Protein AF-A0A969FRJ1-F1 (afdb_monomer_lite)

Structure (mmCIF, N/CA/C/O backbone):
data_AF-A0A969FRJ1-F1
#
_entry.id   AF-A0A969FRJ1-F1
#
loop_
_atom_site.group_PDB
_atom_site.id
_atom_site.type_symbol
_atom_site.label_atom_id
_atom_site.label_alt_id
_atom_site.label_comp_id
_atom_site.label_asym_id
_atom_site.label_entity_id
_atom_site.label_seq_id
_atom_site.pdbx_PDB_ins_code
_atom_site.Cartn_x
_atom_site.Cartn_y
_atom_site.Cartn_z
_atom_site.occupancy
_atom_site.B_iso_or_equiv
_atom_site.auth_seq_id
_atom_site.auth_comp_id
_atom_site.auth_asym_id
_atom_site.auth_atom_id
_atom_site.pdbx_PDB_model_num
ATOM 1 N N . MET A 1 1 ? -30.886 -38.125 -20.042 1.00 56.06 1 MET A N 1
ATOM 2 C CA . MET A 1 1 ? -29.677 -37.571 -19.395 1.00 56.06 1 MET A CA 1
ATOM 3 C C . MET A 1 1 ? -29.384 -38.426 -18.180 1.00 56.06 1 MET A C 1
ATOM 5 O O . MET A 1 1 ? -30.320 -38.706 -17.444 1.00 56.06 1 MET A O 1
ATOM 9 N N . SER A 1 2 ? -28.152 -38.913 -18.025 1.00 78.62 2 SER A N 1
ATOM 10 C CA . SER A 1 2 ? -27.792 -39.734 -16.864 1.00 78.62 2 SER A CA 1
ATOM 11 C C . SER A 1 2 ? -27.856 -38.876 -15.596 1.00 78.62 2 SER A C 1
ATOM 13 O O . SER A 1 2 ? -27.342 -37.754 -15.589 1.00 78.62 2 SER A O 1
ATOM 15 N N . GLN A 1 3 ? -28.530 -39.369 -14.559 1.00 87.31 3 GLN A N 1
ATOM 16 C CA . GLN A 1 3 ? -28.592 -38.735 -13.245 1.00 87.31 3 GLN A CA 1
ATOM 17 C C . GLN A 1 3 ? -28.009 -39.687 -12.204 1.00 87.31 3 GLN A C 1
ATOM 19 O O . GLN A 1 3 ? -28.183 -40.903 -12.305 1.00 87.31 3 GLN A O 1
ATOM 24 N N . ARG A 1 4 ? -27.335 -39.133 -11.196 1.00 91.56 4 ARG A N 1
ATOM 25 C CA . ARG A 1 4 ? -26.823 -39.890 -10.055 1.00 91.56 4 ARG A CA 1
ATOM 26 C C . ARG A 1 4 ? -27.673 -39.573 -8.833 1.00 91.56 4 ARG A C 1
ATOM 28 O O . ARG A 1 4 ? -27.754 -38.419 -8.419 1.00 91.56 4 ARG A O 1
ATOM 35 N N . ALA A 1 5 ? -28.297 -40.603 -8.274 1.00 91.25 5 ALA A N 1
ATOM 36 C CA . ALA A 1 5 ? -29.060 -40.493 -7.042 1.00 91.25 5 ALA A CA 1
ATOM 37 C C . ALA A 1 5 ? -28.133 -40.590 -5.824 1.00 91.25 5 ALA A C 1
ATOM 39 O O . ALA A 1 5 ? -27.225 -41.422 -5.787 1.00 91.25 5 ALA A O 1
ATOM 40 N N . PHE A 1 6 ? -28.395 -39.755 -4.829 1.00 92.94 6 PHE A N 1
ATOM 41 C CA . PHE A 1 6 ? -27.710 -39.717 -3.547 1.00 92.94 6 PHE A CA 1
ATOM 42 C C . PHE A 1 6 ? -28.733 -39.886 -2.426 1.00 92.94 6 PHE A C 1
ATOM 44 O O . PHE A 1 6 ? -29.804 -39.267 -2.452 1.00 92.94 6 PHE A O 1
ATOM 51 N N . SER A 1 7 ? -28.387 -40.687 -1.417 1.00 91.25 7 SER A N 1
ATOM 52 C CA . SER A 1 7 ? -29.067 -40.600 -0.125 1.00 91.25 7 SER A CA 1
ATOM 53 C C . SER A 1 7 ? -28.704 -39.280 0.570 1.00 91.25 7 SER A C 1
ATOM 55 O O . SER A 1 7 ? -27.728 -38.621 0.206 1.00 91.25 7 SER A O 1
ATOM 57 N N . GLN A 1 8 ? -29.457 -38.893 1.604 1.00 88.19 8 GLN A N 1
ATOM 58 C CA . GLN A 1 8 ? -29.136 -37.714 2.426 1.00 88.19 8 GLN A CA 1
ATOM 59 C C . GLN A 1 8 ? -27.687 -37.721 2.930 1.00 88.19 8 GLN A C 1
ATOM 61 O O . GLN A 1 8 ? -26.995 -36.707 2.852 1.00 88.19 8 GLN A O 1
ATOM 66 N N . HIS A 1 9 ? -27.236 -38.866 3.449 1.00 88.06 9 HIS A N 1
ATOM 67 C CA . HIS A 1 9 ? -25.896 -39.005 4.008 1.00 88.06 9 HIS A CA 1
ATOM 68 C C . HIS A 1 9 ? -24.819 -38.945 2.921 1.00 88.06 9 HIS A C 1
ATOM 70 O O . HIS A 1 9 ? -23.810 -38.259 3.095 1.00 88.06 9 HIS A O 1
ATOM 76 N N . ASP A 1 10 ? -25.055 -39.607 1.785 1.00 93.19 10 ASP A N 1
ATOM 77 C CA . ASP A 1 10 ? -24.120 -39.590 0.658 1.00 93.19 10 ASP A CA 1
ATOM 78 C C . ASP A 1 10 ? -23.996 -38.186 0.062 1.00 93.19 10 ASP A C 1
ATOM 80 O O . ASP A 1 10 ? -22.905 -37.784 -0.333 1.00 93.19 10 ASP A O 1
ATOM 84 N N . PHE A 1 11 ? -25.092 -37.420 0.017 1.00 93.75 11 PHE A N 1
ATOM 85 C CA . PHE A 1 11 ? -25.074 -36.055 -0.498 1.00 93.75 11 PHE A CA 1
ATOM 86 C C . PHE A 1 11 ? -24.361 -35.078 0.446 1.00 93.75 11 PHE A C 1
ATOM 88 O O . PHE A 1 11 ? -23.527 -34.301 -0.012 1.00 93.75 11 PHE A O 1
ATOM 95 N N . ASP A 1 12 ? -24.612 -35.129 1.760 1.00 91.00 12 ASP A N 1
ATOM 96 C CA . ASP A 1 12 ? -23.872 -34.294 2.727 1.00 91.00 12 ASP A CA 1
ATOM 97 C C . ASP A 1 12 ? -22.369 -34.628 2.727 1.00 91.00 12 ASP A C 1
ATOM 99 O O . ASP A 1 12 ? -21.522 -33.727 2.760 1.00 91.00 12 ASP A O 1
ATOM 103 N N . THR A 1 13 ? -22.031 -35.914 2.586 1.00 93.38 13 THR A N 1
ATOM 104 C CA . THR A 1 13 ? -20.645 -36.377 2.445 1.00 93.38 13 THR A CA 1
ATOM 105 C C . THR A 1 13 ? -20.032 -35.864 1.143 1.00 93.38 13 THR A C 1
ATOM 107 O O . THR A 1 13 ? -18.938 -35.307 1.166 1.00 93.38 13 THR A O 1
ATOM 110 N N . PHE A 1 14 ? -20.755 -35.953 0.023 1.00 95.12 14 PHE A N 1
ATOM 111 C CA . PHE A 1 14 ? -20.334 -35.411 -1.270 1.00 95.12 14 PHE A CA 1
ATOM 112 C C . PHE A 1 14 ? -20.034 -33.905 -1.209 1.00 95.12 14 PHE A C 1
ATOM 114 O O . PHE A 1 14 ? -18.989 -33.469 -1.696 1.00 95.12 14 PHE A O 1
ATOM 121 N N . LEU A 1 15 ? -20.903 -33.103 -0.583 1.00 95.50 15 LEU A N 1
ATOM 122 C CA . LEU A 1 15 ? -20.700 -31.654 -0.438 1.00 95.50 15 LEU A CA 1
ATOM 123 C C . LEU A 1 15 ? -19.512 -31.326 0.472 1.00 95.50 15 LEU A C 1
ATOM 125 O O . LEU A 1 15 ? -18.720 -30.427 0.167 1.00 95.50 15 LEU A O 1
ATOM 129 N N . THR A 1 16 ? -19.367 -32.068 1.571 1.00 94.12 16 THR A N 1
ATOM 130 C CA . THR A 1 16 ? -18.254 -31.907 2.515 1.00 94.12 16 THR A CA 1
ATOM 131 C C . THR A 1 16 ? -16.921 -32.255 1.851 1.00 94.12 16 THR A C 1
ATOM 133 O O . THR A 1 16 ? -15.975 -31.468 1.913 1.00 94.12 16 THR A O 1
ATOM 136 N N . ASP A 1 17 ? -16.854 -33.385 1.144 1.00 95.88 17 ASP A N 1
ATOM 137 C CA . ASP A 1 17 ? -15.663 -33.803 0.404 1.00 95.88 17 ASP A CA 1
ATOM 138 C C . ASP A 1 17 ? -15.314 -32.839 -0.725 1.00 95.88 17 ASP A C 1
ATOM 140 O O . ASP A 1 17 ? -14.145 -32.511 -0.915 1.00 95.88 17 ASP A O 1
ATOM 144 N N . THR A 1 18 ? -16.314 -32.342 -1.450 1.00 95.50 18 THR A N 1
ATOM 145 C CA . THR A 1 18 ? -16.109 -31.351 -2.510 1.00 95.50 18 THR A CA 1
ATOM 146 C C . THR A 1 18 ? -15.524 -30.058 -1.949 1.00 95.50 18 THR A C 1
ATOM 148 O O . THR A 1 18 ? -14.528 -29.559 -2.469 1.00 95.50 18 THR A O 1
ATOM 151 N N . THR A 1 19 ? -16.088 -29.547 -0.852 1.00 96.12 19 THR A N 1
ATOM 152 C CA . THR A 1 19 ? -15.587 -28.338 -0.178 1.00 96.12 19 THR A CA 1
ATOM 153 C C . THR A 1 19 ? -14.137 -28.522 0.272 1.00 96.12 19 THR A C 1
ATOM 155 O O . THR A 1 19 ? -13.302 -27.651 0.038 1.00 96.12 19 THR A O 1
ATOM 158 N N . ARG A 1 20 ? -13.817 -29.688 0.850 1.00 96.88 20 ARG A N 1
ATOM 159 C CA . ARG A 1 20 ? -12.457 -30.049 1.269 1.00 96.88 20 ARG A CA 1
ATOM 160 C C . ARG A 1 20 ? -11.484 -30.123 0.091 1.00 96.88 20 ARG A C 1
ATOM 162 O O . ARG A 1 20 ? -10.350 -29.678 0.218 1.00 96.88 20 ARG A O 1
ATOM 169 N N . ARG A 1 21 ? -11.894 -30.681 -1.052 1.00 97.25 21 ARG A N 1
ATOM 170 C CA . ARG A 1 21 ? -11.044 -30.766 -2.255 1.00 97.25 21 ARG A CA 1
ATOM 171 C C . ARG A 1 21 ? -10.755 -29.389 -2.854 1.00 97.25 21 ARG A C 1
ATOM 173 O O . ARG A 1 21 ? -9.615 -29.135 -3.224 1.00 97.25 21 ARG A O 1
ATOM 180 N N . ILE A 1 22 ? -11.749 -28.498 -2.897 1.00 97.38 22 ILE A N 1
ATOM 181 C CA . ILE A 1 22 ? -11.559 -27.098 -3.322 1.00 97.38 22 ILE A CA 1
ATOM 182 C C . ILE A 1 22 ? -10.531 -26.409 -2.416 1.00 97.38 22 ILE A C 1
ATOM 184 O O . ILE A 1 22 ? -9.592 -25.788 -2.905 1.00 97.38 22 ILE A O 1
ATOM 188 N N . GLU A 1 23 ? -10.670 -26.577 -1.100 1.00 96.50 23 GLU A N 1
ATOM 189 C CA . GLU A 1 23 ? -9.744 -26.013 -0.113 1.00 96.50 23 GLU A CA 1
ATOM 190 C C . GLU A 1 23 ? -8.315 -26.550 -0.271 1.00 96.50 23 GLU A C 1
ATOM 192 O O . GLU A 1 23 ? -7.358 -25.790 -0.179 1.00 96.50 23 GLU A O 1
ATOM 197 N N . GLN A 1 24 ? -8.155 -27.839 -0.580 1.00 96.88 24 GLN A N 1
ATOM 198 C CA . GLN A 1 24 ? -6.840 -28.418 -0.860 1.00 96.88 24 GLN A CA 1
ATOM 199 C C . GLN A 1 24 ? -6.177 -27.788 -2.086 1.00 96.88 24 GLN A C 1
ATOM 201 O O . GLN A 1 24 ? -5.005 -27.450 -2.008 1.00 96.88 24 GLN A O 1
ATOM 206 N N . VAL A 1 25 ? -6.906 -27.589 -3.190 1.00 97.31 25 VAL A N 1
ATOM 207 C CA . VAL A 1 25 ? -6.362 -26.880 -4.365 1.00 97.31 25 VAL A CA 1
ATOM 208 C C . VAL A 1 25 ? -5.963 -25.455 -3.989 1.00 97.31 25 VAL A C 1
ATOM 210 O O . VAL A 1 25 ? -4.889 -24.994 -4.360 1.00 97.31 25 VAL A O 1
ATOM 213 N N . ARG A 1 26 ? -6.820 -24.762 -3.234 1.00 97.06 26 ARG A N 1
ATOM 214 C CA . ARG A 1 26 ? -6.585 -23.383 -2.805 1.00 97.06 26 ARG A CA 1
ATOM 215 C C . ARG A 1 26 ? -5.321 -23.257 -1.949 1.00 97.06 26 ARG A C 1
ATOM 217 O O . ARG A 1 26 ? -4.552 -22.331 -2.160 1.00 97.06 26 ARG A O 1
ATOM 224 N N . ASN A 1 27 ? -5.066 -24.201 -1.046 1.00 95.94 27 ASN A N 1
ATOM 225 C CA . ASN A 1 27 ? -3.851 -24.195 -0.225 1.00 95.94 27 ASN A CA 1
ATOM 226 C C . ASN A 1 27 ? -2.573 -24.398 -1.054 1.00 95.94 27 ASN A C 1
ATOM 228 O O . ASN A 1 27 ? -1.581 -23.727 -0.806 1.00 95.94 27 ASN A O 1
ATOM 232 N N . GLU A 1 28 ? -2.606 -25.257 -2.072 1.00 96.00 28 GLU A N 1
ATOM 233 C CA . GLU A 1 28 ? -1.446 -25.465 -2.957 1.00 96.00 28 GLU A CA 1
ATOM 234 C C . GLU A 1 28 ? -1.190 -24.205 -3.812 1.00 96.00 28 GLU A C 1
ATOM 236 O O . GLU A 1 28 ? -0.053 -23.846 -4.110 1.00 96.00 28 GLU A O 1
ATOM 241 N N . LEU A 1 29 ? -2.247 -23.469 -4.178 1.00 96.12 29 LEU A N 1
ATOM 242 C CA . LEU A 1 29 ? -2.108 -22.183 -4.869 1.00 96.12 29 LEU A CA 1
ATOM 243 C C . LEU A 1 29 ? -1.555 -21.071 -3.974 1.00 96.12 29 LEU A C 1
ATOM 245 O O . LEU A 1 29 ? -0.836 -20.213 -4.484 1.00 96.12 29 LEU A O 1
ATOM 249 N N . ASP A 1 30 ? -1.852 -21.082 -2.675 1.00 95.69 30 ASP A N 1
ATOM 250 C CA . ASP A 1 30 ? -1.221 -20.173 -1.712 1.00 95.69 30 ASP A CA 1
ATOM 251 C C . ASP A 1 30 ? 0.297 -20.393 -1.670 1.00 95.69 30 ASP A C 1
ATOM 253 O O . ASP A 1 30 ? 1.065 -19.428 -1.680 1.00 95.69 30 ASP A O 1
ATOM 257 N N . GLU A 1 31 ? 0.744 -21.651 -1.687 1.00 95.12 31 GLU A N 1
ATOM 258 C CA . GLU A 1 31 ? 2.169 -21.995 -1.732 1.00 95.12 31 GLU A CA 1
ATOM 259 C C . GLU A 1 31 ? 2.814 -21.526 -3.048 1.00 95.12 31 GLU A C 1
ATOM 261 O O . GLU A 1 31 ? 3.876 -20.893 -3.039 1.00 95.12 31 GLU A O 1
ATOM 266 N N . VAL A 1 32 ? 2.133 -21.717 -4.186 1.00 94.56 32 VAL A N 1
ATOM 267 C CA . VAL A 1 32 ? 2.561 -21.165 -5.484 1.00 94.56 32 VAL A CA 1
ATOM 268 C C . VAL A 1 32 ? 2.637 -19.633 -5.450 1.00 94.56 32 VAL A C 1
ATOM 270 O O . VAL A 1 32 ? 3.615 -19.059 -5.934 1.00 94.56 32 VAL A O 1
ATOM 273 N N . GLN A 1 33 ? 1.645 -18.948 -4.872 1.00 95.00 33 GLN A N 1
ATOM 274 C CA . GLN A 1 33 ? 1.613 -17.485 -4.773 1.00 95.00 33 GLN A CA 1
ATOM 275 C C . GLN A 1 33 ? 2.747 -16.949 -3.890 1.00 95.00 33 GLN A C 1
ATOM 277 O O . GLN A 1 33 ? 3.403 -15.963 -4.250 1.00 95.00 33 GLN A O 1
ATOM 282 N N . ALA A 1 34 ? 3.010 -17.603 -2.758 1.00 94.19 34 ALA A N 1
ATOM 283 C CA . ALA A 1 34 ? 4.140 -17.282 -1.897 1.00 94.19 34 ALA A CA 1
ATOM 284 C C . ALA A 1 34 ? 5.464 -17.464 -2.655 1.00 94.19 34 ALA A C 1
ATOM 286 O O . ALA A 1 34 ? 6.285 -16.544 -2.698 1.00 94.19 34 ALA A O 1
ATOM 287 N N . GLY A 1 35 ? 5.627 -18.596 -3.348 1.00 94.12 35 GLY A N 1
ATOM 288 C CA . GLY A 1 35 ? 6.794 -18.870 -4.182 1.00 94.12 35 GLY A CA 1
ATOM 289 C C . GLY A 1 35 ? 6.998 -17.836 -5.294 1.00 94.12 35 GLY A C 1
ATOM 290 O O . GLY A 1 35 ? 8.131 -17.397 -5.520 1.00 94.12 35 GLY A O 1
ATOM 291 N N . PHE A 1 36 ? 5.926 -17.404 -5.970 1.00 93.88 36 PHE A N 1
ATOM 292 C CA . PHE A 1 36 ? 5.997 -16.330 -6.965 1.00 93.88 36 PHE A CA 1
ATOM 293 C C . PHE A 1 36 ? 6.434 -15.013 -6.350 1.00 93.88 36 PHE A C 1
ATOM 295 O O . PHE A 1 36 ? 7.274 -14.334 -6.927 1.00 93.88 36 PHE A O 1
ATOM 302 N N . THR A 1 37 ? 5.893 -14.655 -5.188 1.00 92.31 37 THR A N 1
ATOM 303 C CA . THR A 1 37 ? 6.225 -13.395 -4.516 1.00 92.31 37 THR A CA 1
ATOM 304 C C . THR A 1 37 ? 7.712 -13.344 -4.166 1.00 92.31 37 THR A C 1
ATOM 306 O O . THR A 1 37 ? 8.382 -12.353 -4.462 1.00 92.31 37 THR A O 1
ATOM 309 N N . THR A 1 38 ? 8.259 -14.431 -3.613 1.00 94.19 38 THR A N 1
ATOM 310 C CA . THR A 1 38 ? 9.695 -14.543 -3.318 1.00 94.19 38 THR A CA 1
ATOM 311 C C . THR A 1 38 ? 10.542 -14.499 -4.591 1.00 94.19 38 THR A C 1
ATOM 313 O O . THR A 1 38 ? 11.467 -13.692 -4.684 1.00 94.19 38 THR A O 1
ATOM 316 N N . SER A 1 39 ? 10.204 -15.312 -5.596 1.00 93.44 39 SER A N 1
ATOM 317 C CA . SER A 1 39 ? 10.968 -15.386 -6.851 1.00 93.44 39 SER A CA 1
ATOM 318 C C . SER A 1 39 ? 10.930 -14.064 -7.623 1.00 93.44 39 SER A C 1
ATOM 320 O O . SER A 1 39 ? 11.946 -13.633 -8.167 1.00 93.44 39 SER A O 1
ATOM 322 N N . TYR A 1 40 ? 9.783 -13.380 -7.619 1.00 94.38 40 TYR A N 1
ATOM 323 C CA . TYR A 1 40 ? 9.613 -12.066 -8.229 1.00 94.38 40 TYR A CA 1
ATOM 324 C C . TYR A 1 40 ? 10.434 -10.996 -7.511 1.00 94.38 40 TYR A C 1
ATOM 326 O O . TYR A 1 40 ? 11.042 -10.173 -8.184 1.00 94.38 40 TYR A O 1
ATOM 334 N N . ALA A 1 41 ? 10.515 -11.010 -6.176 1.00 94.31 41 ALA A N 1
ATOM 335 C CA . ALA A 1 41 ? 11.346 -10.059 -5.436 1.00 94.31 41 ALA A CA 1
ATOM 336 C C . ALA A 1 41 ? 12.840 -10.208 -5.785 1.00 94.31 41 ALA A C 1
ATOM 338 O O . ALA A 1 41 ? 13.514 -9.217 -6.072 1.00 94.31 41 ALA A O 1
ATOM 339 N N . GLU A 1 42 ? 13.349 -11.444 -5.830 1.00 93.75 42 GLU A N 1
ATOM 340 C CA . GLU A 1 42 ? 14.733 -11.723 -6.236 1.00 93.75 42 GLU A CA 1
ATOM 341 C C . GLU A 1 42 ? 15.001 -11.338 -7.696 1.00 93.75 42 GLU A C 1
ATOM 343 O O . GLU A 1 42 ? 16.036 -10.748 -8.018 1.00 93.75 42 GLU A O 1
ATOM 348 N N . PHE A 1 43 ? 14.070 -11.673 -8.591 1.00 95.12 43 PHE A N 1
ATOM 349 C CA . PHE A 1 43 ? 14.131 -11.291 -9.996 1.00 95.12 43 PHE A CA 1
ATOM 350 C C . PHE A 1 43 ? 14.116 -9.766 -10.161 1.00 95.12 43 PHE A C 1
ATOM 352 O O . PHE A 1 43 ? 14.962 -9.227 -10.872 1.00 95.12 43 PHE A O 1
ATOM 359 N N . ARG A 1 44 ? 13.214 -9.062 -9.467 1.00 95.44 44 ARG A N 1
ATOM 360 C CA . ARG A 1 44 ? 13.064 -7.608 -9.561 1.00 95.44 44 ARG A CA 1
ATOM 361 C C . ARG A 1 44 ? 14.320 -6.887 -9.088 1.00 95.44 44 ARG A C 1
ATOM 363 O O . ARG A 1 44 ? 14.752 -5.947 -9.743 1.00 95.44 44 ARG A O 1
ATOM 370 N N . ALA A 1 45 ? 14.973 -7.378 -8.035 1.00 95.94 45 ALA A N 1
ATOM 371 C CA . ALA A 1 45 ? 16.259 -6.839 -7.599 1.00 95.94 45 ALA A CA 1
ATOM 372 C C . ALA A 1 45 ? 17.345 -6.955 -8.688 1.00 95.94 45 ALA A C 1
ATOM 374 O O . ALA A 1 45 ? 18.100 -6.009 -8.910 1.00 95.94 45 ALA A O 1
ATOM 375 N N . LYS A 1 46 ? 17.413 -8.092 -9.399 1.00 95.25 46 LYS A N 1
ATOM 376 C CA . LYS A 1 46 ? 18.348 -8.282 -10.527 1.00 95.25 46 LYS A CA 1
ATOM 377 C C . LYS A 1 46 ? 18.000 -7.377 -11.707 1.00 95.25 46 LYS A C 1
ATOM 379 O O . LYS A 1 46 ? 18.895 -6.774 -12.290 1.00 95.25 46 LYS A O 1
ATOM 384 N N . HIS A 1 47 ? 16.714 -7.284 -12.029 1.00 97.31 47 HIS A N 1
ATOM 385 C CA . HIS A 1 47 ? 16.187 -6.408 -13.066 1.00 97.31 47 HIS A CA 1
ATOM 386 C C . HIS A 1 47 ? 16.560 -4.945 -12.807 1.00 97.31 47 HIS A C 1
ATOM 388 O O . HIS A 1 47 ? 17.163 -4.303 -13.659 1.00 97.31 47 HIS A O 1
ATOM 394 N N . ASP A 1 48 ? 16.260 -4.430 -11.614 1.00 97.50 48 ASP A N 1
ATOM 395 C CA . ASP A 1 48 ? 16.501 -3.029 -11.267 1.00 97.50 48 ASP A CA 1
ATOM 396 C C . ASP A 1 48 ? 18.000 -2.697 -11.223 1.00 97.50 48 ASP A C 1
ATOM 398 O O . ASP A 1 48 ? 18.406 -1.617 -11.655 1.00 97.50 48 ASP A O 1
ATOM 402 N N . ALA A 1 49 ? 18.839 -3.634 -10.766 1.00 97.38 49 ALA A N 1
ATOM 403 C CA . ALA A 1 49 ? 20.291 -3.476 -10.803 1.00 97.38 49 ALA A CA 1
ATOM 404 C C . ALA A 1 49 ? 20.827 -3.384 -12.241 1.00 97.38 49 ALA A C 1
ATOM 406 O O . ALA A 1 49 ? 21.662 -2.525 -12.537 1.00 97.38 49 ALA A O 1
ATOM 407 N N . GLU A 1 50 ? 20.334 -4.240 -13.137 1.00 97.44 50 GLU A N 1
ATOM 408 C CA . GLU A 1 50 ? 20.742 -4.243 -14.541 1.00 97.44 50 GLU A CA 1
ATOM 409 C C . GLU A 1 50 ? 20.254 -2.994 -15.281 1.00 97.44 50 GLU A C 1
ATOM 411 O O . GLU A 1 50 ? 21.036 -2.337 -15.969 1.00 97.44 50 GLU A O 1
ATOM 416 N N . LEU A 1 51 ? 19.000 -2.598 -15.058 1.00 98.12 51 LEU A N 1
ATOM 417 C CA . LEU A 1 51 ? 18.417 -1.384 -15.619 1.00 98.12 51 LEU A CA 1
ATOM 418 C C . LEU A 1 51 ? 19.184 -0.130 -15.179 1.00 98.12 51 LEU A C 1
ATOM 420 O O . LEU A 1 51 ? 19.484 0.737 -16.003 1.00 98.12 51 LEU A O 1
ATOM 424 N N . ALA A 1 52 ? 19.554 -0.035 -13.898 1.00 97.44 52 ALA A N 1
ATOM 425 C CA . ALA A 1 52 ? 20.358 1.073 -13.387 1.00 97.44 52 ALA A CA 1
ATOM 426 C C . ALA A 1 52 ? 21.755 1.111 -14.029 1.00 97.44 52 ALA A C 1
ATOM 428 O O . ALA A 1 52 ? 22.181 2.163 -14.515 1.00 97.44 52 ALA A O 1
ATOM 429 N N . ARG A 1 53 ? 22.443 -0.039 -14.088 1.00 97.75 53 ARG A N 1
ATOM 430 C CA . ARG A 1 53 ? 23.771 -0.164 -14.706 1.00 97.75 53 ARG A CA 1
ATOM 431 C C . ARG A 1 53 ? 23.745 0.237 -16.182 1.00 97.75 53 ARG A C 1
ATOM 433 O O . ARG A 1 53 ? 24.596 1.009 -16.623 1.00 97.75 53 ARG A O 1
ATOM 440 N N . LEU A 1 54 ? 22.777 -0.277 -16.937 1.00 97.06 54 LEU A N 1
ATOM 441 C CA . LEU A 1 54 ? 22.637 -0.004 -18.364 1.00 97.06 54 LEU A CA 1
ATOM 442 C C . LEU A 1 54 ? 22.228 1.450 -18.623 1.00 97.06 54 LEU A C 1
ATOM 444 O O . LEU A 1 54 ? 22.759 2.072 -19.540 1.00 97.06 54 LEU A O 1
ATOM 448 N N . THR A 1 55 ? 21.375 2.032 -17.776 1.00 97.69 55 THR A N 1
ATOM 449 C CA . THR A 1 55 ? 21.049 3.467 -17.830 1.00 97.69 55 THR A CA 1
ATOM 450 C C . THR A 1 55 ? 22.313 4.322 -17.726 1.00 97.69 55 THR A C 1
ATOM 452 O O . THR A 1 55 ? 22.527 5.208 -18.552 1.00 97.69 55 THR A O 1
ATOM 455 N N . ASP A 1 56 ? 23.184 4.041 -16.753 1.00 96.12 56 ASP A N 1
ATOM 456 C CA . ASP A 1 56 ? 24.441 4.779 -16.581 1.00 96.12 56 ASP A CA 1
ATOM 457 C C . ASP A 1 56 ? 25.389 4.600 -17.775 1.00 96.12 56 ASP A C 1
ATOM 459 O O . ASP A 1 56 ? 26.061 5.549 -18.185 1.00 96.12 56 ASP A O 1
ATOM 463 N N . LEU A 1 57 ? 25.447 3.393 -18.345 1.00 94.44 57 LEU A N 1
ATOM 464 C CA . LEU A 1 57 ? 26.255 3.091 -19.526 1.00 94.44 57 LEU A CA 1
ATOM 465 C C . LEU A 1 57 ? 25.783 3.898 -20.744 1.00 94.44 57 LEU A C 1
ATOM 467 O O . LEU A 1 57 ? 26.587 4.556 -21.404 1.00 94.44 57 LEU A O 1
ATOM 471 N N . VAL A 1 58 ? 24.474 3.898 -21.002 1.00 93.94 58 VAL A N 1
ATOM 472 C CA . VAL A 1 58 ? 23.855 4.648 -22.100 1.00 93.94 58 VAL A CA 1
ATOM 473 C C . VAL A 1 58 ? 24.090 6.150 -21.937 1.00 93.94 58 VAL A C 1
ATOM 475 O O . VAL A 1 58 ? 24.485 6.803 -22.902 1.00 93.94 58 VAL A O 1
ATOM 478 N N . LEU A 1 59 ? 23.919 6.699 -20.729 1.00 93.69 59 LEU A N 1
ATOM 479 C CA . LEU A 1 59 ? 24.173 8.120 -20.459 1.00 93.69 59 LEU A CA 1
ATOM 480 C C . LEU A 1 59 ? 25.625 8.512 -20.751 1.00 93.69 59 LEU A C 1
ATOM 482 O O . LEU A 1 59 ? 25.854 9.451 -21.509 1.00 93.69 59 LEU A O 1
ATOM 486 N N . LYS A 1 60 ? 26.603 7.741 -20.252 1.00 91.38 60 LYS A N 1
ATOM 487 C CA . LYS A 1 60 ? 28.032 7.987 -20.527 1.00 91.38 60 LYS A CA 1
ATOM 488 C C . LYS A 1 60 ? 28.329 8.040 -22.024 1.00 91.38 60 LYS A C 1
ATOM 490 O O . LYS A 1 60 ? 29.128 8.863 -22.473 1.00 91.38 60 LYS A O 1
ATOM 495 N N . HIS A 1 61 ? 27.701 7.164 -22.803 1.00 87.38 61 HIS A N 1
ATOM 496 C CA . HIS A 1 61 ? 27.883 7.135 -24.248 1.00 87.38 61 HIS A CA 1
ATOM 497 C C . HIS A 1 61 ? 27.205 8.301 -24.967 1.00 87.38 61 HIS A C 1
ATOM 499 O O . HIS A 1 61 ? 27.797 8.847 -25.898 1.00 87.38 61 HIS A O 1
ATOM 505 N N . LEU A 1 62 ? 26.011 8.713 -24.533 1.00 86.38 62 LEU A N 1
ATOM 506 C CA . LEU A 1 62 ? 25.344 9.897 -25.075 1.00 86.38 62 LEU A CA 1
ATOM 507 C C . LEU A 1 62 ? 26.200 11.152 -24.855 1.00 86.38 62 LEU A C 1
ATOM 509 O O . LEU A 1 62 ? 26.458 11.868 -25.823 1.00 86.38 62 LEU A O 1
ATOM 513 N N . ASP A 1 63 ? 26.733 11.339 -23.646 1.00 82.25 63 ASP A N 1
ATOM 514 C CA . ASP A 1 63 ? 27.571 12.493 -23.291 1.00 82.25 63 ASP A CA 1
ATOM 515 C C . ASP A 1 63 ? 28.906 12.502 -24.067 1.00 82.25 63 ASP A C 1
ATOM 517 O O . ASP A 1 63 ? 29.396 13.548 -24.492 1.00 82.25 63 ASP A O 1
ATOM 521 N N . SER A 1 64 ? 29.483 11.323 -24.330 1.00 72.38 64 SER A N 1
ATOM 522 C CA . SER A 1 64 ? 30.747 11.189 -25.077 1.00 72.38 64 SER A CA 1
ATOM 523 C C . SER A 1 64 ? 30.609 11.515 -26.572 1.00 72.38 64 SER A C 1
ATOM 525 O O . SER A 1 64 ? 31.571 11.953 -27.206 1.00 72.38 64 SER A O 1
ATOM 527 N N . THR A 1 65 ? 29.427 11.303 -27.163 1.00 58.75 65 THR A N 1
ATOM 528 C CA . THR A 1 65 ? 29.200 11.519 -28.606 1.00 58.75 65 THR A CA 1
ATOM 529 C C . THR A 1 65 ? 29.015 12.980 -29.014 1.00 58.75 65 THR A C 1
ATOM 531 O O . THR A 1 65 ? 29.138 13.283 -30.198 1.00 58.75 65 THR A O 1
ATOM 534 N N . GLU A 1 66 ? 28.784 13.897 -28.071 1.00 56.22 66 GLU A N 1
ATOM 535 C CA . GLU A 1 66 ? 28.702 15.340 -28.359 1.00 56.22 66 GLU A CA 1
ATOM 536 C C . GLU A 1 66 ? 30.085 15.979 -28.607 1.00 56.22 66 GLU A C 1
ATOM 538 O O . GLU A 1 66 ? 30.168 17.110 -29.076 1.00 56.22 66 GLU A O 1
ATOM 543 N N . SER A 1 67 ? 31.185 15.256 -28.350 1.00 50.12 67 SER A N 1
ATOM 544 C CA . SER A 1 67 ? 32.540 15.829 -28.347 1.00 50.12 67 SER A CA 1
ATOM 545 C C . SER A 1 67 ? 33.361 15.613 -29.627 1.00 50.12 67 SER A C 1
ATOM 547 O O . SER A 1 67 ? 34.365 16.303 -29.805 1.00 50.12 67 SER A O 1
ATOM 549 N N . HIS A 1 68 ? 32.999 14.689 -30.527 1.00 47.25 68 HIS A N 1
ATOM 550 C CA . HIS A 1 68 ? 33.814 14.355 -31.710 1.00 47.25 68 HIS A CA 1
ATOM 551 C C . HIS A 1 68 ? 32.976 14.307 -32.997 1.00 47.25 68 HIS A C 1
ATOM 553 O O . HIS A 1 68 ? 32.377 13.287 -33.344 1.00 47.25 68 HIS A O 1
ATOM 559 N N . GLU A 1 69 ? 32.972 15.418 -33.737 1.00 45.66 69 GLU A N 1
ATOM 560 C CA . GLU A 1 69 ? 32.510 15.477 -35.124 1.00 45.66 69 GLU A CA 1
ATOM 561 C C . GLU A 1 69 ? 33.312 14.474 -35.976 1.00 45.66 69 GLU A C 1
ATOM 563 O O . GLU A 1 69 ? 34.508 14.650 -36.201 1.00 45.66 69 GLU A O 1
ATOM 568 N N . GLY A 1 70 ? 32.672 13.402 -36.456 1.00 45.59 70 GLY A N 1
ATOM 569 C CA . GLY A 1 70 ? 33.178 12.674 -37.628 1.00 45.59 70 GLY A CA 1
ATOM 570 C C . GLY A 1 70 ? 33.155 11.145 -37.616 1.00 45.59 70 GLY A C 1
ATOM 571 O O . GLY A 1 70 ? 33.413 10.572 -38.668 1.00 45.59 70 GLY A O 1
ATOM 572 N N . HIS A 1 71 ? 32.824 10.454 -36.519 1.00 43.22 71 HIS A N 1
ATOM 573 C CA . HIS A 1 71 ? 32.745 8.980 -36.534 1.00 43.22 71 HIS A CA 1
ATOM 574 C C . HIS A 1 71 ? 31.368 8.477 -36.085 1.00 43.22 71 HIS A C 1
ATOM 576 O O . HIS A 1 71 ? 31.120 8.234 -34.907 1.00 43.22 71 HIS A O 1
ATOM 582 N N . GLN A 1 72 ? 30.472 8.285 -37.059 1.00 48.16 72 GLN A N 1
ATOM 583 C CA . GLN A 1 72 ? 29.153 7.648 -36.920 1.00 48.16 72 GLN A CA 1
ATOM 584 C C . GLN A 1 72 ? 29.243 6.127 -36.663 1.00 48.16 72 GLN A C 1
ATOM 586 O O . GLN A 1 72 ? 28.521 5.347 -37.279 1.00 48.16 72 GLN A O 1
ATOM 591 N N . ASN A 1 73 ? 30.100 5.667 -35.752 1.00 50.31 73 ASN A N 1
ATOM 592 C CA . ASN A 1 73 ? 29.950 4.308 -35.232 1.00 50.31 73 ASN A CA 1
ATOM 593 C C . ASN A 1 73 ? 28.876 4.353 -34.144 1.00 50.31 73 ASN A C 1
ATOM 595 O O . ASN A 1 73 ? 29.151 4.695 -32.995 1.00 50.31 73 ASN A O 1
ATOM 599 N N . GLY A 1 74 ? 27.634 4.086 -34.558 1.00 61.31 74 GLY A N 1
ATOM 600 C CA . GLY A 1 74 ? 26.427 4.153 -33.739 1.00 61.31 74 GLY A CA 1
ATOM 601 C C . GLY A 1 74 ? 26.540 3.304 -32.478 1.00 61.31 74 GLY A C 1
ATOM 602 O O . GLY A 1 74 ? 26.380 2.089 -32.509 1.00 61.31 74 GLY A O 1
ATOM 603 N N . VAL A 1 75 ? 26.820 3.953 -31.347 1.00 74.81 75 VAL A N 1
ATOM 604 C CA . VAL A 1 75 ? 26.829 3.283 -30.041 1.00 74.81 75 VAL A CA 1
ATOM 605 C C . VAL A 1 75 ? 25.434 2.756 -29.709 1.00 74.81 75 VAL A C 1
ATOM 607 O O . VAL A 1 75 ? 25.291 1.654 -29.185 1.00 74.81 75 VAL A O 1
ATOM 610 N N . LEU A 1 76 ? 24.403 3.509 -30.087 1.00 84.56 76 LEU A N 1
ATOM 611 C CA . LEU A 1 76 ? 23.001 3.132 -29.971 1.00 84.56 76 LEU A CA 1
ATOM 612 C C . LEU A 1 76 ? 22.379 3.003 -31.353 1.00 84.56 76 LEU A C 1
ATOM 614 O O . LEU A 1 76 ? 22.692 3.776 -32.262 1.00 84.56 76 LEU A O 1
ATOM 618 N N . ASN A 1 77 ? 21.423 2.087 -31.452 1.00 90.00 77 ASN A N 1
ATOM 619 C CA . ASN A 1 77 ? 20.515 2.015 -32.581 1.00 90.00 77 ASN A CA 1
ATOM 620 C C . ASN A 1 77 ? 19.832 3.391 -32.806 1.00 90.00 77 ASN A C 1
ATOM 622 O O . ASN A 1 77 ? 19.331 3.984 -31.840 1.00 90.00 77 ASN A O 1
ATOM 626 N N . PRO A 1 78 ? 19.772 3.919 -34.045 1.00 89.19 78 PRO A N 1
ATOM 627 C CA . PRO A 1 78 ? 19.181 5.233 -34.316 1.00 89.19 78 PRO A CA 1
ATOM 628 C C . PRO A 1 78 ? 17.705 5.356 -33.917 1.00 89.19 78 PRO A C 1
ATOM 630 O O . PRO A 1 78 ? 17.281 6.421 -33.466 1.00 89.19 78 PRO A O 1
ATOM 633 N N . ALA A 1 79 ? 16.922 4.282 -34.049 1.00 92.19 79 ALA A N 1
ATOM 634 C CA . ALA A 1 79 ? 15.516 4.276 -33.658 1.00 92.19 79 ALA A CA 1
ATOM 635 C C . ALA A 1 79 ? 15.363 4.319 -32.131 1.00 92.19 79 ALA A C 1
ATOM 637 O O . ALA A 1 79 ? 14.528 5.071 -31.624 1.00 92.19 79 ALA A O 1
ATOM 638 N N . LEU A 1 80 ? 16.205 3.585 -31.392 1.00 92.50 80 LEU A N 1
ATOM 639 C CA . LEU A 1 80 ? 16.246 3.665 -29.929 1.00 92.50 80 LEU A CA 1
ATOM 640 C C . LEU A 1 80 ? 16.659 5.068 -29.463 1.00 92.50 80 LEU A C 1
ATOM 642 O O . LEU A 1 80 ? 16.003 5.647 -28.600 1.00 92.50 80 LEU A O 1
ATOM 646 N N . ARG A 1 81 ? 17.685 5.660 -30.087 1.00 92.12 81 ARG A N 1
ATOM 647 C CA . ARG A 1 81 ? 18.100 7.040 -29.796 1.00 92.12 81 ARG A CA 1
ATOM 648 C C . ARG A 1 81 ? 16.963 8.033 -30.033 1.00 92.12 81 ARG A C 1
ATOM 650 O O . ARG A 1 81 ? 16.672 8.839 -29.159 1.00 92.12 81 ARG A O 1
ATOM 657 N N . GLN A 1 82 ? 16.262 7.927 -31.161 1.00 93.31 82 GLN A N 1
ATOM 658 C CA . GLN A 1 82 ? 15.124 8.798 -31.456 1.00 93.31 82 GLN A CA 1
ATOM 659 C C . GLN A 1 82 ? 13.997 8.663 -30.420 1.00 93.31 82 GLN A C 1
ATOM 661 O O . GLN A 1 82 ? 13.356 9.660 -30.077 1.00 93.31 82 GLN A O 1
ATOM 666 N N . LYS A 1 83 ? 13.727 7.448 -29.928 1.00 95.62 83 LYS A N 1
ATOM 667 C CA . LYS A 1 83 ? 12.754 7.231 -28.849 1.00 95.62 83 LYS A CA 1
ATOM 668 C C . LYS A 1 83 ? 13.188 7.920 -27.554 1.00 95.62 83 LYS A C 1
ATOM 670 O O . LYS A 1 83 ? 12.395 8.672 -26.990 1.00 95.62 83 LYS A O 1
ATOM 675 N N . ILE A 1 84 ? 14.450 7.749 -27.157 1.00 95.38 84 ILE A N 1
ATOM 676 C CA . ILE A 1 84 ? 15.037 8.417 -25.986 1.00 95.38 84 ILE A CA 1
ATOM 677 C C . ILE A 1 84 ? 14.935 9.939 -26.121 1.00 95.38 84 ILE A C 1
ATOM 679 O O . ILE A 1 84 ? 14.471 10.589 -25.190 1.00 95.38 84 ILE A O 1
ATOM 683 N N . ASP A 1 85 ? 15.280 10.510 -27.277 1.00 94.69 85 ASP A N 1
ATOM 684 C CA . ASP A 1 85 ? 15.225 11.961 -27.507 1.00 94.69 85 ASP A CA 1
ATOM 685 C C . ASP A 1 85 ? 13.786 12.502 -27.406 1.00 94.69 85 ASP A C 1
ATOM 687 O O . ASP A 1 85 ? 13.530 13.527 -26.771 1.00 94.69 85 ASP A O 1
ATOM 691 N N . ARG A 1 86 ? 12.803 11.784 -27.969 1.00 96.75 86 ARG A N 1
ATOM 692 C CA . ARG A 1 86 ? 11.381 12.147 -27.828 1.00 96.75 86 ARG A CA 1
ATOM 693 C C . ARG A 1 86 ? 10.922 12.072 -26.376 1.00 96.75 86 ARG A C 1
ATOM 695 O O . ARG A 1 86 ? 10.187 12.953 -25.927 1.00 96.75 86 ARG A O 1
ATOM 702 N N . ARG A 1 87 ? 11.332 11.032 -25.645 1.00 97.19 87 ARG A N 1
ATOM 703 C CA . ARG A 1 87 ? 10.975 10.865 -24.235 1.00 97.19 87 ARG A CA 1
ATOM 704 C C . ARG A 1 87 ? 11.650 11.917 -23.364 1.00 97.19 87 ARG A C 1
ATOM 706 O O . ARG A 1 87 ? 11.010 12.449 -22.465 1.00 97.19 87 ARG A O 1
ATOM 713 N N . PHE A 1 88 ? 12.889 12.285 -23.668 1.00 96.94 88 PHE A N 1
ATOM 714 C CA . PHE A 1 88 ? 13.619 13.351 -22.990 1.00 96.94 88 PHE A CA 1
ATOM 715 C C . PHE A 1 88 ? 12.856 14.673 -23.027 1.00 96.94 88 PHE A C 1
ATOM 717 O O . PHE A 1 88 ? 12.669 15.292 -21.983 1.00 96.94 88 PHE A O 1
ATOM 724 N N . GLU A 1 89 ? 12.319 15.061 -24.183 1.00 97.31 89 GLU A N 1
ATOM 725 C CA . GLU A 1 89 ? 11.494 16.269 -24.295 1.00 97.31 89 GLU A CA 1
ATOM 726 C C . GLU A 1 89 ? 10.230 16.217 -23.424 1.00 97.31 89 GLU A C 1
ATOM 728 O O . GLU A 1 89 ? 9.855 17.208 -22.789 1.00 97.31 89 GLU A O 1
ATOM 733 N N . GLN A 1 90 ? 9.592 15.047 -23.337 1.00 97.69 90 GLN A N 1
ATOM 734 C CA . GLN A 1 90 ? 8.429 14.836 -22.472 1.00 97.69 90 GLN A CA 1
ATOM 735 C C . GLN A 1 90 ? 8.801 14.937 -20.987 1.00 97.69 90 GLN A C 1
ATOM 737 O O . GLN A 1 90 ? 8.139 15.659 -20.240 1.00 97.69 90 GLN A O 1
ATOM 742 N N . GLU A 1 91 ? 9.870 14.261 -20.557 1.00 97.69 91 GLU A N 1
ATOM 743 C CA . GLU A 1 91 ? 10.341 14.291 -19.167 1.00 97.69 91 GLU A CA 1
ATOM 744 C C . GLU A 1 91 ? 10.848 15.686 -18.775 1.00 97.69 91 GLU A C 1
ATOM 746 O O . GLU A 1 91 ? 10.599 16.132 -17.656 1.00 97.69 91 GLU A O 1
ATOM 751 N N . ARG A 1 92 ? 11.481 16.419 -19.699 1.00 96.94 92 ARG A N 1
ATOM 752 C CA . ARG A 1 92 ? 11.908 17.808 -19.493 1.00 96.94 92 ARG A CA 1
ATOM 753 C C . ARG A 1 92 ? 10.712 18.724 -19.269 1.00 96.94 92 ARG A C 1
ATOM 755 O O . ARG A 1 92 ? 10.702 19.502 -18.315 1.00 96.94 92 ARG A O 1
ATOM 762 N N . LYS A 1 93 ? 9.678 18.615 -20.111 1.00 97.25 93 LYS A N 1
ATOM 763 C CA . LYS A 1 93 ? 8.432 19.374 -19.934 1.00 97.25 93 LYS A CA 1
ATOM 764 C C . LYS A 1 93 ? 7.764 19.039 -18.598 1.00 97.25 93 LYS A C 1
ATOM 766 O O . LYS A 1 93 ? 7.358 19.953 -17.887 1.00 97.25 93 LYS A O 1
ATOM 771 N N . ALA A 1 94 ? 7.683 17.756 -18.245 1.00 96.56 94 ALA A N 1
ATOM 772 C CA . ALA A 1 94 ? 7.101 17.312 -16.981 1.00 96.56 94 ALA A CA 1
ATOM 773 C C . ALA A 1 94 ? 7.890 17.825 -15.763 1.00 96.56 94 ALA A C 1
ATOM 775 O O . ALA A 1 94 ? 7.289 18.290 -14.800 1.00 96.56 94 ALA A O 1
ATOM 776 N N . ALA A 1 95 ? 9.225 17.802 -15.813 1.00 95.31 95 ALA A N 1
ATOM 777 C CA . ALA A 1 95 ? 10.076 18.312 -14.741 1.00 95.31 95 ALA A CA 1
ATOM 778 C C . ALA A 1 95 ? 9.950 19.834 -14.568 1.00 95.31 95 ALA A C 1
ATOM 780 O O . ALA A 1 95 ? 9.876 20.317 -13.440 1.00 95.31 95 ALA A O 1
ATOM 781 N N . ARG A 1 96 ? 9.859 20.593 -15.671 1.00 97.00 96 ARG A N 1
ATOM 782 C CA . ARG A 1 96 ? 9.606 22.043 -15.622 1.00 97.00 96 ARG A CA 1
ATOM 783 C C . ARG A 1 96 ? 8.235 22.360 -15.034 1.00 97.00 96 ARG A C 1
ATOM 785 O O . ARG A 1 96 ? 8.156 23.193 -14.142 1.00 97.00 96 ARG A O 1
ATOM 792 N N . GLN A 1 97 ? 7.193 21.647 -15.468 1.00 97.31 97 GLN A N 1
ATOM 793 C CA . GLN A 1 97 ? 5.861 21.793 -14.880 1.00 97.31 97 GLN A CA 1
ATOM 794 C C . GLN A 1 97 ? 5.897 21.506 -13.377 1.00 97.31 97 GLN A C 1
ATOM 796 O O . GLN A 1 97 ? 5.407 22.305 -12.592 1.00 97.31 97 GLN A O 1
ATOM 801 N N . ARG A 1 98 ? 6.553 20.414 -12.964 1.00 97.06 98 ARG A N 1
ATOM 802 C CA . ARG A 1 98 ? 6.690 20.059 -11.550 1.00 97.06 98 ARG A CA 1
ATOM 803 C C . ARG A 1 98 ? 7.414 21.140 -10.746 1.00 97.06 98 ARG A C 1
ATOM 805 O O . ARG A 1 98 ? 6.987 21.447 -9.640 1.00 97.06 98 ARG A O 1
ATOM 812 N N . ARG A 1 99 ? 8.482 21.731 -11.287 1.00 97.38 99 ARG A N 1
ATOM 813 C CA . ARG A 1 99 ? 9.180 22.868 -10.667 1.00 97.38 99 ARG A CA 1
ATOM 814 C C . ARG A 1 99 ? 8.240 24.053 -10.452 1.00 97.38 99 ARG A C 1
ATOM 816 O O . ARG A 1 99 ? 8.254 24.652 -9.380 1.00 97.38 99 ARG A O 1
ATOM 823 N N . ASP A 1 100 ? 7.442 24.388 -11.459 1.00 97.44 100 ASP A N 1
ATOM 824 C CA . ASP A 1 100 ? 6.509 25.511 -11.382 1.00 97.44 100 ASP A CA 1
ATOM 825 C C . ASP A 1 100 ? 5.373 25.216 -10.383 1.00 97.44 100 ASP A C 1
ATOM 827 O O . ASP A 1 100 ? 5.073 26.062 -9.543 1.00 97.44 100 ASP A O 1
ATOM 831 N N . ASP A 1 101 ? 4.845 23.988 -10.364 1.00 97.69 101 ASP A N 1
ATOM 832 C CA . ASP A 1 101 ? 3.862 23.538 -9.370 1.00 97.69 101 ASP A CA 1
ATOM 833 C C . ASP A 1 101 ? 4.424 23.621 -7.939 1.00 97.69 101 ASP A C 1
ATOM 835 O O . ASP A 1 101 ? 3.742 24.077 -7.023 1.00 97.69 101 ASP A O 1
ATOM 839 N N . LEU A 1 102 ? 5.682 23.209 -7.729 1.00 97.69 102 LEU A N 1
ATOM 840 C CA . LEU A 1 102 ? 6.352 23.284 -6.425 1.00 97.69 102 LEU A CA 1
ATOM 841 C C . LEU A 1 102 ? 6.509 24.728 -5.938 1.00 97.69 102 LEU A C 1
ATOM 843 O O . LEU A 1 102 ? 6.344 24.983 -4.746 1.00 97.69 102 LEU A O 1
ATOM 847 N N . ARG A 1 103 ? 6.781 25.677 -6.842 1.00 97.75 103 ARG A N 1
ATOM 848 C CA . ARG A 1 103 ? 6.877 27.109 -6.508 1.00 97.75 103 ARG A CA 1
ATOM 849 C C . ARG A 1 103 ? 5.555 27.693 -6.020 1.00 97.75 103 ARG A C 1
ATOM 851 O O . ARG A 1 103 ? 5.578 28.637 -5.237 1.00 97.75 103 ARG A O 1
ATOM 858 N N . THR A 1 104 ? 4.427 27.142 -6.458 1.00 97.50 104 THR A N 1
ATOM 859 C CA . THR A 1 104 ? 3.100 27.518 -5.953 1.00 97.50 104 THR A CA 1
ATOM 860 C C . THR A 1 104 ? 2.748 26.761 -4.672 1.00 97.50 104 THR A C 1
ATOM 862 O O . THR A 1 104 ? 2.292 27.369 -3.710 1.00 97.50 104 THR A O 1
ATOM 865 N N . LEU A 1 105 ? 3.017 25.455 -4.627 1.00 97.38 105 LEU A N 1
ATOM 866 C CA . LEU A 1 105 ? 2.616 24.583 -3.523 1.00 97.38 105 LEU A CA 1
ATOM 867 C C . LEU A 1 105 ? 3.397 24.838 -2.226 1.00 97.38 105 LEU A C 1
ATOM 869 O O . LEU A 1 105 ? 2.828 24.744 -1.143 1.00 97.38 105 LEU A O 1
ATOM 873 N N . ILE A 1 106 ? 4.701 25.116 -2.302 1.00 98.06 106 ILE A N 1
ATOM 874 C CA . ILE A 1 106 ? 5.547 25.301 -1.109 1.00 98.06 106 ILE A CA 1
ATOM 875 C C . ILE A 1 106 ? 5.040 26.458 -0.227 1.00 98.06 106 ILE A C 1
ATOM 877 O O . ILE A 1 106 ? 4.819 26.205 0.957 1.00 98.06 106 ILE A O 1
ATOM 881 N N . PRO A 1 107 ? 4.766 27.667 -0.760 1.00 98.12 107 PRO A N 1
ATOM 882 C CA . PRO A 1 107 ? 4.171 28.751 0.026 1.00 98.12 107 PRO A CA 1
ATOM 883 C C . PRO A 1 107 ? 2.819 28.396 0.661 1.00 98.12 107 PRO A C 1
ATOM 885 O O . PRO A 1 107 ? 2.549 28.777 1.798 1.00 98.12 107 PRO A O 1
ATOM 888 N N . GLU A 1 108 ? 1.966 27.648 -0.045 1.00 96.81 108 GLU A N 1
ATOM 889 C CA . GLU A 1 108 ? 0.678 27.193 0.499 1.00 96.81 108 GLU A CA 1
ATOM 890 C C . GLU A 1 108 ? 0.882 26.259 1.701 1.00 96.81 108 GLU A C 1
ATOM 892 O O . GLU A 1 108 ? 0.246 26.424 2.742 1.00 96.81 108 GLU A O 1
ATOM 897 N N . ARG A 1 109 ? 1.823 25.314 1.594 1.00 96.25 109 ARG A N 1
ATOM 898 C CA . ARG A 1 109 ? 2.170 24.388 2.683 1.00 96.25 109 ARG A CA 1
ATOM 899 C C . ARG A 1 109 ? 2.852 25.074 3.860 1.00 96.25 109 ARG A C 1
ATOM 901 O O . ARG A 1 109 ? 2.634 24.667 4.997 1.00 96.25 109 ARG A O 1
ATOM 908 N N . GLU A 1 110 ? 3.654 26.101 3.605 1.00 96.81 110 GLU A N 1
ATOM 909 C CA . GLU A 1 110 ? 4.229 26.951 4.652 1.00 96.81 110 GLU A CA 1
ATOM 910 C C . GLU A 1 110 ? 3.127 27.641 5.461 1.00 96.81 110 GLU A C 1
ATOM 912 O O . GLU A 1 110 ? 3.133 27.558 6.687 1.00 96.81 110 GLU A O 1
ATOM 917 N N . ALA A 1 111 ? 2.123 28.215 4.791 1.00 97.25 111 ALA A N 1
ATOM 918 C CA . ALA A 1 111 ? 0.990 28.842 5.468 1.00 97.25 111 ALA A CA 1
ATOM 919 C C . ALA A 1 111 ? 0.163 27.841 6.303 1.00 97.25 111 ALA A C 1
ATOM 921 O O . ALA A 1 111 ? -0.261 28.162 7.414 1.00 97.25 111 ALA A O 1
ATOM 922 N N . GLU A 1 112 ? -0.050 26.616 5.808 1.00 95.69 112 GLU A N 1
ATOM 923 C CA . GLU A 1 112 ? -0.713 25.545 6.573 1.00 95.69 112 GLU A CA 1
ATOM 924 C C . GLU A 1 112 ? 0.086 25.130 7.823 1.00 95.69 112 GLU A C 1
ATOM 926 O O . GLU A 1 112 ? -0.489 24.889 8.894 1.00 95.69 112 GLU A O 1
ATOM 931 N N . LEU A 1 113 ? 1.413 25.050 7.694 1.00 96.31 113 LEU A N 1
ATOM 932 C CA . LEU A 1 113 ? 2.315 24.706 8.789 1.00 96.31 113 LEU A CA 1
ATOM 933 C C . LEU A 1 113 ? 2.307 25.795 9.871 1.00 96.31 113 LEU A C 1
ATOM 935 O O . LEU A 1 113 ? 2.183 25.482 11.061 1.00 96.31 113 LEU A O 1
ATOM 939 N N . ASP A 1 114 ? 2.382 27.062 9.459 1.00 97.44 114 ASP A N 1
ATOM 940 C CA . ASP A 1 114 ? 2.296 28.221 10.349 1.00 97.44 114 ASP A CA 1
ATOM 941 C C . ASP A 1 114 ? 0.949 28.252 11.077 1.00 97.44 114 ASP A C 1
ATOM 943 O O . ASP A 1 114 ? 0.904 28.410 12.298 1.00 97.44 114 ASP A O 1
ATOM 947 N N . HIS A 1 115 ? -0.151 27.981 10.370 1.00 96.56 115 HIS A N 1
ATOM 948 C CA . HIS A 1 115 ? -1.474 27.888 10.983 1.00 96.56 115 HIS A CA 1
ATOM 949 C C . HIS A 1 115 ? -1.551 26.787 12.055 1.00 96.56 115 HIS A C 1
ATOM 951 O O . HIS A 1 115 ? -2.089 26.999 13.145 1.00 96.56 115 HIS A O 1
ATOM 957 N N . THR A 1 116 ? -0.971 25.614 11.791 1.00 95.50 116 THR A N 1
ATOM 958 C CA . THR A 1 116 ? -0.925 24.510 12.766 1.00 95.50 116 THR A CA 1
ATOM 959 C C . THR A 1 116 ? -0.126 24.900 14.013 1.00 95.50 116 THR A C 1
ATOM 961 O O . THR A 1 116 ? -0.528 24.587 15.141 1.00 95.50 116 THR A O 1
ATOM 964 N N . LEU A 1 117 ? 0.976 25.633 13.833 1.00 94.75 117 LEU A N 1
ATOM 965 C CA . LEU A 1 117 ? 1.773 26.167 14.934 1.00 94.75 117 LEU A CA 1
ATOM 966 C C . LEU A 1 117 ? 0.988 27.205 15.753 1.00 94.75 117 LEU A C 1
ATOM 968 O O . LEU A 1 117 ? 0.998 27.147 16.985 1.00 94.75 117 LEU A O 1
ATOM 972 N N . GLU A 1 118 ? 0.272 28.118 15.096 1.00 96.62 118 GLU A N 1
ATOM 973 C CA . GLU A 1 118 ? -0.594 29.099 15.759 1.00 96.62 118 GLU A CA 1
ATOM 974 C C . GLU A 1 118 ? -1.678 28.421 16.605 1.00 96.62 118 GLU A C 1
ATOM 976 O O . GLU A 1 118 ? -1.886 28.794 17.764 1.00 96.62 118 GLU A O 1
ATOM 981 N N . MET A 1 119 ? -2.329 27.381 16.071 1.00 95.88 119 MET A N 1
ATOM 982 C CA . MET A 1 119 ? -3.313 26.588 16.812 1.00 95.88 119 MET A CA 1
ATOM 983 C C . MET A 1 119 ? -2.701 25.937 18.057 1.00 95.88 119 MET A C 1
ATOM 985 O O . MET A 1 119 ? -3.310 25.964 19.131 1.00 95.88 119 MET A O 1
ATOM 989 N N . ALA A 1 120 ? -1.494 25.376 17.941 1.00 93.50 120 ALA A N 1
ATOM 990 C CA . ALA A 1 120 ? -0.795 24.769 19.073 1.00 93.50 120 ALA A CA 1
ATOM 991 C C . ALA A 1 120 ? -0.491 25.805 20.169 1.00 93.50 120 ALA A C 1
ATOM 993 O O . ALA A 1 120 ? -0.755 25.562 21.351 1.00 93.50 120 ALA A O 1
ATOM 994 N N . GLN A 1 121 ? -0.015 26.990 19.778 1.00 93.38 121 GLN A N 1
ATOM 995 C CA . GLN A 1 121 ? 0.249 28.094 20.703 1.00 93.38 121 GLN A CA 1
ATOM 996 C C . GLN A 1 121 ? -1.027 28.623 21.369 1.00 93.38 121 GLN A C 1
ATOM 998 O O . GLN A 1 121 ? -0.999 28.989 22.546 1.00 93.38 121 GLN A O 1
ATOM 1003 N N . GLU A 1 122 ? -2.149 28.682 20.650 1.00 94.81 122 GLU A N 1
ATOM 1004 C CA . GLU A 1 122 ? -3.431 29.112 21.218 1.00 94.81 122 GLU A CA 1
ATOM 1005 C C . GLU A 1 122 ? -3.938 28.119 22.271 1.00 94.81 122 GLU A C 1
ATOM 1007 O O . GLU A 1 122 ? -4.393 28.530 23.340 1.00 94.81 122 GLU A O 1
ATOM 1012 N N . LYS A 1 123 ? -3.783 26.810 22.043 1.00 91.75 123 LYS A N 1
ATOM 1013 C CA . LYS A 1 123 ? -4.131 25.790 23.046 1.00 91.75 123 LYS A CA 1
ATOM 1014 C C . LYS A 1 123 ? -3.274 25.889 24.301 1.00 91.75 123 LYS A C 1
ATOM 1016 O O . LYS A 1 123 ? -3.792 25.770 25.415 1.00 91.75 123 LYS A O 1
ATOM 1021 N N . GLU A 1 124 ? -1.985 26.177 24.146 1.00 92.06 124 GLU A N 1
ATOM 1022 C CA . GLU A 1 124 ? -1.112 26.431 25.289 1.00 92.06 124 GLU A CA 1
ATOM 1023 C C . GLU A 1 124 ? -1.541 27.692 26.062 1.00 92.06 124 GLU A C 1
ATOM 1025 O O . GLU A 1 124 ? -1.610 27.681 27.297 1.00 92.06 124 GLU A O 1
ATOM 1030 N N . ARG A 1 125 ? -1.897 28.771 25.353 1.00 94.56 125 ARG A N 1
ATOM 1031 C CA . ARG A 1 125 ? -2.452 29.991 25.960 1.00 94.56 125 ARG A CA 1
ATOM 1032 C C . ARG A 1 125 ? -3.758 29.712 26.703 1.00 94.56 125 ARG A C 1
ATOM 1034 O O . ARG A 1 125 ? -3.930 30.195 27.825 1.00 94.56 125 ARG A O 1
ATOM 1041 N N . GLU A 1 126 ? -4.655 28.907 26.136 1.00 94.06 126 GLU A N 1
ATOM 1042 C CA . GLU A 1 126 ? -5.914 28.523 26.779 1.00 94.06 126 GLU A CA 1
ATOM 1043 C C . GLU A 1 126 ? -5.667 27.757 28.087 1.00 94.06 126 GLU A C 1
ATOM 1045 O O . GLU A 1 126 ? -6.278 28.078 29.114 1.00 94.06 126 GLU A O 1
ATOM 1050 N N . L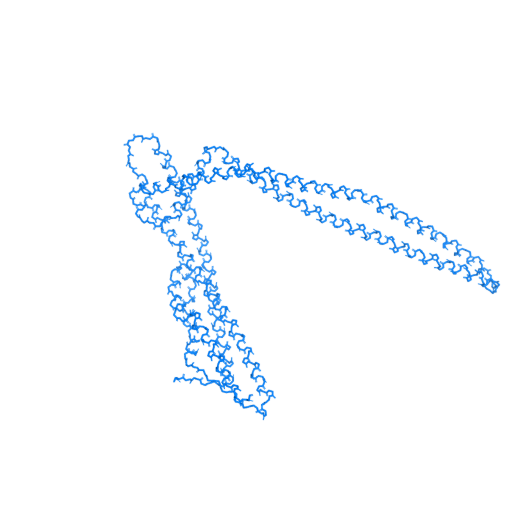EU A 1 127 ? -4.732 26.801 28.078 1.00 93.38 127 LEU A N 1
ATOM 1051 C CA . LEU A 1 127 ? -4.314 26.060 29.270 1.00 93.38 127 LEU A CA 1
ATOM 1052 C C . LEU A 1 127 ? -3.783 26.990 30.362 1.00 93.38 127 LEU A C 1
ATOM 1054 O O . LEU A 1 127 ? -4.240 26.929 31.508 1.00 93.38 127 LEU A O 1
ATOM 1058 N N . ARG A 1 128 ? -2.863 27.891 29.999 1.00 94.06 128 ARG A N 1
ATOM 1059 C CA . ARG A 1 128 ? -2.287 28.879 30.923 1.00 94.06 128 ARG A CA 1
ATOM 1060 C C . ARG A 1 128 ? -3.351 29.821 31.491 1.00 94.06 128 ARG A C 1
ATOM 1062 O O . ARG A 1 128 ? -3.267 30.180 32.661 1.00 94.06 128 ARG A O 1
ATOM 1069 N N . ARG A 1 129 ? -4.371 30.184 30.704 1.00 96.06 129 ARG A N 1
ATOM 1070 C CA . ARG A 1 129 ? -5.475 31.058 31.138 1.00 96.06 129 ARG A CA 1
ATOM 1071 C C . ARG A 1 129 ? -6.460 30.361 32.077 1.00 96.06 129 ARG A C 1
ATOM 1073 O O . ARG A 1 129 ? -6.946 30.996 33.007 1.00 96.06 129 ARG A O 1
ATOM 1080 N N . LYS A 1 130 ? -6.793 29.086 31.844 1.00 94.38 130 LYS A N 1
ATOM 1081 C CA . LYS A 1 130 ? -7.776 28.369 32.679 1.00 94.38 130 LYS A CA 1
ATOM 1082 C C . LYS A 1 130 ? -7.196 27.856 33.993 1.00 94.38 130 LYS A C 1
ATOM 1084 O O . LYS A 1 130 ? -7.942 27.780 34.965 1.00 94.38 130 LYS A O 1
ATOM 1089 N N . ASN A 1 131 ? -5.898 27.548 34.047 1.00 94.94 131 ASN A N 1
ATOM 1090 C CA . ASN A 1 131 ? -5.266 27.001 35.251 1.00 94.94 131 ASN A CA 1
ATOM 1091 C C . ASN A 1 131 ? -5.516 27.858 36.521 1.00 94.94 131 ASN A C 1
ATOM 1093 O O . ASN A 1 131 ? -6.021 27.306 37.497 1.00 94.94 131 ASN A O 1
ATOM 1097 N N . PRO A 1 132 ? -5.315 29.195 36.518 1.00 97.06 132 PRO A N 1
ATOM 1098 C CA . PRO A 1 132 ? -5.606 30.028 37.690 1.00 97.06 132 PRO A CA 1
ATOM 1099 C C . PRO A 1 132 ? -7.085 30.049 38.100 1.00 97.06 132 PRO A C 1
ATOM 1101 O O . PRO A 1 132 ? -7.397 30.205 39.275 1.00 97.06 132 PRO A O 1
ATOM 1104 N N . VAL A 1 133 ? -8.013 29.895 37.148 1.00 96.19 133 VAL A N 1
ATOM 1105 C CA . VAL A 1 133 ? -9.460 29.908 37.428 1.00 96.19 133 VAL A CA 1
ATOM 1106 C C . VAL A 1 133 ? -9.879 28.644 38.178 1.00 96.19 133 VAL A C 1
ATOM 1108 O O . VAL A 1 133 ? -10.650 28.722 39.136 1.00 96.19 133 VAL A O 1
ATOM 1111 N N . PHE A 1 134 ? -9.371 27.481 37.759 1.00 95.81 134 PHE A N 1
ATOM 1112 C CA . PHE A 1 134 ? -9.601 26.221 38.468 1.00 95.81 134 PHE A CA 1
ATOM 1113 C C . PHE A 1 134 ? -8.959 26.236 39.859 1.00 95.81 134 PHE A C 1
ATOM 1115 O O . PHE A 1 134 ? -9.615 25.842 40.821 1.00 95.81 134 PHE A O 1
ATOM 1122 N N . ASP A 1 135 ? -7.738 26.762 39.969 1.00 97.00 135 ASP A N 1
ATOM 1123 C CA . ASP A 1 135 ? -7.024 26.906 41.242 1.00 97.00 135 ASP A CA 1
ATOM 1124 C C . ASP A 1 135 ? -7.795 27.797 42.229 1.00 97.00 135 ASP A C 1
ATOM 1126 O O . ASP A 1 135 ? -8.091 27.390 43.352 1.00 97.00 135 ASP A O 1
ATOM 1130 N N . GLN A 1 136 ? -8.260 28.968 41.779 1.00 97.56 136 GLN A N 1
ATOM 1131 C CA . GLN A 1 136 ? -9.051 29.874 42.612 1.00 97.56 136 GLN A CA 1
ATOM 1132 C C . GLN A 1 136 ? -10.358 29.231 43.107 1.00 97.56 136 GLN A C 1
ATOM 1134 O O . GLN A 1 136 ? -10.730 29.410 44.268 1.00 97.56 136 GLN A O 1
ATOM 1139 N N . ARG A 1 137 ? -11.060 28.479 42.248 1.00 97.12 137 ARG A N 1
ATOM 1140 C CA . ARG A 1 137 ? -12.283 27.749 42.630 1.00 97.12 137 ARG A CA 1
ATOM 1141 C C . ARG A 1 137 ? -11.996 26.657 43.655 1.00 97.12 137 ARG A C 1
ATOM 1143 O O . ARG A 1 137 ? -12.743 26.516 44.621 1.00 97.12 137 ARG A O 1
ATOM 1150 N N . GLU A 1 138 ? -10.926 25.895 43.455 1.00 97.38 138 GLU A N 1
ATOM 1151 C CA . GLU A 1 138 ? -10.503 24.863 44.398 1.00 97.38 138 GLU A CA 1
ATOM 1152 C C . GLU A 1 138 ? -10.170 25.470 45.772 1.00 97.38 138 GLU A C 1
ATOM 1154 O O . GLU A 1 138 ? -10.653 24.970 46.792 1.00 97.38 138 GLU A O 1
ATOM 1159 N N . GLU A 1 139 ? -9.415 26.569 45.814 1.00 97.69 139 GLU A N 1
ATOM 1160 C CA . GLU A 1 139 ? -9.057 27.246 47.066 1.00 97.69 139 GLU A CA 1
ATOM 1161 C C . GLU A 1 139 ? -10.274 27.839 47.794 1.00 97.69 139 GLU A C 1
ATOM 1163 O O . GLU A 1 139 ? -10.376 27.724 49.018 1.00 97.69 139 GLU A O 1
ATOM 1168 N N . GLN A 1 140 ? -11.254 28.387 47.066 1.00 97.62 140 GLN A N 1
ATOM 1169 C CA . GLN A 1 140 ? -12.520 28.844 47.656 1.00 97.62 140 GLN A CA 1
ATOM 1170 C C . GLN A 1 140 ? -13.278 27.700 48.345 1.00 97.62 140 GLN A C 1
ATOM 1172 O O . GLN A 1 140 ? -13.673 27.829 49.506 1.00 97.62 140 GLN A O 1
ATOM 1177 N N . ILE A 1 141 ? -13.425 26.553 47.675 1.00 97.06 141 ILE A N 1
ATOM 1178 C CA . ILE A 1 141 ? -14.128 25.390 48.238 1.00 97.06 141 ILE A CA 1
ATOM 1179 C C . ILE A 1 141 ? -13.370 24.829 49.452 1.00 97.06 141 ILE A C 1
ATOM 1181 O O . ILE A 1 141 ? -13.981 24.491 50.470 1.00 97.06 141 ILE A O 1
ATOM 1185 N N . LYS A 1 142 ? -12.032 24.764 49.399 1.00 97.38 142 LYS A N 1
ATOM 1186 C CA . LYS A 1 142 ? -11.203 24.342 50.544 1.00 97.38 142 LYS A CA 1
ATOM 1187 C C . LYS A 1 142 ? -11.402 25.250 51.755 1.00 97.38 142 LYS A C 1
ATOM 1189 O O . LYS A 1 142 ? -11.548 24.740 52.869 1.00 97.38 142 LYS A O 1
ATOM 1194 N N . ALA A 1 143 ? -11.437 26.566 51.545 1.00 97.81 143 ALA A N 1
ATOM 1195 C CA . ALA A 1 143 ? -11.686 27.532 52.609 1.00 97.81 143 ALA A CA 1
ATOM 1196 C C . ALA A 1 143 ? -13.076 27.334 53.242 1.00 97.81 143 ALA A C 1
ATOM 1198 O O . ALA A 1 143 ? -13.204 27.334 54.469 1.00 97.81 143 ALA A O 1
ATOM 1199 N N . GLU A 1 144 ? -14.110 27.082 52.434 1.00 96.44 144 GLU A N 1
ATOM 1200 C CA . GLU A 1 144 ? -15.459 26.785 52.932 1.00 96.44 144 GLU A CA 1
ATOM 1201 C C . GLU A 1 144 ? -15.524 25.473 53.727 1.00 96.44 144 GLU A C 1
ATOM 1203 O O . GLU A 1 144 ? -16.121 25.435 54.806 1.00 96.44 144 GLU A O 1
ATOM 1208 N N . ILE A 1 145 ? -14.868 24.408 53.253 1.00 96.00 145 ILE A N 1
ATOM 1209 C CA . ILE A 1 145 ? -14.763 23.133 53.983 1.00 96.00 145 ILE A CA 1
ATOM 1210 C C . ILE A 1 145 ? -14.069 23.341 55.335 1.00 96.00 145 ILE A C 1
ATOM 1212 O O . ILE A 1 145 ? -14.535 22.813 56.349 1.00 96.00 145 ILE A O 1
ATOM 1216 N N . ALA A 1 146 ? -12.971 24.106 55.369 1.00 97.06 146 ALA A N 1
ATOM 1217 C CA . ALA A 1 146 ? -12.245 24.406 56.601 1.00 97.06 146 ALA A CA 1
ATOM 1218 C C . ALA A 1 146 ? -13.138 25.144 57.609 1.00 97.06 146 ALA A C 1
ATOM 1220 O O . ALA A 1 146 ? -13.254 24.711 58.758 1.00 97.06 146 ALA A O 1
ATOM 1221 N N . ARG A 1 147 ? -13.861 26.175 57.155 1.00 97.25 147 ARG A N 1
ATOM 1222 C CA . ARG A 1 147 ? -14.823 26.916 57.979 1.00 97.25 147 ARG A CA 1
ATOM 1223 C C . ARG A 1 147 ? -15.938 26.017 58.526 1.00 97.25 147 ARG A C 1
ATOM 1225 O O . ARG A 1 147 ? -16.206 26.034 59.726 1.00 97.25 147 ARG A O 1
ATOM 1232 N N . LEU A 1 148 ? -16.573 25.202 57.679 1.00 96.00 148 LEU A N 1
ATOM 1233 C CA . LEU A 1 148 ? -17.632 24.276 58.109 1.00 96.00 148 LEU A CA 1
ATOM 1234 C C . LEU A 1 148 ? -17.116 23.276 59.152 1.00 96.00 148 LEU A C 1
ATOM 1236 O O . LEU A 1 148 ? -17.816 22.960 60.115 1.00 96.00 148 LEU A O 1
ATOM 1240 N N . ARG A 1 149 ? -15.875 22.802 58.997 1.00 95.56 149 ARG A N 1
ATOM 1241 C CA . ARG A 1 149 ? -15.231 21.893 59.951 1.00 95.56 149 ARG A CA 1
ATOM 1242 C C . ARG A 1 149 ? -15.009 22.553 61.310 1.00 95.56 149 ARG A C 1
ATOM 1244 O O . ARG A 1 149 ? -15.261 21.915 62.332 1.00 95.56 149 ARG A O 1
ATOM 1251 N N . GLU A 1 150 ? -14.569 23.807 61.332 1.00 96.88 150 GLU A N 1
ATOM 1252 C CA . GLU A 1 150 ? -14.433 24.584 62.568 1.00 96.88 150 GLU A CA 1
ATOM 1253 C C . GLU A 1 150 ? -15.787 24.793 63.259 1.00 96.88 150 GLU A C 1
ATOM 1255 O O . GLU A 1 150 ? -15.905 24.559 64.465 1.00 96.88 150 GLU A O 1
ATOM 1260 N N . GLU A 1 151 ? -16.831 25.156 62.508 1.00 95.06 151 GLU A N 1
ATOM 1261 C CA . GLU A 1 151 ? -18.189 25.331 63.040 1.00 95.06 151 GLU A CA 1
ATOM 1262 C C . GLU A 1 151 ? -18.738 24.019 63.641 1.00 95.06 151 GLU A C 1
ATOM 1264 O O . GLU A 1 151 ? -19.254 24.017 64.763 1.00 95.06 151 GLU A O 1
ATOM 1269 N N . ILE A 1 152 ? -18.546 22.877 62.965 1.00 93.56 152 ILE A N 1
ATOM 1270 C CA . ILE A 1 152 ? -18.906 21.546 63.488 1.00 93.56 152 ILE A CA 1
ATOM 1271 C C . ILE A 1 152 ? -18.154 21.245 64.793 1.00 93.56 152 ILE A C 1
ATOM 1273 O O . ILE A 1 152 ? -18.771 20.818 65.770 1.00 93.56 152 ILE A O 1
ATOM 1277 N N . GLN A 1 153 ? -16.845 21.515 64.859 1.00 94.88 153 GLN A N 1
ATOM 1278 C CA . GLN A 1 153 ? -16.056 21.304 66.080 1.00 94.88 153 GLN A CA 1
ATOM 1279 C C . GLN A 1 153 ? -16.540 22.171 67.251 1.00 94.88 153 GLN A C 1
ATOM 1281 O O . GLN A 1 153 ? -16.518 21.731 68.406 1.00 94.88 153 GLN A O 1
ATOM 1286 N N . GLN A 1 154 ? -16.981 23.404 66.988 1.00 94.81 154 GLN A N 1
ATOM 1287 C CA . GLN A 1 154 ? -17.578 24.258 68.015 1.00 94.81 154 GLN A CA 1
ATOM 1288 C C . GLN A 1 154 ? -18.916 23.692 68.514 1.00 94.81 154 GLN A C 1
ATOM 1290 O O . GLN A 1 154 ? -19.155 23.686 69.726 1.00 94.81 154 GLN A O 1
ATOM 1295 N N . LEU A 1 155 ? -19.767 23.174 67.620 1.00 91.44 155 LEU A N 1
ATOM 1296 C CA . LEU A 1 155 ? -21.016 22.503 68.003 1.00 91.44 155 LEU A CA 1
ATOM 1297 C C . LEU A 1 155 ? -20.749 21.226 68.814 1.00 91.44 155 LEU A C 1
ATOM 1299 O O . LEU A 1 155 ? -21.413 21.015 69.828 1.00 91.44 155 LEU A O 1
ATOM 1303 N N . ASP A 1 156 ? -19.728 20.439 68.464 1.00 90.44 156 ASP A N 1
ATOM 1304 C CA . ASP A 1 156 ? -19.307 19.257 69.233 1.00 90.44 156 ASP A CA 1
ATOM 1305 C C . ASP A 1 156 ? -18.869 19.626 70.660 1.00 90.44 156 ASP A C 1
ATOM 1307 O O . ASP A 1 156 ? -19.231 18.952 71.630 1.00 90.44 156 ASP A O 1
ATOM 1311 N N . LYS A 1 157 ? -18.118 20.726 70.822 1.00 92.38 157 LYS A N 1
ATOM 1312 C CA . LYS A 1 157 ? -17.749 21.253 72.149 1.00 92.38 157 LYS A CA 1
ATOM 1313 C C . LYS A 1 157 ? -18.987 21.677 72.948 1.00 92.38 157 LYS A C 1
ATOM 1315 O O . LYS A 1 157 ? -19.063 21.381 74.141 1.00 92.38 157 LYS A O 1
ATOM 1320 N N . ARG A 1 158 ? -19.968 22.327 72.307 1.00 87.81 158 ARG A N 1
ATOM 1321 C CA . ARG A 1 158 ? -21.240 22.731 72.941 1.00 87.81 158 ARG A CA 1
ATOM 1322 C C . ARG A 1 158 ? -22.090 21.527 73.354 1.00 87.81 158 ARG A C 1
ATOM 1324 O O . ARG A 1 158 ? -22.585 21.514 74.477 1.00 87.81 158 ARG A O 1
ATOM 1331 N N . LEU A 1 159 ? -22.205 20.502 72.505 1.00 84.62 159 LEU A N 1
ATOM 1332 C CA . LEU A 1 159 ? -22.883 19.241 72.834 1.00 84.62 159 LEU A CA 1
ATOM 1333 C C . LEU A 1 159 ? -22.243 18.575 74.055 1.00 84.62 159 LEU A C 1
ATOM 1335 O O . LEU A 1 159 ? -22.945 18.240 75.005 1.00 84.62 159 LEU A O 1
ATOM 1339 N N . LYS A 1 160 ? -20.906 18.464 74.085 1.00 85.38 160 LYS A N 1
ATOM 1340 C CA . LYS A 1 160 ? -20.173 17.918 75.242 1.00 85.38 160 LYS A CA 1
ATOM 1341 C C . LYS A 1 160 ? -20.414 18.713 76.529 1.00 85.38 160 LYS A C 1
ATOM 1343 O O . LYS A 1 160 ? -20.492 18.112 77.595 1.00 85.38 160 LYS A O 1
ATOM 1348 N N . ALA A 1 161 ? -20.537 20.039 76.449 1.00 84.44 161 ALA A N 1
ATOM 1349 C CA . ALA A 1 161 ? -20.832 20.884 77.606 1.00 84.44 161 ALA A CA 1
ATOM 1350 C C . ALA A 1 161 ? -22.275 20.711 78.118 1.00 84.44 161 ALA A C 1
ATOM 1352 O O . ALA A 1 161 ? -22.480 20.628 79.325 1.00 84.44 161 ALA A O 1
ATOM 1353 N N . LEU A 1 162 ? -23.257 20.600 77.215 1.00 80.06 162 LEU A N 1
ATOM 1354 C CA . LEU A 1 162 ? -24.671 20.371 77.553 1.00 80.06 162 LEU A CA 1
ATOM 1355 C C . LEU A 1 162 ? -24.933 18.978 78.156 1.00 80.06 162 LEU A C 1
ATOM 1357 O O . LEU A 1 162 ? -25.906 18.809 78.887 1.00 80.06 162 LEU A O 1
ATOM 1361 N N . ASN A 1 163 ? -24.054 18.007 77.881 1.00 69.75 163 ASN A N 1
ATOM 1362 C CA . ASN A 1 163 ? -24.149 16.622 78.353 1.00 69.75 163 ASN A CA 1
ATOM 1363 C C . ASN A 1 163 ? -23.326 16.325 79.629 1.00 69.75 163 ASN A C 1
ATOM 1365 O O . ASN A 1 163 ? -23.170 15.163 80.003 1.00 69.75 163 ASN A O 1
ATOM 1369 N N . ARG A 1 164 ? -22.761 17.339 80.305 1.00 67.62 164 ARG A N 1
ATOM 1370 C CA . ARG A 1 164 ? -22.010 17.139 81.559 1.00 67.62 164 ARG A CA 1
ATOM 1371 C C . ARG A 1 164 ? -22.955 17.009 82.761 1.00 67.62 164 ARG A C 1
ATOM 1373 O O . ARG A 1 164 ? -23.580 17.985 83.164 1.00 67.62 164 ARG A O 1
ATOM 1380 N N . GLY A 1 165 ? -22.985 15.816 83.363 1.00 56.38 165 GLY A N 1
ATOM 1381 C CA . GLY A 1 165 ? -23.669 15.504 84.629 1.00 56.38 165 GLY A CA 1
ATOM 1382 C C . GLY A 1 165 ? -24.828 14.506 84.483 1.00 56.38 165 GLY A C 1
ATOM 1383 O O . GLY A 1 165 ? -25.487 14.461 83.448 1.00 56.38 165 GLY A O 1
ATOM 1384 N N . CYS A 1 166 ? -25.104 13.727 85.537 1.00 54.62 166 CYS A N 1
ATOM 1385 C CA . CYS A 1 166 ? -26.034 12.580 85.541 1.00 54.62 166 CYS A CA 1
ATOM 1386 C C . CYS A 1 166 ? -27.515 12.923 85.242 1.00 54.62 166 CYS A C 1
ATOM 1388 O O . CYS A 1 166 ? -28.320 12.019 85.047 1.00 54.62 166 CYS A O 1
ATOM 1390 N N . LEU A 1 167 ? -27.877 14.212 85.186 1.00 56.31 167 LEU A N 1
ATOM 1391 C CA . LEU A 1 167 ? -29.230 14.722 84.896 1.00 56.31 167 LEU A CA 1
ATOM 1392 C C . LEU A 1 167 ? -29.272 15.716 83.708 1.00 56.31 167 LEU A C 1
ATOM 1394 O O . LEU A 1 167 ? -30.335 16.235 83.370 1.00 56.31 167 LEU A O 1
ATOM 1398 N N . GLY A 1 168 ? -28.135 15.993 83.051 1.00 57.34 168 GLY A N 1
ATOM 1399 C CA . GLY A 1 168 ? -28.021 17.037 82.016 1.00 57.34 168 GLY A CA 1
ATOM 1400 C C . GLY A 1 168 ? -28.786 16.739 80.720 1.00 57.34 168 GLY A C 1
ATOM 1401 O O . GLY A 1 168 ? -29.365 17.645 80.121 1.00 57.34 168 GLY A O 1
ATOM 1402 N N . PHE A 1 169 ? -28.860 15.463 80.332 1.00 58.34 169 PHE A N 1
ATOM 1403 C CA . PHE A 1 169 ? -29.606 14.994 79.159 1.00 58.34 169 PHE A CA 1
ATOM 1404 C C . PHE A 1 169 ? -31.124 15.193 79.308 1.00 58.34 169 PHE A C 1
ATOM 1406 O O . PHE A 1 169 ? -31.792 15.589 78.354 1.00 58.34 169 PHE A O 1
ATOM 1413 N N . LEU A 1 170 ? -31.659 14.991 80.519 1.00 59.19 170 LEU A N 1
ATOM 1414 C CA . LEU A 1 170 ? -33.093 15.108 80.809 1.00 59.19 170 LEU A CA 1
ATOM 1415 C C . LEU A 1 170 ? -33.559 16.572 80.891 1.00 59.19 170 LEU A C 1
ATOM 1417 O O . LEU A 1 170 ? -34.681 16.876 80.500 1.00 59.19 170 LEU A O 1
ATOM 1421 N N . LEU A 1 171 ? -32.694 17.491 81.337 1.00 63.72 171 LEU A N 1
ATOM 1422 C CA . LEU A 1 171 ? -33.021 18.920 81.464 1.00 63.72 171 LEU A CA 1
ATOM 1423 C C . LEU A 1 171 ? -32.806 19.725 80.168 1.00 63.72 171 LEU A C 1
ATOM 1425 O O . LEU A 1 171 ? -33.457 20.749 79.970 1.00 63.72 171 LEU A O 1
ATOM 1429 N N . ASN A 1 172 ? -31.905 19.289 79.276 1.00 70.38 172 ASN A N 1
ATOM 1430 C CA . ASN A 1 172 ? -31.516 20.043 78.073 1.00 70.38 172 ASN A CA 1
ATOM 1431 C C . ASN A 1 172 ? -31.857 19.351 76.741 1.00 70.38 172 ASN A C 1
ATOM 1433 O O . ASN A 1 172 ? -31.377 19.797 75.698 1.00 70.38 172 ASN A O 1
ATOM 1437 N N . PHE A 1 173 ? -32.694 18.309 76.740 1.00 75.06 173 PHE A N 1
ATOM 1438 C CA . PHE A 1 173 ? -33.010 17.493 75.556 1.00 75.06 173 PHE A CA 1
ATOM 1439 C C . PHE A 1 173 ? -33.344 18.314 74.295 1.00 75.06 173 PHE A C 1
ATOM 1441 O O . PHE A 1 173 ? -32.737 18.119 73.246 1.00 75.06 173 PHE A O 1
ATOM 1448 N N . GLN A 1 174 ? -34.227 19.314 74.402 1.00 80.31 174 GLN A N 1
ATOM 1449 C CA . GLN A 1 174 ? -34.604 20.173 73.267 1.00 80.31 174 GLN A CA 1
ATOM 1450 C C . GLN A 1 174 ? -33.434 21.009 72.713 1.00 80.31 174 GLN A C 1
ATOM 1452 O O . GLN A 1 174 ? -33.381 21.299 71.518 1.00 80.31 174 GLN A O 1
ATOM 1457 N N . LYS A 1 175 ? -32.491 21.421 73.573 1.00 82.12 175 LYS A N 1
ATOM 1458 C CA . LYS A 1 175 ? -31.289 22.161 73.157 1.00 82.12 175 LYS A CA 1
ATOM 1459 C C . LYS A 1 175 ? -30.280 21.227 72.495 1.00 82.12 175 LYS A C 1
ATOM 1461 O O . LYS A 1 175 ? -29.671 21.622 71.508 1.00 82.12 175 LYS A O 1
ATOM 1466 N N . ILE A 1 176 ? -30.137 20.005 73.011 1.00 81.00 176 ILE A N 1
ATOM 1467 C CA . ILE A 1 176 ? -29.283 18.960 72.432 1.00 81.00 176 ILE A CA 1
ATOM 1468 C C . ILE A 1 176 ? -29.780 18.596 71.029 1.00 81.00 176 ILE A C 1
ATOM 1470 O O . ILE A 1 176 ? -29.000 18.678 70.088 1.00 81.00 176 ILE A O 1
ATOM 1474 N N . ASP A 1 177 ? -31.076 18.310 70.869 1.00 82.88 177 ASP A N 1
ATOM 1475 C CA . ASP A 1 177 ? -31.684 17.994 69.567 1.00 82.88 177 ASP A CA 1
ATOM 1476 C C . ASP A 1 177 ? -31.520 19.153 68.566 1.00 82.88 177 ASP A C 1
ATOM 1478 O O . ASP A 1 177 ? -31.120 18.953 67.422 1.00 82.88 177 ASP A O 1
ATOM 1482 N N . ARG A 1 178 ? -31.714 20.407 68.999 1.00 87.88 178 ARG A N 1
ATOM 1483 C CA . ARG A 1 178 ? -31.497 21.576 68.130 1.00 87.88 178 ARG A CA 1
ATOM 1484 C C . ARG A 1 178 ? -30.041 21.710 67.665 1.00 87.88 178 ARG A C 1
ATOM 1486 O O . ARG A 1 178 ? -29.809 21.977 66.487 1.00 87.88 178 ARG A O 1
ATOM 1493 N N . VAL A 1 179 ? -29.076 21.558 68.573 1.00 85.75 179 VAL A N 1
ATOM 1494 C CA . VAL A 1 179 ? -27.640 21.660 68.253 1.00 85.75 179 VAL A CA 1
ATOM 1495 C C . VAL A 1 179 ? -27.195 20.487 67.375 1.00 85.75 179 VAL A C 1
ATOM 1497 O O . VAL A 1 179 ? -26.418 20.693 66.443 1.00 85.75 179 VAL A O 1
ATOM 1500 N N . ASP A 1 180 ? -27.719 19.283 67.609 1.00 86.06 180 ASP A N 1
ATOM 1501 C CA . ASP A 1 180 ? -27.424 18.119 66.774 1.00 86.06 180 ASP A CA 1
ATOM 1502 C C . ASP A 1 180 ? -28.013 18.263 65.362 1.00 86.06 180 ASP A C 1
ATOM 1504 O O . ASP A 1 180 ? -27.307 18.047 64.381 1.00 86.06 180 ASP A O 1
ATOM 1508 N N . ARG A 1 181 ? -29.246 18.766 65.214 1.00 91.00 181 ARG A N 1
ATOM 1509 C CA . ARG A 1 181 ? -29.815 19.081 63.888 1.00 91.00 181 ARG A CA 1
ATOM 1510 C C . ARG A 1 181 ? -28.967 20.094 63.118 1.00 91.00 181 ARG A C 1
ATOM 1512 O O . ARG A 1 181 ? -28.723 19.900 61.929 1.00 91.00 181 ARG A O 1
ATOM 1519 N N . GLN A 1 182 ? -28.487 21.151 63.780 1.00 90.69 182 GLN A N 1
ATOM 1520 C CA . GLN A 1 182 ? -27.574 22.125 63.165 1.0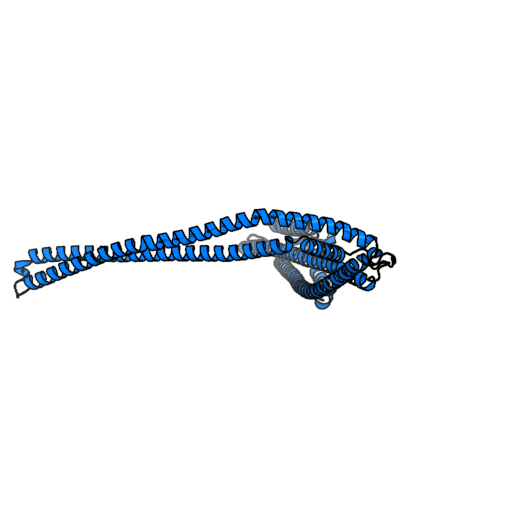0 90.69 182 GLN A CA 1
ATOM 1521 C C . GLN A 1 182 ? -26.260 21.466 62.735 1.00 90.69 182 GLN A C 1
ATOM 1523 O O . GLN A 1 182 ? -25.789 21.689 61.622 1.00 90.69 182 GLN A O 1
ATOM 1528 N N . ARG A 1 183 ? -25.697 20.600 63.581 1.00 91.00 183 ARG A N 1
ATOM 1529 C CA . ARG A 1 183 ? -24.495 19.826 63.264 1.00 91.00 183 ARG A CA 1
ATOM 1530 C C . ARG A 1 183 ? -24.708 18.928 62.045 1.00 91.00 183 ARG A C 1
ATOM 1532 O O . ARG A 1 183 ? -23.877 18.945 61.142 1.00 91.00 183 ARG A O 1
ATOM 1539 N N . GLN A 1 184 ? -25.816 18.191 61.979 1.00 92.31 184 GLN A N 1
ATOM 1540 C CA . GLN A 1 184 ? -26.143 17.334 60.834 1.00 92.31 184 GLN A CA 1
ATOM 1541 C C . GLN A 1 184 ? -26.320 18.145 59.542 1.00 92.31 184 GLN A C 1
ATOM 1543 O O . GLN A 1 184 ? -25.835 17.735 58.489 1.00 92.31 184 GLN A O 1
ATOM 1548 N N . GLN A 1 185 ? -26.930 19.333 59.615 1.00 94.06 185 GLN A N 1
ATOM 1549 C CA . GLN A 1 185 ? -27.023 20.246 58.471 1.00 94.06 185 GLN A CA 1
ATOM 1550 C C . GLN A 1 185 ? -25.642 20.716 57.988 1.00 94.06 185 GLN A C 1
ATOM 1552 O O . GLN A 1 185 ? -25.387 20.709 56.783 1.00 94.06 185 GLN A O 1
ATOM 1557 N N . LEU A 1 186 ? -24.734 21.087 58.902 1.00 93.50 186 LEU A N 1
ATOM 1558 C CA . LEU A 1 186 ? -23.366 21.475 58.538 1.00 93.50 186 LEU A CA 1
ATOM 1559 C C . LEU A 1 186 ? -22.565 20.302 57.963 1.00 93.50 186 LEU A C 1
ATOM 1561 O O . LEU A 1 186 ? -21.826 20.494 57.001 1.00 93.50 186 LEU A O 1
ATOM 1565 N N . ILE A 1 187 ? -22.748 19.085 58.486 1.00 90.50 187 ILE A N 1
ATOM 1566 C CA . ILE A 1 187 ? -22.148 17.867 57.919 1.00 90.50 187 ILE A CA 1
ATOM 1567 C C . ILE A 1 187 ? -22.651 17.639 56.490 1.00 90.50 187 ILE A C 1
ATOM 1569 O O . ILE A 1 187 ? -21.845 17.352 55.606 1.00 90.50 187 ILE A O 1
ATOM 1573 N N . GLY A 1 188 ? -23.956 17.801 56.247 1.00 94.56 188 GLY A N 1
ATOM 1574 C CA . GLY A 1 188 ? -24.538 17.714 54.906 1.00 94.56 188 GLY A CA 1
ATOM 1575 C C . GLY A 1 188 ? -23.916 18.720 53.932 1.00 94.56 188 GLY A C 1
ATOM 1576 O O . GLY A 1 188 ? -23.475 18.331 52.855 1.00 94.56 188 GLY A O 1
ATOM 1577 N N . ARG A 1 189 ? -23.788 19.990 54.341 1.00 95.06 189 ARG A N 1
ATOM 1578 C CA . ARG A 1 189 ? -23.129 21.040 53.538 1.00 95.06 189 ARG A CA 1
ATOM 1579 C C . ARG A 1 189 ? -21.644 20.766 53.304 1.00 95.06 189 ARG A C 1
ATOM 1581 O O . ARG A 1 189 ? -21.130 21.016 52.223 1.00 95.06 189 ARG A O 1
ATOM 1588 N N . MET A 1 190 ? -20.938 20.246 54.305 1.00 94.44 190 MET A N 1
ATOM 1589 C CA . MET A 1 190 ? -19.525 19.898 54.155 1.00 94.44 190 MET A CA 1
ATOM 1590 C C . MET A 1 190 ? -19.348 18.774 53.130 1.00 94.44 190 MET A C 1
ATOM 1592 O O . MET A 1 190 ? -18.437 18.848 52.312 1.00 94.44 190 MET A O 1
ATOM 1596 N N . ARG A 1 191 ? -20.234 17.767 53.129 1.00 95.31 191 ARG A N 1
ATOM 1597 C CA . ARG A 1 191 ? -20.226 16.695 52.121 1.00 95.31 191 ARG A CA 1
ATOM 1598 C C . ARG A 1 191 ? -20.481 17.231 50.714 1.00 95.31 191 ARG A C 1
ATOM 1600 O O . ARG A 1 191 ? -19.711 16.907 49.820 1.00 95.31 191 ARG A O 1
ATOM 1607 N N . SER A 1 192 ? -21.467 18.112 50.528 1.00 95.38 192 SER A N 1
ATOM 1608 C CA . SER A 1 192 ? -21.706 18.718 49.210 1.00 95.38 192 SER A CA 1
ATOM 1609 C C . SER A 1 192 ? -20.511 19.546 48.724 1.00 95.38 192 SER A C 1
ATOM 1611 O O . SER A 1 192 ? -20.196 19.534 47.541 1.00 95.38 192 SER A O 1
ATOM 1613 N N . GLN A 1 193 ? -19.795 20.227 49.629 1.00 96.38 193 GLN A N 1
ATOM 1614 C CA . GLN A 1 193 ? -18.560 20.938 49.273 1.00 96.38 193 GLN A CA 1
ATOM 1615 C C . GLN A 1 193 ? -17.405 19.983 48.936 1.00 96.38 193 GLN A C 1
ATOM 1617 O O . GLN A 1 193 ? -16.621 20.255 48.032 1.00 96.38 193 GLN A O 1
ATOM 1622 N N . GLN A 1 194 ? -17.302 18.835 49.612 1.00 94.75 194 GLN A N 1
ATOM 1623 C CA . GLN A 1 194 ? -16.334 17.791 49.252 1.00 94.75 194 GLN A CA 1
ATOM 1624 C C . GLN A 1 194 ? -16.614 17.207 47.860 1.00 94.75 194 GLN A C 1
ATOM 1626 O O . GLN A 1 194 ? -15.677 16.990 47.092 1.00 94.75 194 GLN A O 1
ATOM 1631 N N . GLU A 1 195 ? -17.886 16.997 47.517 1.00 96.38 195 GLU A N 1
ATOM 1632 C CA . GLU A 1 195 ? -18.308 16.586 46.173 1.00 96.38 195 GLU A CA 1
ATOM 1633 C C . GLU A 1 195 ? -17.993 17.666 45.129 1.00 96.38 195 GLU A C 1
ATOM 1635 O O . GLU A 1 195 ? -17.444 17.349 44.076 1.00 96.38 195 GLU A O 1
ATOM 1640 N N . ALA A 1 196 ? -18.240 18.944 45.438 1.00 95.31 196 ALA A N 1
ATOM 1641 C CA . ALA A 1 196 ? -17.881 20.062 44.564 1.00 95.31 196 ALA A CA 1
ATOM 1642 C C . ALA A 1 196 ? -16.362 20.154 44.329 1.00 95.31 196 ALA A C 1
ATOM 1644 O O . ALA A 1 196 ? -15.925 20.323 43.191 1.00 95.31 196 ALA A O 1
ATOM 1645 N N . LEU A 1 197 ? -15.545 19.974 45.376 1.00 96.25 197 LEU A N 1
ATOM 1646 C CA . LEU A 1 197 ? -14.083 19.928 45.263 1.00 96.25 197 LEU A CA 1
ATOM 1647 C C . LEU A 1 197 ? -13.625 18.780 44.355 1.00 96.25 197 LEU A C 1
ATOM 1649 O O . LEU A 1 197 ? -12.736 18.958 43.521 1.00 96.25 197 LEU A O 1
ATOM 1653 N N . TYR A 1 198 ? -14.223 17.598 44.515 1.00 96.88 198 TYR A N 1
ATOM 1654 C CA . TYR A 1 198 ? -13.961 16.469 43.628 1.00 96.88 198 TYR A CA 1
ATOM 1655 C C . TYR A 1 198 ? -14.350 16.798 42.179 1.00 96.88 198 TYR A C 1
ATOM 1657 O O . TYR A 1 198 ? -13.551 16.556 41.276 1.00 96.88 198 TYR A O 1
ATOM 1665 N N . GLY A 1 199 ? -15.512 17.423 41.966 1.00 97.12 199 GLY A N 1
ATOM 1666 C CA . GLY A 1 199 ? -15.977 17.882 40.656 1.00 97.12 199 GLY A CA 1
ATOM 1667 C C . GLY A 1 199 ? -14.984 18.817 39.964 1.00 97.12 199 GLY A C 1
ATOM 1668 O O . GLY A 1 199 ? -14.546 18.516 38.858 1.00 97.12 199 GLY A O 1
ATOM 1669 N N . VAL A 1 200 ? -14.535 19.881 40.642 1.00 97.56 200 VAL A N 1
ATOM 1670 C CA . VAL A 1 200 ? -13.543 20.837 40.103 1.00 97.56 200 VAL A CA 1
ATOM 1671 C C . VAL A 1 200 ? -12.242 20.135 39.704 1.00 97.56 200 VAL A C 1
ATOM 1673 O O . VAL A 1 200 ? -11.675 20.420 38.648 1.00 97.56 200 VAL A O 1
ATOM 1676 N N . ARG A 1 201 ? -11.776 19.173 40.509 1.00 97.06 201 ARG A N 1
ATOM 1677 C CA . ARG A 1 201 ? -10.571 18.391 40.193 1.00 97.06 201 ARG A CA 1
ATOM 1678 C C . ARG A 1 201 ? -10.768 17.494 38.978 1.00 97.06 201 ARG A C 1
ATOM 1680 O O . ARG A 1 201 ? -9.869 17.412 38.147 1.00 97.06 201 ARG A O 1
ATOM 1687 N N . VAL A 1 202 ? -11.915 16.826 38.866 1.00 97.69 202 VAL A N 1
ATOM 1688 C CA . VAL A 1 202 ? -12.237 15.989 37.701 1.00 97.69 202 VAL A CA 1
ATOM 1689 C C . VAL A 1 202 ? -12.342 16.842 36.439 1.00 97.69 202 VAL A C 1
ATOM 1691 O O . VAL A 1 202 ? -11.729 16.486 35.435 1.00 97.69 202 VAL A O 1
ATOM 1694 N N . GLU A 1 203 ? -13.030 17.984 36.496 1.00 96.81 203 GLU A N 1
ATOM 1695 C CA . GLU A 1 203 ? -13.135 18.933 35.381 1.00 96.81 203 GLU A CA 1
ATOM 1696 C C . GLU A 1 203 ? -11.754 19.413 34.919 1.00 96.81 203 GLU A C 1
ATOM 1698 O O . GLU A 1 203 ? -11.450 19.373 33.725 1.00 96.81 203 GLU A O 1
ATOM 1703 N N . TRP A 1 204 ? -10.883 19.808 35.855 1.00 96.88 204 TRP A N 1
ATOM 1704 C CA . TRP A 1 204 ? -9.518 20.218 35.527 1.00 96.88 204 TRP A CA 1
ATOM 1705 C C . TRP A 1 204 ? -8.709 19.081 34.895 1.00 96.88 204 TRP A C 1
ATOM 1707 O O . TRP A 1 204 ? -8.043 19.293 33.882 1.00 96.88 204 TRP A O 1
ATOM 1717 N N . GLN A 1 205 ? -8.781 17.865 35.446 1.00 96.56 205 GLN A N 1
ATOM 1718 C CA . GLN A 1 205 ? -8.078 16.706 34.886 1.00 96.56 205 GLN A CA 1
ATOM 1719 C C . GLN A 1 205 ? -8.571 16.363 33.477 1.00 96.56 205 GLN A C 1
ATOM 1721 O O . GLN A 1 205 ? -7.756 16.094 32.596 1.00 96.56 205 GLN A O 1
ATOM 1726 N N . GLN A 1 206 ? -9.883 16.413 33.238 1.00 96.62 206 GLN A N 1
ATOM 1727 C CA . GLN A 1 206 ? -10.467 16.190 31.914 1.00 96.62 206 GLN A CA 1
ATOM 1728 C C . GLN A 1 206 ? -10.031 17.266 30.918 1.00 96.62 206 GLN A C 1
ATOM 1730 O O . GLN A 1 206 ? -9.584 16.933 29.820 1.00 96.62 206 GLN A O 1
ATOM 1735 N N . PHE A 1 207 ? -10.093 18.542 31.308 1.00 95.88 207 PHE A N 1
ATOM 1736 C CA . PHE A 1 207 ? -9.650 19.649 30.464 1.00 95.88 207 PHE A CA 1
ATOM 1737 C C . PHE A 1 207 ? -8.155 19.551 30.139 1.00 95.88 207 PHE A C 1
ATOM 1739 O O . PHE A 1 207 ? -7.769 19.636 28.975 1.00 95.88 207 PHE A O 1
ATOM 1746 N N . LYS A 1 208 ? -7.312 19.302 31.150 1.00 95.31 208 LYS A N 1
ATOM 1747 C CA . LYS A 1 208 ? -5.866 19.120 30.977 1.00 95.31 208 LYS A CA 1
ATOM 1748 C C . LYS A 1 208 ? -5.558 17.944 30.053 1.00 95.31 208 LYS A C 1
ATOM 1750 O O . LYS A 1 208 ? -4.703 18.074 29.182 1.00 95.31 208 LYS A O 1
ATOM 1755 N N . LYS A 1 209 ? -6.250 16.813 30.226 1.00 95.94 209 LYS A N 1
ATOM 1756 C CA . LYS A 1 209 ? -6.085 15.630 29.374 1.00 95.94 209 LYS A CA 1
ATOM 1757 C C . LYS A 1 209 ? -6.441 15.948 27.922 1.00 95.94 209 LYS A C 1
ATOM 1759 O O . LYS A 1 209 ? -5.601 15.755 27.053 1.00 95.94 209 LYS A O 1
ATOM 1764 N N . SER A 1 210 ? -7.629 16.502 27.679 1.00 95.12 210 SER A N 1
ATOM 1765 C CA . SER A 1 210 ? -8.087 16.858 26.331 1.00 95.12 210 SER A CA 1
ATOM 1766 C C . SER A 1 210 ? -7.153 17.861 25.646 1.00 95.12 210 SER A C 1
ATOM 1768 O O . SER A 1 210 ? -6.787 17.671 24.489 1.00 95.12 210 SER A O 1
ATOM 1770 N N . ALA A 1 211 ? -6.699 18.889 26.365 1.00 94.00 211 ALA A N 1
ATOM 1771 C CA . ALA A 1 211 ? -5.772 19.869 25.815 1.00 94.00 211 ALA A CA 1
ATOM 1772 C C . ALA A 1 211 ? -4.380 19.272 25.538 1.00 94.00 211 ALA A C 1
ATOM 1774 O O . ALA A 1 211 ? -3.773 19.599 24.525 1.00 94.00 211 ALA A O 1
ATOM 1775 N N . SER A 1 212 ? -3.889 18.368 26.394 1.00 93.12 212 SER A N 1
ATOM 1776 C CA . SER A 1 212 ? -2.622 17.655 26.178 1.00 93.12 212 SER A CA 1
ATOM 1777 C C . SER A 1 212 ? -2.690 16.704 24.981 1.00 93.12 212 SER A C 1
ATOM 1779 O O . SER A 1 212 ? -1.721 16.605 24.229 1.00 93.12 212 SER A O 1
ATOM 1781 N N . GLU A 1 213 ? -3.810 16.004 24.794 1.00 95.94 213 GLU A N 1
ATOM 1782 C CA . GLU A 1 213 ? -4.054 15.151 23.624 1.00 95.94 213 GLU A CA 1
ATOM 1783 C C . GLU A 1 213 ? -4.088 15.990 22.342 1.00 95.94 213 GLU A C 1
ATOM 1785 O O . GLU A 1 213 ? -3.415 15.662 21.366 1.00 95.94 213 GLU A O 1
ATOM 1790 N N . GLU A 1 214 ? -4.799 17.119 22.357 1.00 95.06 214 GLU A N 1
ATOM 1791 C CA . GLU A 1 214 ? -4.877 18.018 21.206 1.00 95.06 214 GLU A CA 1
ATOM 1792 C C . GLU A 1 214 ? -3.531 18.689 20.892 1.00 95.06 214 GLU A C 1
ATOM 1794 O O . GLU A 1 214 ? -3.147 18.752 19.726 1.00 95.06 214 GLU A O 1
ATOM 1799 N N . GLN A 1 215 ? -2.769 19.105 21.908 1.00 95.00 215 GLN A N 1
ATOM 1800 C CA . GLN A 1 215 ? -1.410 19.627 21.738 1.00 95.00 215 GLN A CA 1
ATOM 1801 C C . GLN A 1 215 ? -0.470 18.569 21.148 1.00 95.00 215 GLN A C 1
ATOM 1803 O O . GLN A 1 215 ? 0.303 18.872 20.243 1.00 95.00 215 GLN A O 1
ATOM 1808 N N . THR A 1 216 ? -0.562 17.321 21.617 1.00 94.62 216 THR A N 1
ATOM 1809 C CA . THR A 1 216 ? 0.230 16.208 21.070 1.00 94.62 216 THR A CA 1
ATOM 1810 C C . THR A 1 216 ? -0.110 15.972 19.601 1.00 94.62 216 THR A C 1
ATOM 1812 O O . THR A 1 216 ? 0.794 15.860 18.777 1.00 94.62 216 THR A O 1
ATOM 1815 N N . ARG A 1 217 ? -1.404 15.966 19.254 1.00 97.00 217 ARG A N 1
ATOM 1816 C CA . ARG A 1 217 ? -1.871 15.811 17.870 1.00 97.00 217 ARG A CA 1
ATOM 1817 C C . ARG A 1 217 ? -1.373 16.943 16.970 1.00 97.00 217 ARG A C 1
ATOM 1819 O O . ARG A 1 217 ? -0.892 16.674 15.877 1.00 97.00 217 ARG A O 1
ATOM 1826 N N . LEU A 1 218 ? -1.473 18.195 17.422 1.00 96.62 218 LEU A N 1
ATOM 1827 C CA . LEU A 1 218 ? -0.994 19.356 16.663 1.00 96.62 218 LEU A CA 1
ATOM 1828 C C . LEU A 1 218 ? 0.527 19.320 16.479 1.00 96.62 218 LEU A C 1
ATOM 1830 O O . LEU A 1 218 ? 1.009 19.598 15.387 1.00 96.62 218 LEU A O 1
ATOM 1834 N N . GLN A 1 219 ? 1.282 18.908 17.501 1.00 94.44 219 GLN A N 1
ATOM 1835 C CA . GLN A 1 219 ? 2.733 18.750 17.394 1.00 94.44 219 GLN A CA 1
ATOM 1836 C C . GLN A 1 219 ? 3.126 17.650 16.398 1.00 94.44 219 GLN A C 1
ATOM 1838 O O . GLN A 1 219 ? 4.066 17.829 15.628 1.00 94.44 219 GLN A O 1
ATOM 1843 N N . GLN A 1 220 ? 2.422 16.514 16.410 1.00 95.56 220 GLN A N 1
ATOM 1844 C CA . GLN A 1 220 ? 2.638 15.432 15.445 1.00 95.56 220 GLN A CA 1
ATOM 1845 C C . GLN A 1 220 ? 2.335 15.896 14.020 1.00 95.56 220 GLN A C 1
ATOM 1847 O O . GLN A 1 220 ? 3.191 15.754 13.151 1.00 95.56 220 GLN A O 1
ATOM 1852 N N . ALA A 1 221 ? 1.179 16.533 13.810 1.00 95.44 221 ALA A N 1
ATOM 1853 C CA . ALA A 1 221 ? 0.797 17.083 12.512 1.00 95.44 221 ALA A CA 1
ATOM 1854 C C . ALA A 1 221 ? 1.824 18.105 12.001 1.00 95.44 221 ALA A C 1
ATOM 1856 O O . ALA A 1 221 ? 2.246 18.026 10.851 1.00 95.44 221 ALA A O 1
ATOM 1857 N N . TRP A 1 222 ? 2.290 19.009 12.868 1.00 97.25 222 TRP A N 1
ATOM 1858 C CA . TRP A 1 222 ? 3.325 19.981 12.518 1.00 97.25 222 TRP A CA 1
ATOM 1859 C C . TRP A 1 222 ? 4.643 19.296 12.129 1.00 97.25 222 TRP A C 1
ATOM 1861 O O . TRP A 1 222 ? 5.241 19.646 11.116 1.00 97.25 222 TRP A O 1
ATOM 1871 N N . ASN A 1 223 ? 5.086 18.280 12.880 1.00 94.94 223 ASN A N 1
ATOM 1872 C CA . ASN A 1 223 ? 6.308 17.535 12.559 1.00 94.94 223 ASN A CA 1
ATOM 1873 C C . ASN A 1 223 ? 6.207 16.833 11.192 1.00 94.94 223 ASN A C 1
ATOM 1875 O O . ASN A 1 223 ? 7.144 16.900 10.395 1.00 94.94 223 ASN A O 1
ATOM 1879 N N . GLU A 1 224 ? 5.081 16.166 10.922 1.00 95.94 224 GLU A N 1
ATOM 1880 C CA . GLU A 1 224 ? 4.821 15.468 9.658 1.00 95.94 224 GLU A CA 1
ATOM 1881 C C . GLU A 1 224 ? 4.777 16.441 8.474 1.00 95.94 224 GLU A C 1
ATOM 1883 O O . GLU A 1 224 ? 5.443 16.218 7.461 1.00 95.94 224 GLU A O 1
ATOM 1888 N N . GLN A 1 225 ? 4.052 17.553 8.618 1.00 95.81 225 GLN A N 1
ATOM 1889 C CA . GLN A 1 225 ? 3.972 18.602 7.601 1.00 95.81 225 GLN A CA 1
ATOM 1890 C C . GLN A 1 225 ? 5.332 19.260 7.352 1.00 95.81 225 GLN A C 1
ATOM 1892 O O . GLN A 1 225 ? 5.696 19.484 6.200 1.00 95.81 225 GLN A O 1
ATOM 1897 N N . ASN A 1 226 ? 6.114 19.522 8.401 1.00 96.62 226 ASN A N 1
ATOM 1898 C CA . ASN A 1 226 ? 7.443 20.112 8.272 1.00 96.62 226 ASN A CA 1
ATOM 1899 C C . ASN A 1 226 ? 8.414 19.174 7.534 1.00 96.62 226 ASN A C 1
ATOM 1901 O O . ASN A 1 226 ? 9.180 19.621 6.680 1.00 96.62 226 ASN A O 1
ATOM 1905 N N . LEU A 1 227 ? 8.357 17.866 7.810 1.00 96.81 227 LEU A N 1
ATOM 1906 C CA . LEU A 1 227 ? 9.133 16.872 7.066 1.00 96.81 227 LEU A CA 1
ATOM 1907 C C . LEU A 1 227 ? 8.711 16.828 5.590 1.00 96.81 227 LEU A C 1
ATOM 1909 O O . LEU A 1 227 ? 9.564 16.863 4.703 1.00 96.81 227 LEU A O 1
ATOM 1913 N N . ALA A 1 228 ? 7.404 16.796 5.317 1.00 94.75 228 ALA A N 1
ATOM 1914 C CA . ALA A 1 228 ? 6.883 16.824 3.953 1.00 94.75 228 ALA A CA 1
ATOM 1915 C C . ALA A 1 228 ? 7.319 18.094 3.202 1.00 94.75 228 ALA A C 1
ATOM 1917 O O . ALA A 1 228 ? 7.771 18.014 2.060 1.00 94.75 228 ALA A O 1
ATOM 1918 N N . LEU A 1 229 ? 7.264 19.257 3.855 1.00 97.50 229 LEU A N 1
ATOM 1919 C CA . LEU A 1 229 ? 7.729 20.525 3.301 1.00 97.50 229 LEU A CA 1
ATOM 1920 C C . LEU A 1 229 ? 9.234 20.503 2.999 1.00 97.50 229 LEU A C 1
ATOM 1922 O O . LEU A 1 229 ? 9.653 20.976 1.943 1.00 97.50 229 LEU A O 1
ATOM 1926 N N . ALA A 1 230 ? 10.051 19.920 3.881 1.00 96.44 230 ALA A N 1
ATOM 1927 C CA . ALA A 1 230 ? 11.483 19.757 3.641 1.00 96.44 230 ALA A CA 1
ATOM 1928 C C . ALA A 1 230 ? 11.763 18.900 2.394 1.00 96.44 230 ALA A C 1
ATOM 1930 O O . ALA A 1 230 ? 12.635 19.247 1.597 1.00 96.44 230 ALA A O 1
ATOM 1931 N N . HIS A 1 231 ? 10.989 17.831 2.177 1.00 96.25 231 HIS A N 1
ATOM 1932 C CA . HIS A 1 231 ? 11.078 17.034 0.952 1.00 96.25 231 HIS A CA 1
ATOM 1933 C C . HIS A 1 231 ? 10.711 17.841 -0.298 1.00 96.25 231 HIS A C 1
ATOM 1935 O O . HIS A 1 231 ? 11.449 17.786 -1.279 1.00 96.25 231 HIS A O 1
ATOM 1941 N N . LEU A 1 232 ? 9.629 18.628 -0.259 1.00 97.06 232 LEU A N 1
ATOM 1942 C CA . LEU A 1 232 ? 9.231 19.484 -1.384 1.00 97.06 232 LEU A CA 1
ATOM 1943 C C . LEU A 1 232 ? 10.294 20.543 -1.702 1.00 97.06 232 LEU A C 1
ATOM 1945 O O . LEU A 1 232 ? 10.608 20.766 -2.869 1.00 97.06 232 LEU A O 1
ATOM 1949 N N . ARG A 1 233 ? 10.886 21.167 -0.676 1.00 96.88 233 ARG A N 1
ATOM 1950 C CA . ARG A 1 233 ? 11.978 22.139 -0.845 1.00 96.88 233 ARG A CA 1
ATOM 1951 C C . ARG A 1 233 ? 13.223 21.493 -1.450 1.00 96.88 233 ARG A C 1
ATOM 1953 O O . ARG A 1 233 ? 13.798 22.055 -2.374 1.00 96.88 233 ARG A O 1
ATOM 1960 N N . SER A 1 234 ? 13.600 20.305 -0.980 1.00 95.19 234 SER A N 1
ATOM 1961 C CA . SER A 1 234 ? 14.724 19.555 -1.553 1.00 95.19 234 SER A CA 1
ATOM 1962 C C . SER A 1 234 ? 14.464 19.156 -3.009 1.00 95.19 234 SER A C 1
ATOM 1964 O O . SER A 1 234 ? 15.365 19.247 -3.841 1.00 95.19 234 SER A O 1
ATOM 1966 N N . GLU A 1 235 ? 13.231 18.762 -3.345 1.00 94.75 235 GLU A N 1
ATOM 1967 C CA . GLU A 1 235 ? 12.832 18.488 -4.729 1.00 94.75 235 GLU A CA 1
ATOM 1968 C C . GLU A 1 235 ? 12.945 19.751 -5.595 1.00 94.75 235 GLU A C 1
ATOM 1970 O O . GLU A 1 235 ? 13.513 19.697 -6.686 1.00 94.75 235 GLU A O 1
ATOM 1975 N N . LEU A 1 236 ? 12.460 20.898 -5.106 1.00 96.50 236 LEU A N 1
ATOM 1976 C CA . LEU A 1 236 ? 12.570 22.164 -5.827 1.00 96.50 236 LEU A CA 1
ATOM 1977 C C . LEU A 1 236 ? 14.036 22.540 -6.068 1.00 96.50 236 LEU A C 1
ATOM 1979 O O . LEU A 1 236 ? 14.382 22.863 -7.198 1.00 96.50 236 LEU A O 1
ATOM 1983 N N . GLU A 1 237 ? 14.899 22.430 -5.057 1.00 94.50 237 GLU A N 1
ATOM 1984 C CA . GLU A 1 237 ? 16.335 22.716 -5.174 1.00 94.50 237 GLU A CA 1
ATOM 1985 C C . GLU A 1 237 ? 17.012 21.847 -6.250 1.00 94.50 237 GLU A C 1
ATOM 1987 O O . GLU A 1 237 ? 17.826 22.330 -7.039 1.00 94.50 237 GLU A O 1
ATOM 1992 N N . GLN A 1 238 ? 16.646 20.564 -6.344 1.00 90.50 238 GLN A N 1
ATOM 1993 C CA . GLN A 1 238 ? 17.156 19.674 -7.394 1.00 90.50 238 GLN A CA 1
ATOM 1994 C C . GLN A 1 238 ? 16.713 20.096 -8.801 1.00 90.50 238 GLN A C 1
ATOM 1996 O O . GLN A 1 238 ? 17.453 19.883 -9.762 1.00 90.50 238 GLN A O 1
ATOM 2001 N N . LEU A 1 239 ? 15.512 20.666 -8.925 1.00 94.44 239 LEU A N 1
ATOM 2002 C CA . LEU A 1 239 ? 14.909 21.073 -10.197 1.00 94.44 239 LEU A CA 1
ATOM 2003 C C . LEU A 1 239 ? 15.193 22.535 -10.572 1.00 94.44 239 LEU A C 1
ATOM 2005 O O . LEU A 1 239 ? 14.909 22.944 -11.699 1.00 94.44 239 LEU A O 1
ATOM 2009 N N . GLU A 1 240 ? 15.709 23.338 -9.645 1.00 93.50 240 GLU A N 1
ATOM 2010 C CA . GLU A 1 240 ? 15.906 24.773 -9.837 1.00 93.50 240 GLU A CA 1
ATOM 2011 C C . GLU A 1 240 ? 17.043 25.076 -10.818 1.00 93.50 240 GLU A C 1
ATOM 2013 O O . GLU A 1 240 ? 16.891 25.922 -11.702 1.00 93.50 240 GLU A O 1
ATOM 2018 N N . GLU A 1 241 ? 18.148 24.336 -10.722 1.00 93.56 241 GLU A N 1
ATOM 2019 C CA . GLU A 1 241 ? 19.239 24.410 -11.690 1.00 93.56 241 GLU A CA 1
ATOM 2020 C C . GLU A 1 241 ? 18.853 23.701 -12.997 1.00 93.56 241 GLU A C 1
ATOM 2022 O O . GLU A 1 241 ? 18.689 22.480 -13.034 1.00 93.56 241 GLU A O 1
ATOM 2027 N N . GLU A 1 242 ? 18.776 24.451 -14.103 1.00 91.94 242 GLU A N 1
ATOM 2028 C CA . GLU A 1 242 ? 18.356 23.902 -15.403 1.00 91.94 242 GLU A CA 1
ATOM 2029 C C . GLU A 1 242 ? 19.253 22.739 -15.863 1.00 91.94 242 GLU A C 1
ATOM 2031 O O . GLU A 1 242 ? 18.748 21.740 -16.362 1.00 91.94 242 GLU A O 1
ATOM 2036 N N . ALA A 1 243 ? 20.565 22.802 -15.607 1.00 92.31 243 ALA A N 1
ATOM 2037 C CA . ALA A 1 243 ? 21.488 21.711 -15.930 1.00 92.31 243 ALA A CA 1
ATOM 2038 C C . ALA A 1 243 ? 21.173 20.412 -15.160 1.00 92.31 243 ALA A C 1
ATOM 2040 O O . ALA A 1 243 ? 21.241 19.321 -15.729 1.00 92.31 243 ALA A O 1
ATOM 2041 N N . ARG A 1 244 ? 20.786 20.507 -13.877 1.00 92.56 244 ARG A N 1
ATOM 2042 C CA . ARG A 1 244 ? 20.379 19.340 -13.071 1.00 92.56 244 ARG A CA 1
ATOM 2043 C C . ARG A 1 244 ? 19.037 18.792 -13.534 1.00 92.56 244 ARG A C 1
ATOM 2045 O O . ARG A 1 244 ? 18.879 17.575 -13.627 1.00 92.56 244 ARG A O 1
ATOM 2052 N N . LEU A 1 245 ? 18.098 19.678 -13.866 1.00 94.62 245 LEU A N 1
ATOM 2053 C CA . LEU A 1 245 ? 16.804 19.305 -14.431 1.00 94.62 245 LEU A CA 1
ATOM 2054 C C . LEU A 1 245 ? 16.984 18.537 -15.743 1.00 94.62 245 LEU A C 1
ATOM 2056 O O . LEU A 1 245 ? 16.389 17.472 -15.910 1.00 94.62 245 LEU A O 1
ATOM 2060 N N . GLU A 1 246 ? 17.818 19.037 -16.657 1.00 94.38 246 GLU A N 1
ATOM 2061 C CA . GLU A 1 246 ? 18.095 18.368 -17.929 1.00 94.38 246 GLU A CA 1
ATOM 2062 C C . GLU A 1 246 ? 18.786 17.016 -17.724 1.00 94.38 246 GLU A C 1
ATOM 2064 O O . GLU A 1 246 ? 18.352 16.019 -18.305 1.00 94.38 246 GLU A O 1
ATOM 2069 N N . ALA A 1 247 ? 19.784 16.930 -16.840 1.00 93.38 247 ALA A N 1
ATOM 2070 C CA . ALA A 1 247 ? 20.427 15.660 -16.503 1.00 93.38 247 ALA A CA 1
ATOM 2071 C C . ALA A 1 247 ? 19.425 14.637 -15.927 1.00 93.38 247 ALA A C 1
ATOM 2073 O O . ALA A 1 247 ? 19.413 13.470 -16.333 1.00 93.38 247 ALA A O 1
ATOM 2074 N N . LEU A 1 248 ? 18.534 15.070 -15.027 1.00 94.50 248 LEU A N 1
ATOM 2075 C CA . LEU A 1 248 ? 17.484 14.228 -14.451 1.00 94.50 248 LEU A CA 1
ATOM 2076 C C . LEU A 1 248 ? 16.477 13.767 -15.511 1.00 94.50 248 LEU A C 1
ATOM 2078 O O . LEU A 1 248 ? 16.132 12.585 -15.557 1.00 94.50 248 LEU A O 1
ATOM 2082 N N . ALA A 1 249 ? 16.006 14.681 -16.361 1.00 96.31 249 ALA A N 1
ATOM 2083 C CA . ALA A 1 249 ? 15.076 14.367 -17.439 1.00 96.31 249 ALA A CA 1
ATOM 2084 C C . ALA A 1 249 ? 15.689 13.364 -18.425 1.00 96.31 249 ALA A C 1
ATOM 2086 O O . ALA A 1 249 ? 15.024 12.400 -18.807 1.00 96.31 249 ALA A O 1
ATOM 2087 N N . ARG A 1 250 ? 16.971 13.528 -18.777 1.00 96.06 250 ARG A N 1
ATOM 2088 C CA . ARG A 1 250 ? 17.694 12.606 -19.664 1.00 96.06 250 ARG A CA 1
ATOM 2089 C C . ARG A 1 250 ? 17.851 11.230 -19.026 1.00 96.06 250 ARG A C 1
ATOM 2091 O O . ARG A 1 250 ? 17.527 10.230 -19.663 1.00 96.06 250 ARG A O 1
ATOM 2098 N N . ARG A 1 251 ? 18.253 11.166 -17.751 1.00 96.75 251 ARG A N 1
ATOM 2099 C CA . ARG A 1 251 ? 18.327 9.904 -16.994 1.00 96.75 251 ARG A CA 1
ATOM 2100 C C . ARG A 1 251 ? 16.980 9.188 -16.952 1.00 96.75 251 ARG A C 1
ATOM 2102 O O . ARG A 1 251 ? 16.930 7.993 -17.217 1.00 96.75 251 ARG A O 1
ATOM 2109 N N . ARG A 1 252 ? 15.892 9.905 -16.650 1.00 97.25 252 ARG A N 1
ATOM 2110 C CA . ARG A 1 252 ? 14.530 9.342 -16.616 1.00 97.25 252 ARG A CA 1
ATOM 2111 C C . ARG A 1 252 ? 14.077 8.842 -17.982 1.00 97.25 252 ARG A C 1
ATOM 2113 O O . ARG A 1 252 ? 13.447 7.792 -18.046 1.00 97.25 252 ARG A O 1
ATOM 2120 N N . ALA A 1 253 ? 14.394 9.570 -19.049 1.00 97.69 253 ALA A N 1
ATOM 2121 C CA . ALA A 1 253 ? 14.054 9.167 -20.406 1.00 97.69 253 ALA A CA 1
ATOM 2122 C C . ALA A 1 253 ? 14.768 7.874 -20.806 1.00 97.69 253 ALA A C 1
ATOM 2124 O O . ALA A 1 253 ? 14.106 6.931 -21.222 1.00 97.69 253 ALA A O 1
ATOM 2125 N N . VAL A 1 254 ? 16.087 7.802 -20.600 1.00 97.56 254 VAL A N 1
ATOM 2126 C CA . VAL A 1 254 ? 16.863 6.577 -20.839 1.00 97.56 254 VAL A CA 1
ATOM 2127 C C . VAL A 1 254 ? 16.309 5.421 -20.011 1.00 97.56 254 VAL A C 1
ATOM 2129 O O . VAL A 1 254 ? 15.989 4.381 -20.572 1.00 97.56 254 VAL A O 1
ATOM 2132 N N . PHE A 1 255 ? 16.142 5.616 -18.700 1.00 98.00 255 PHE A N 1
ATOM 2133 C CA . PHE A 1 255 ? 15.620 4.587 -17.802 1.00 98.00 255 PHE A CA 1
ATOM 2134 C C . PHE A 1 255 ? 14.279 4.028 -18.293 1.00 98.00 255 PHE A C 1
ATOM 2136 O O . PHE A 1 255 ? 14.129 2.820 -18.405 1.00 98.00 255 PHE A O 1
ATOM 2143 N N . LYS A 1 256 ? 13.321 4.899 -18.634 1.00 97.38 256 LYS A N 1
ATOM 2144 C CA . LYS A 1 256 ? 11.983 4.488 -19.083 1.00 97.38 256 LYS A CA 1
ATOM 2145 C C . LYS A 1 256 ? 12.014 3.746 -20.416 1.00 97.38 256 LYS A C 1
ATOM 2147 O O . LYS A 1 256 ? 11.382 2.710 -20.533 1.00 97.38 256 LYS A O 1
ATOM 2152 N N . GLU A 1 257 ? 12.771 4.229 -21.400 1.00 97.06 257 GLU A N 1
ATOM 2153 C CA . GLU A 1 257 ? 12.859 3.536 -22.694 1.00 97.06 257 GLU A CA 1
ATOM 2154 C C . GLU A 1 257 ? 13.571 2.177 -22.588 1.00 97.06 257 GLU A C 1
ATOM 2156 O O . GLU A 1 257 ? 13.285 1.277 -23.376 1.00 97.06 257 GLU A O 1
ATOM 2161 N N . LEU A 1 258 ? 14.478 2.008 -21.618 1.00 97.06 258 LEU A N 1
ATOM 2162 C CA . LEU A 1 258 ? 15.111 0.721 -21.325 1.00 97.06 258 LEU A CA 1
ATOM 2163 C C . LEU A 1 258 ? 14.192 -0.231 -20.539 1.00 97.06 258 LEU A C 1
ATOM 2165 O O . LEU A 1 258 ? 14.180 -1.421 -20.839 1.00 97.06 258 LEU A O 1
ATOM 2169 N N . ASP A 1 259 ? 13.414 0.270 -19.577 1.00 97.06 259 ASP A N 1
ATOM 2170 C CA . ASP A 1 259 ? 12.398 -0.499 -18.826 1.00 97.06 259 ASP A CA 1
ATOM 2171 C C . ASP A 1 259 ? 11.263 -0.976 -19.759 1.00 97.06 259 ASP A C 1
ATOM 2173 O O . ASP A 1 259 ? 10.793 -2.111 -19.684 1.00 97.06 259 ASP A O 1
ATOM 2177 N N . ASP A 1 260 ? 10.896 -0.144 -20.739 1.00 95.56 260 ASP A N 1
ATOM 2178 C CA . ASP A 1 260 ? 9.871 -0.435 -21.750 1.00 95.56 260 ASP A CA 1
ATOM 2179 C C . ASP A 1 260 ? 10.431 -1.162 -22.997 1.00 95.56 260 ASP A C 1
ATOM 2181 O O . ASP A 1 260 ? 9.725 -1.361 -23.994 1.00 95.56 260 ASP A O 1
ATOM 2185 N N . LEU A 1 261 ? 11.704 -1.577 -22.986 1.00 95.56 261 LEU A N 1
ATOM 2186 C CA . LEU A 1 261 ? 12.341 -2.219 -24.137 1.00 95.56 261 LEU A CA 1
ATOM 2187 C C . LEU A 1 261 ? 11.790 -3.636 -24.362 1.00 95.56 261 LEU A C 1
ATOM 2189 O O . LEU A 1 261 ? 12.102 -4.562 -23.615 1.00 95.56 261 LEU A O 1
ATOM 2193 N N . LYS A 1 262 ? 11.004 -3.817 -25.430 1.00 93.25 262 LYS A N 1
ATOM 2194 C CA . LYS A 1 262 ? 10.395 -5.111 -25.812 1.00 93.25 262 LYS A CA 1
ATOM 2195 C C . LYS A 1 262 ? 10.644 -5.520 -27.266 1.00 93.25 262 LYS A C 1
ATOM 2197 O O . LYS A 1 262 ? 10.221 -6.596 -27.678 1.00 93.25 262 LYS A O 1
ATOM 2202 N N . THR A 1 263 ? 11.272 -4.663 -28.072 1.00 92.56 263 THR A N 1
ATOM 2203 C CA . THR A 1 263 ? 11.425 -4.897 -29.517 1.00 92.56 263 THR A CA 1
ATOM 2204 C C . THR A 1 263 ? 12.884 -5.229 -29.864 1.00 92.56 263 THR A C 1
ATOM 2206 O O . THR A 1 263 ? 13.765 -4.416 -29.576 1.00 92.56 263 THR A O 1
ATOM 2209 N N . PRO A 1 264 ? 13.172 -6.408 -30.458 1.00 90.19 264 PRO A N 1
ATOM 2210 C CA . PRO A 1 264 ? 14.547 -6.841 -30.733 1.00 90.19 264 PRO A CA 1
ATOM 2211 C C . PRO A 1 264 ? 15.323 -5.964 -31.725 1.00 90.19 264 PRO A C 1
ATOM 2213 O O . PRO A 1 264 ? 16.531 -5.807 -31.575 1.00 90.19 264 PRO A O 1
ATOM 2216 N N . ASP A 1 265 ? 14.640 -5.368 -32.702 1.00 90.19 265 ASP A N 1
ATOM 2217 C CA . ASP A 1 265 ? 15.211 -4.476 -33.725 1.00 90.19 265 ASP A CA 1
ATOM 2218 C C . ASP A 1 265 ? 15.888 -3.230 -33.129 1.00 90.19 265 ASP A C 1
ATOM 2220 O O . ASP A 1 265 ? 16.861 -2.720 -33.681 1.00 90.19 265 ASP A O 1
ATOM 2224 N N . LEU A 1 266 ? 15.421 -2.767 -31.967 1.00 88.69 266 LEU A N 1
ATOM 2225 C CA . LEU A 1 266 ? 16.003 -1.642 -31.230 1.00 88.69 266 LEU A CA 1
ATOM 2226 C C . LEU A 1 266 ? 17.345 -1.987 -30.571 1.00 88.69 266 LEU A C 1
ATOM 2228 O O . LEU A 1 266 ? 18.077 -1.078 -30.180 1.00 88.69 266 LEU A O 1
ATOM 2232 N N . CYS A 1 267 ? 17.663 -3.277 -30.436 1.00 88.38 267 CYS A N 1
ATOM 2233 C CA . CYS A 1 267 ? 18.933 -3.748 -29.884 1.00 88.38 267 CYS A CA 1
ATOM 2234 C C . CYS A 1 267 ? 20.011 -3.891 -30.967 1.00 88.38 267 CYS A C 1
ATOM 2236 O O . CYS A 1 267 ? 21.199 -3.808 -30.663 1.00 88.38 267 CYS A O 1
ATOM 2238 N N . GLU A 1 268 ? 19.609 -4.120 -32.219 1.00 86.44 268 GLU A N 1
ATOM 2239 C CA . GLU A 1 268 ? 20.525 -4.361 -33.334 1.00 86.44 268 GLU A CA 1
ATOM 2240 C C . GLU A 1 268 ? 21.318 -3.102 -33.694 1.00 86.44 268 GLU A C 1
ATOM 2242 O O . GLU A 1 268 ? 20.856 -1.975 -33.499 1.00 86.44 268 GLU A O 1
ATOM 2247 N N . GLN A 1 269 ? 22.509 -3.287 -34.272 1.00 81.06 269 GLN A N 1
ATOM 2248 C CA . GLN A 1 269 ? 23.370 -2.184 -34.733 1.00 81.06 269 GLN A CA 1
ATOM 2249 C C . GLN A 1 269 ? 23.793 -1.227 -33.600 1.00 81.06 269 GLN A C 1
ATOM 2251 O O . GLN A 1 269 ? 24.146 -0.076 -33.851 1.00 81.06 269 GLN A O 1
ATOM 2256 N N . SER A 1 270 ? 23.766 -1.707 -32.354 1.00 83.81 270 SER A N 1
ATOM 2257 C CA . SER A 1 270 ? 24.269 -1.016 -31.169 1.00 83.81 270 SER A CA 1
ATOM 2258 C C . SER A 1 270 ? 25.530 -1.710 -30.663 1.00 83.81 270 SER A C 1
ATOM 2260 O O . SER A 1 270 ? 25.617 -2.934 -30.635 1.00 83.81 270 SER A O 1
ATOM 2262 N N . GLN A 1 271 ? 26.501 -0.936 -30.184 1.00 87.38 271 GLN A N 1
ATOM 2263 C CA . GLN A 1 271 ? 27.656 -1.494 -29.468 1.00 87.38 271 GLN A CA 1
ATOM 2264 C C . GLN A 1 271 ? 27.262 -2.103 -28.112 1.00 87.38 271 GLN A C 1
ATOM 2266 O O . GLN A 1 271 ? 28.007 -2.911 -27.565 1.00 87.38 271 GLN A O 1
ATOM 2271 N N . LEU A 1 272 ? 26.088 -1.728 -27.595 1.00 90.69 272 LEU A N 1
ATOM 2272 C CA . LEU A 1 272 ? 25.495 -2.226 -26.356 1.00 90.69 272 LEU A CA 1
ATOM 2273 C C . LEU A 1 272 ? 24.503 -3.370 -26.606 1.00 90.69 272 LEU A C 1
ATOM 2275 O O . LEU A 1 272 ? 23.716 -3.700 -25.723 1.00 90.69 272 LEU A O 1
ATOM 2279 N N . GLU A 1 273 ? 24.498 -3.962 -27.806 1.00 92.12 273 GLU A N 1
ATOM 2280 C CA . GLU A 1 273 ? 23.548 -5.015 -28.176 1.00 92.12 273 GLU A CA 1
ATOM 2281 C C . GLU A 1 273 ? 23.463 -6.160 -27.144 1.00 92.12 273 GLU A C 1
ATOM 2283 O O . GLU A 1 273 ? 22.338 -6.533 -26.802 1.00 92.12 273 GLU A O 1
ATOM 2288 N N . PRO A 1 274 ? 24.572 -6.709 -26.596 1.00 94.00 274 PRO A N 1
ATOM 2289 C CA . PRO A 1 274 ? 24.487 -7.767 -25.589 1.00 94.00 274 PRO A CA 1
ATOM 2290 C C . PRO A 1 274 ? 23.714 -7.336 -24.335 1.00 94.00 274 PRO A C 1
ATOM 2292 O O . PRO A 1 274 ? 22.829 -8.063 -23.883 1.00 94.00 274 PRO A O 1
ATOM 2295 N N . ASP A 1 275 ? 24.003 -6.140 -23.814 1.00 94.94 275 ASP A N 1
ATOM 2296 C CA . ASP A 1 275 ? 23.348 -5.591 -22.625 1.00 94.94 275 ASP A CA 1
ATOM 2297 C C . ASP A 1 275 ? 21.868 -5.255 -22.900 1.00 94.94 275 ASP A C 1
ATOM 2299 O O . ASP A 1 275 ? 20.988 -5.574 -22.102 1.00 94.94 275 ASP A O 1
ATOM 2303 N N . LEU A 1 276 ? 21.561 -4.677 -24.069 1.00 95.38 276 LEU A N 1
ATOM 2304 C CA . LEU A 1 276 ? 20.187 -4.367 -24.486 1.00 95.38 276 LEU A CA 1
ATOM 2305 C C . LEU A 1 276 ? 19.344 -5.639 -24.660 1.00 95.38 276 LEU A C 1
ATOM 2307 O O . LEU A 1 276 ? 18.192 -5.681 -24.226 1.00 95.38 276 LEU A O 1
ATOM 2311 N N . ARG A 1 277 ? 19.916 -6.704 -25.239 1.00 95.81 277 ARG A N 1
ATOM 2312 C CA . ARG A 1 277 ? 19.241 -8.008 -25.356 1.00 95.81 277 ARG A CA 1
ATOM 2313 C C . ARG A 1 277 ? 18.991 -8.638 -23.990 1.00 95.81 277 ARG A C 1
ATOM 2315 O O . ARG A 1 277 ? 17.930 -9.224 -23.787 1.00 95.81 277 ARG A O 1
ATOM 2322 N N . GLN A 1 278 ? 19.935 -8.517 -23.057 1.00 95.94 278 GLN A N 1
ATOM 2323 C CA . GLN A 1 278 ? 19.735 -8.976 -21.685 1.00 95.94 278 GLN A CA 1
ATOM 2324 C C . GLN A 1 278 ? 18.578 -8.223 -21.015 1.00 95.94 278 GLN A C 1
ATOM 2326 O O . GLN A 1 278 ? 17.699 -8.863 -20.434 1.00 95.94 278 GLN A O 1
ATOM 2331 N N . MET A 1 279 ? 18.530 -6.894 -21.148 1.00 96.94 279 MET A N 1
ATOM 2332 C CA . MET A 1 279 ? 17.429 -6.083 -20.622 1.00 96.94 279 MET A CA 1
ATOM 2333 C C . MET A 1 279 ? 16.084 -6.474 -21.246 1.00 96.94 279 MET A C 1
ATOM 2335 O O . MET A 1 279 ? 15.112 -6.667 -20.524 1.00 96.94 279 MET A O 1
ATOM 2339 N N . LEU A 1 280 ? 16.033 -6.700 -22.563 1.00 96.44 280 LEU A N 1
ATOM 2340 C CA . LEU A 1 280 ? 14.832 -7.171 -23.260 1.00 96.44 280 LEU A CA 1
ATOM 2341 C C . LEU A 1 280 ? 14.319 -8.507 -22.693 1.00 96.44 280 LEU A C 1
ATOM 2343 O O . LEU A 1 280 ? 13.116 -8.671 -22.479 1.00 96.44 280 LEU A O 1
ATOM 2347 N N . VAL A 1 281 ? 15.216 -9.459 -22.409 1.00 95.69 281 VAL A N 1
ATOM 2348 C CA . VAL A 1 281 ? 14.847 -10.741 -21.780 1.00 95.69 281 VAL A CA 1
ATOM 2349 C C . VAL A 1 281 ? 14.265 -10.519 -20.385 1.00 95.69 281 VAL A C 1
ATOM 2351 O O . VAL A 1 281 ? 13.228 -11.101 -20.062 1.00 95.69 281 VAL A O 1
ATOM 2354 N N . LEU A 1 282 ? 14.901 -9.674 -19.569 1.00 96.62 282 LEU A N 1
ATOM 2355 C CA . LEU A 1 282 ? 14.406 -9.336 -18.235 1.00 96.62 282 LEU A CA 1
ATOM 2356 C C . LEU A 1 282 ? 13.034 -8.656 -18.319 1.00 96.62 282 LEU A C 1
ATOM 2358 O O . LEU A 1 282 ? 12.112 -9.057 -17.619 1.00 96.62 282 LEU A O 1
ATOM 2362 N N . ASN A 1 283 ? 12.841 -7.721 -19.244 1.00 96.94 283 ASN A N 1
ATOM 2363 C CA . ASN A 1 283 ? 11.561 -7.055 -19.441 1.00 96.94 283 ASN A CA 1
ATOM 2364 C C . ASN A 1 283 ? 10.449 -8.049 -19.794 1.00 96.94 283 ASN A C 1
ATOM 2366 O O . ASN A 1 283 ? 9.363 -7.960 -19.226 1.00 96.94 283 ASN A O 1
ATOM 2370 N N . HIS A 1 284 ? 10.676 -9.011 -20.692 1.00 95.38 284 HIS A N 1
ATOM 2371 C CA . HIS A 1 284 ? 9.675 -10.051 -20.968 1.00 95.38 284 HIS A CA 1
ATOM 2372 C C . HIS A 1 284 ? 9.405 -10.943 -19.752 1.00 95.38 284 HIS A C 1
ATOM 2374 O O . HIS A 1 284 ? 8.258 -11.300 -19.489 1.00 95.38 284 HIS A O 1
ATOM 2380 N N . GLN A 1 285 ? 10.435 -11.272 -18.968 1.00 94.62 285 GLN A N 1
ATOM 2381 C CA . GLN A 1 285 ? 10.248 -12.013 -17.719 1.00 94.62 285 GLN A CA 1
ATOM 2382 C C . GLN A 1 285 ? 9.386 -11.241 -16.712 1.00 94.62 285 GLN A C 1
ATOM 2384 O O . GLN A 1 285 ? 8.570 -11.869 -16.038 1.00 94.62 285 GLN A O 1
ATOM 2389 N N . THR A 1 286 ? 9.493 -9.908 -16.646 1.00 95.06 286 THR A N 1
ATOM 2390 C CA . THR A 1 286 ? 8.595 -9.067 -15.835 1.00 95.06 286 THR A CA 1
ATOM 2391 C C . THR A 1 286 ? 7.131 -9.288 -16.226 1.00 95.06 286 THR A C 1
ATOM 2393 O O . THR A 1 286 ? 6.310 -9.549 -15.345 1.00 95.06 286 THR A O 1
ATOM 2396 N N . ASP A 1 287 ? 6.811 -9.284 -17.526 1.00 95.00 287 ASP A N 1
ATOM 2397 C CA . ASP A 1 287 ? 5.441 -9.525 -18.010 1.00 95.00 287 ASP A CA 1
ATOM 2398 C C . ASP A 1 287 ? 4.958 -10.929 -17.634 1.00 95.00 287 ASP A C 1
ATOM 2400 O O . ASP A 1 287 ? 3.826 -11.105 -17.184 1.00 95.00 287 ASP A O 1
ATOM 2404 N N . HIS A 1 288 ? 5.831 -11.934 -17.759 1.00 94.81 288 HIS A N 1
ATOM 2405 C CA . HIS A 1 288 ? 5.505 -13.309 -17.386 1.00 94.81 288 HIS A CA 1
ATOM 2406 C C . HIS A 1 288 ? 5.174 -13.424 -15.893 1.00 94.81 288 HIS A C 1
ATOM 2408 O O . HIS A 1 288 ? 4.198 -14.080 -15.531 1.00 94.81 288 HIS A O 1
ATOM 2414 N N . TYR A 1 289 ? 5.957 -12.781 -15.020 1.00 94.56 289 TYR A N 1
ATOM 2415 C CA . TYR A 1 289 ? 5.668 -12.749 -13.585 1.00 94.56 289 TYR A CA 1
ATOM 2416 C C . TYR A 1 289 ? 4.358 -12.023 -13.281 1.00 94.56 289 TYR A C 1
ATOM 2418 O O . TYR A 1 289 ? 3.585 -12.514 -12.461 1.00 94.56 289 TYR A O 1
ATOM 2426 N N . HIS A 1 290 ? 4.076 -10.893 -13.937 1.00 94.31 290 HIS A N 1
ATOM 2427 C CA . HIS A 1 290 ? 2.807 -10.177 -13.764 1.00 94.31 290 HIS A CA 1
ATOM 2428 C C . HIS A 1 290 ? 1.613 -11.021 -14.204 1.00 94.31 290 HIS A C 1
ATOM 2430 O O . HIS A 1 290 ? 0.616 -11.080 -13.480 1.00 94.31 290 HIS A O 1
ATOM 2436 N N . GLU A 1 291 ? 1.713 -11.722 -15.337 1.00 95.06 291 GLU A N 1
ATOM 2437 C CA . GLU A 1 291 ? 0.674 -12.655 -15.771 1.00 95.06 291 GLU A CA 1
ATOM 2438 C C . GLU A 1 291 ? 0.510 -13.792 -14.752 1.00 95.06 291 GLU A C 1
ATOM 2440 O O . GLU A 1 291 ? -0.601 -14.018 -14.277 1.00 95.06 291 GLU A O 1
ATOM 2445 N N . GLY A 1 292 ? 1.596 -14.451 -14.337 1.00 94.81 292 GLY A N 1
ATOM 2446 C CA . GLY A 1 292 ? 1.559 -15.534 -13.347 1.00 94.81 292 GLY A CA 1
ATOM 2447 C C . GLY A 1 292 ? 0.930 -15.119 -12.013 1.00 94.81 292 GLY A C 1
ATOM 2448 O O . GLY A 1 292 ? 0.001 -15.779 -11.543 1.00 94.81 292 GLY A O 1
ATOM 2449 N N . LEU A 1 293 ? 1.368 -13.988 -11.447 1.00 94.56 293 LEU A N 1
ATOM 2450 C CA . LEU A 1 293 ? 0.832 -13.411 -10.207 1.00 94.56 293 LEU A CA 1
ATOM 2451 C C . LEU A 1 293 ? -0.656 -13.058 -10.331 1.00 94.56 293 LEU A C 1
ATOM 2453 O O . LEU A 1 293 ? -1.446 -13.347 -9.431 1.00 94.56 293 LEU A O 1
ATOM 2457 N N . THR A 1 294 ? -1.060 -12.472 -11.459 1.00 94.62 294 THR A N 1
ATOM 2458 C CA . THR A 1 294 ? -2.468 -12.136 -11.714 1.00 94.62 294 THR A CA 1
ATOM 2459 C C . THR A 1 294 ? -3.321 -13.396 -11.820 1.00 94.62 294 THR A C 1
ATOM 2461 O O . THR A 1 294 ? -4.412 -13.466 -11.253 1.00 94.62 294 THR A O 1
ATOM 2464 N N . ARG A 1 295 ? -2.830 -14.420 -12.527 1.00 95.06 295 ARG A N 1
ATOM 2465 C CA . ARG A 1 295 ? -3.559 -15.677 -12.723 1.00 95.06 295 ARG A CA 1
ATOM 2466 C C . ARG A 1 295 ? -3.707 -16.467 -11.429 1.00 95.06 295 ARG A C 1
ATOM 2468 O O . ARG A 1 295 ? -4.811 -16.938 -11.166 1.00 95.06 295 ARG A O 1
ATOM 2475 N N . VAL A 1 296 ? -2.656 -16.579 -10.611 1.00 95.75 296 VAL A N 1
ATOM 2476 C CA . VAL A 1 296 ? -2.747 -17.292 -9.325 1.00 95.75 296 VAL A CA 1
ATOM 2477 C C . VAL A 1 296 ? -3.720 -16.585 -8.382 1.00 95.75 296 VAL A C 1
ATOM 2479 O O . VAL A 1 296 ? -4.609 -17.234 -7.839 1.00 95.75 296 VAL A O 1
ATOM 2482 N N . ALA A 1 297 ? -3.645 -15.253 -8.275 1.00 95.38 297 ALA A N 1
ATOM 2483 C CA . ALA A 1 297 ? -4.552 -14.476 -7.434 1.00 95.38 297 ALA A CA 1
ATOM 2484 C C . ALA A 1 297 ? -6.010 -14.591 -7.910 1.00 95.38 297 ALA A C 1
ATOM 2486 O O . ALA A 1 297 ? -6.918 -14.781 -7.102 1.00 95.38 297 ALA A O 1
ATOM 2487 N N . GLY A 1 298 ? -6.236 -14.531 -9.227 1.00 95.44 298 GLY A N 1
ATOM 2488 C CA . GLY A 1 298 ? -7.561 -14.715 -9.816 1.00 95.44 298 GLY A CA 1
ATOM 2489 C C . GLY A 1 298 ? -8.140 -16.108 -9.563 1.00 95.44 298 GLY A C 1
ATOM 2490 O O . GLY A 1 298 ? -9.326 -16.231 -9.256 1.00 95.44 298 GLY A O 1
ATOM 2491 N N . LEU A 1 299 ? -7.318 -17.158 -9.651 1.00 96.38 299 LEU A N 1
ATOM 2492 C CA . LEU A 1 299 ? -7.754 -18.524 -9.368 1.00 96.38 299 LEU A CA 1
ATOM 2493 C C . LEU A 1 299 ? -8.051 -18.733 -7.876 1.00 96.38 299 LEU A C 1
ATOM 2495 O O . LEU A 1 299 ? -9.079 -19.322 -7.559 1.00 96.38 299 LEU A O 1
ATOM 2499 N N . ILE A 1 300 ? -7.219 -18.205 -6.972 1.00 97.06 300 ILE A N 1
ATOM 2500 C CA . ILE A 1 300 ? -7.482 -18.232 -5.522 1.00 97.06 300 ILE A CA 1
ATOM 2501 C C . ILE A 1 300 ? -8.828 -17.568 -5.216 1.00 97.06 300 ILE A C 1
ATOM 2503 O O . ILE A 1 300 ? -9.689 -18.197 -4.606 1.00 97.06 300 ILE A O 1
ATOM 2507 N N . ALA A 1 301 ? -9.062 -16.352 -5.721 1.00 96.69 301 ALA A N 1
ATOM 2508 C CA . ALA A 1 301 ? -10.318 -15.635 -5.497 1.00 96.69 301 ALA A CA 1
ATOM 2509 C C . ALA A 1 301 ? -11.544 -16.407 -6.021 1.00 96.69 301 ALA A C 1
ATOM 2511 O O . ALA A 1 301 ? -12.603 -16.421 -5.387 1.00 96.69 301 ALA A O 1
ATOM 2512 N N . LEU A 1 302 ? -11.406 -17.081 -7.167 1.00 97.12 302 LEU A N 1
ATOM 2513 C CA . LEU A 1 302 ? -12.451 -17.943 -7.715 1.00 97.12 302 LEU A CA 1
ATOM 2514 C C . LEU A 1 302 ? -12.733 -19.137 -6.793 1.00 97.12 302 LEU A C 1
ATOM 2516 O O . LEU A 1 302 ? -13.899 -19.432 -6.520 1.00 97.12 302 LEU A O 1
ATOM 2520 N N . LEU A 1 303 ? -11.692 -19.818 -6.306 1.00 97.38 303 LEU A N 1
ATOM 2521 C CA . LEU A 1 303 ? -11.843 -20.960 -5.403 1.00 97.38 303 LEU A CA 1
ATOM 2522 C C . LEU A 1 303 ? -12.429 -20.550 -4.051 1.00 97.38 303 LEU A C 1
ATOM 2524 O O . LEU A 1 303 ? -13.287 -21.270 -3.546 1.00 97.38 303 LEU A O 1
ATOM 2528 N N . ASP A 1 304 ? -12.051 -19.393 -3.508 1.00 97.38 304 ASP A N 1
ATOM 2529 C CA . ASP A 1 304 ? -12.644 -18.845 -2.283 1.00 97.38 304 ASP A CA 1
ATOM 2530 C C . ASP A 1 304 ? -14.153 -18.605 -2.471 1.00 97.38 304 ASP A C 1
ATOM 2532 O O . ASP A 1 304 ? -14.971 -19.009 -1.638 1.00 97.38 304 ASP A O 1
ATOM 2536 N N . GLY A 1 305 ? -14.547 -18.024 -3.612 1.00 96.75 305 GLY A N 1
ATOM 2537 C CA . GLY A 1 305 ? -15.952 -17.835 -3.977 1.00 96.75 305 GLY A CA 1
ATOM 2538 C C . GLY A 1 305 ? -16.721 -19.155 -4.100 1.00 96.75 305 GLY A C 1
ATOM 2539 O O . GLY A 1 305 ? -17.826 -19.286 -3.564 1.00 96.75 305 GLY A O 1
ATOM 2540 N N . LEU A 1 306 ? -16.128 -20.162 -4.749 1.00 96.94 306 LEU A N 1
ATOM 2541 C CA . LEU A 1 306 ? -16.706 -21.504 -4.849 1.00 96.94 306 LEU A CA 1
ATOM 2542 C C . LEU A 1 306 ? -16.829 -22.182 -3.485 1.00 96.94 306 LEU A C 1
ATOM 2544 O O . LEU A 1 306 ? -17.887 -22.723 -3.169 1.00 96.94 306 LEU A O 1
ATOM 2548 N N . GLN A 1 307 ? -15.782 -22.138 -2.662 1.00 96.50 307 GLN A N 1
ATOM 2549 C CA . GLN A 1 307 ? -15.774 -22.732 -1.329 1.00 96.50 307 GLN A CA 1
ATOM 2550 C C . GLN A 1 307 ? -16.861 -22.096 -0.456 1.00 96.50 307 GLN A C 1
ATOM 2552 O O . GLN A 1 307 ? -17.601 -22.811 0.221 1.00 96.50 307 GLN A O 1
ATOM 2557 N N . GLN A 1 308 ? -17.004 -20.768 -0.500 1.00 96.62 308 GLN A N 1
ATOM 2558 C CA . GLN A 1 308 ? -18.047 -20.060 0.236 1.00 96.62 308 GLN A CA 1
ATOM 2559 C C . GLN A 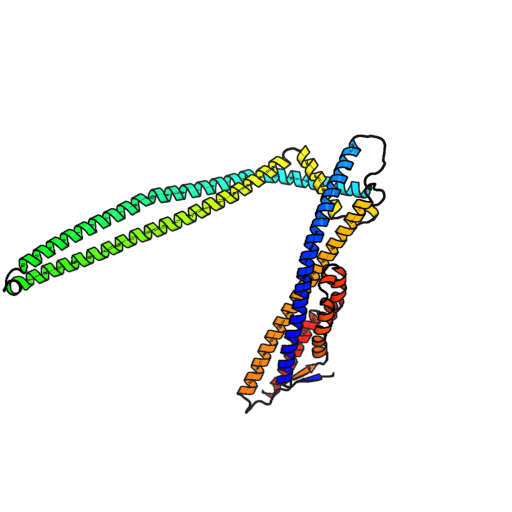1 308 ? -19.449 -20.432 -0.263 1.00 96.62 308 GLN A C 1
ATOM 2561 O O . GLN A 1 308 ? -20.326 -20.729 0.550 1.00 96.62 308 GLN A O 1
ATOM 2566 N N . GLY A 1 309 ? -19.658 -20.480 -1.582 1.00 96.69 309 GLY A N 1
ATOM 2567 C CA . GLY A 1 309 ? -20.925 -20.920 -2.171 1.00 96.69 309 GLY A CA 1
ATOM 2568 C C . GLY A 1 309 ? -21.294 -22.350 -1.763 1.00 96.69 309 GLY A C 1
ATOM 2569 O O . GLY A 1 309 ? -22.419 -22.602 -1.334 1.00 96.69 309 GLY A O 1
ATOM 2570 N N . MET A 1 310 ? -20.330 -23.275 -1.800 1.00 97.25 310 MET A N 1
ATOM 2571 C CA . MET A 1 310 ? -20.523 -24.667 -1.381 1.00 97.25 310 MET A CA 1
ATOM 2572 C C . MET A 1 310 ? -20.817 -24.793 0.117 1.00 97.25 310 MET A C 1
ATOM 2574 O O . MET A 1 310 ? -21.688 -25.575 0.500 1.00 97.25 310 MET A O 1
ATOM 2578 N N . LYS A 1 311 ? -20.161 -23.996 0.973 1.00 95.19 311 LYS A N 1
ATOM 2579 C CA . LYS A 1 311 ? -20.444 -23.949 2.419 1.00 95.19 311 LYS A CA 1
ATOM 2580 C C . LYS A 1 311 ? -21.873 -23.481 2.700 1.00 95.19 311 LYS A C 1
ATOM 2582 O O . LYS A 1 311 ? -22.578 -24.137 3.464 1.00 95.19 311 LYS A O 1
ATOM 2587 N N . LEU A 1 312 ? -22.318 -22.393 2.067 1.00 95.75 312 LEU A N 1
ATOM 2588 C CA . LEU A 1 312 ? -23.687 -21.878 2.216 1.00 95.75 312 LEU A CA 1
ATOM 2589 C C . LEU A 1 312 ? -24.732 -22.878 1.701 1.00 95.75 312 LEU A C 1
ATOM 2591 O O . LEU A 1 312 ? -25.765 -23.102 2.341 1.00 95.75 312 LEU A O 1
ATOM 2595 N N . PHE A 1 313 ? -24.449 -23.528 0.573 1.00 95.88 313 PHE A N 1
ATOM 2596 C CA . PHE A 1 313 ? -25.314 -24.573 0.040 1.00 95.88 313 PHE A CA 1
ATOM 2597 C C . PHE A 1 313 ? -25.385 -25.789 0.980 1.00 95.88 313 PHE A C 1
ATOM 2599 O O . PHE A 1 313 ? -26.476 -26.250 1.305 1.00 95.88 313 PHE A O 1
ATOM 2606 N N . SER A 1 314 ? -24.249 -26.257 1.509 1.00 93.69 314 SER A N 1
ATOM 2607 C CA . SER A 1 314 ? -24.196 -27.346 2.497 1.00 93.69 314 SER A CA 1
ATOM 2608 C C . SER A 1 314 ? -24.966 -27.009 3.779 1.00 93.69 314 SER A C 1
ATOM 2610 O O . SER A 1 314 ? -25.709 -27.851 4.280 1.00 93.69 314 SER A O 1
ATOM 2612 N N . GLN A 1 315 ? -24.874 -25.773 4.280 1.00 92.94 315 GLN A N 1
ATOM 2613 C CA . GLN A 1 315 ? -25.684 -25.313 5.417 1.00 92.94 315 GLN A CA 1
ATOM 2614 C C . GLN A 1 315 ? -27.186 -25.384 5.117 1.00 92.94 315 GLN A C 1
ATOM 2616 O O . GLN A 1 315 ? -27.957 -25.860 5.952 1.00 92.94 315 GLN A O 1
ATOM 2621 N N . SER A 1 316 ? -27.593 -24.979 3.911 1.00 92.12 316 SER A N 1
ATOM 2622 C CA . SER A 1 316 ? -28.989 -25.066 3.466 1.00 92.12 316 SER A CA 1
ATOM 2623 C C . SER A 1 316 ? -29.467 -26.521 3.422 1.00 92.12 316 SER A C 1
ATOM 2625 O O . SER A 1 316 ? -30.517 -26.847 3.968 1.00 92.12 316 SER A O 1
ATOM 2627 N N . VAL A 1 317 ? -28.662 -27.423 2.855 1.00 91.38 317 VAL A N 1
ATOM 2628 C CA . VAL A 1 317 ? -28.955 -28.865 2.799 1.00 91.38 317 VAL A CA 1
ATOM 2629 C C . VAL A 1 317 ? -29.076 -29.471 4.196 1.00 91.38 317 VAL A C 1
ATOM 2631 O O . VAL A 1 317 ? -30.025 -30.208 4.456 1.00 91.38 317 VAL A O 1
ATOM 2634 N N . ARG A 1 318 ? -28.168 -29.136 5.120 1.00 90.62 318 ARG A N 1
ATOM 2635 C CA . ARG A 1 318 ? -28.234 -29.612 6.511 1.00 90.62 318 ARG A CA 1
ATOM 2636 C C . ARG A 1 318 ? -29.499 -29.143 7.215 1.00 90.62 318 ARG A C 1
ATOM 2638 O O . ARG A 1 318 ? -30.158 -29.963 7.841 1.00 90.62 318 ARG A O 1
ATOM 2645 N N . SER A 1 319 ? -29.896 -27.883 7.033 1.00 90.50 319 SER A N 1
ATOM 2646 C CA . SER A 1 319 ? -31.161 -27.374 7.578 1.00 90.50 319 SER A CA 1
ATOM 2647 C C . SER A 1 319 ? -32.369 -28.162 7.060 1.00 90.50 319 SER A C 1
ATOM 2649 O O . SER A 1 319 ? -33.279 -28.468 7.827 1.00 90.50 319 SER A O 1
ATOM 2651 N N . VAL A 1 320 ? -32.378 -28.517 5.771 1.00 90.06 320 VAL A N 1
ATOM 2652 C CA . VAL A 1 320 ? -33.450 -29.324 5.169 1.00 90.06 320 VAL A CA 1
ATOM 2653 C C . VAL A 1 320 ? -33.440 -30.757 5.725 1.00 90.06 320 VAL A C 1
ATOM 2655 O O . VAL A 1 320 ? -34.494 -31.314 6.032 1.00 90.06 320 VAL A O 1
ATOM 2658 N N . ILE A 1 321 ? -32.260 -31.362 5.890 1.00 87.81 321 ILE A N 1
ATOM 2659 C CA . ILE A 1 321 ? -32.113 -32.698 6.489 1.00 87.81 321 ILE A CA 1
ATOM 2660 C C . ILE A 1 321 ? -32.579 -32.693 7.952 1.00 87.81 321 ILE A C 1
ATOM 2662 O O . ILE A 1 321 ? -33.283 -33.611 8.371 1.00 87.81 321 ILE A O 1
ATOM 2666 N N . ASP A 1 322 ? -32.238 -31.666 8.726 1.00 88.88 322 ASP A N 1
ATOM 2667 C CA . ASP A 1 322 ? -32.657 -31.546 10.123 1.00 88.88 322 ASP A CA 1
ATOM 2668 C C . ASP A 1 322 ? -34.177 -31.396 10.242 1.00 88.88 322 ASP A C 1
ATOM 2670 O O . ASP A 1 322 ? -34.793 -32.065 11.075 1.00 88.88 322 ASP A O 1
ATOM 2674 N N . GLN A 1 323 ? -34.805 -30.618 9.355 1.00 88.44 323 GLN A N 1
ATOM 2675 C CA . GLN A 1 323 ? -36.265 -30.530 9.270 1.00 88.44 323 GLN A CA 1
ATOM 2676 C C . GLN A 1 323 ? -36.898 -31.898 8.961 1.00 88.44 323 GLN A C 1
ATOM 2678 O O . GLN A 1 323 ? -37.864 -32.297 9.615 1.00 88.44 323 GLN A O 1
ATOM 2683 N N . GLN A 1 324 ? -36.333 -32.660 8.018 1.00 88.81 324 GLN A N 1
ATOM 2684 C CA . GLN A 1 324 ? -36.804 -34.018 7.722 1.00 88.81 324 GLN A CA 1
ATOM 2685 C C . GLN A 1 324 ? -36.712 -34.938 8.933 1.00 88.81 324 GLN A C 1
ATOM 2687 O O . GLN A 1 324 ? -37.645 -35.690 9.203 1.00 88.81 324 GLN A O 1
ATOM 2692 N N . ARG A 1 325 ? -35.603 -34.878 9.676 1.00 87.19 325 ARG A N 1
ATOM 2693 C CA . ARG A 1 325 ? -35.391 -35.702 10.872 1.00 87.19 325 ARG A CA 1
ATOM 2694 C C . ARG A 1 325 ? -36.389 -35.361 11.974 1.00 87.19 325 ARG A C 1
ATOM 2696 O O . ARG A 1 325 ? -36.978 -36.274 12.557 1.00 87.19 325 ARG A O 1
ATOM 2703 N N . GLN A 1 326 ? -36.615 -34.070 12.220 1.00 88.88 326 GLN A N 1
ATOM 2704 C CA . GLN A 1 326 ? -37.586 -33.580 13.205 1.00 88.88 326 GLN A CA 1
ATOM 2705 C C . GLN A 1 326 ? -39.017 -34.025 12.881 1.00 88.88 326 GLN A C 1
ATOM 2707 O O . GLN A 1 326 ? -39.771 -34.377 13.786 1.00 88.88 326 GLN A O 1
ATOM 2712 N N . HIS A 1 327 ? -39.373 -34.079 11.597 1.00 87.62 327 HIS A N 1
ATOM 2713 C CA . HIS A 1 327 ? -40.696 -34.494 11.126 1.00 87.62 327 HIS A CA 1
ATOM 2714 C C . HIS A 1 327 ? -40.689 -35.882 10.470 1.00 87.62 327 HIS A C 1
ATOM 2716 O O . HIS A 1 327 ? -41.518 -36.169 9.608 1.00 87.62 327 HIS A O 1
ATOM 2722 N N . SER A 1 328 ? -39.782 -36.769 10.890 1.00 84.25 328 SER A N 1
ATOM 2723 C CA . SER A 1 328 ? -39.559 -38.082 10.259 1.00 84.25 328 SER A CA 1
ATOM 2724 C C . SER A 1 328 ? -40.774 -39.016 10.293 1.00 84.25 328 SER A C 1
ATOM 2726 O O . SER A 1 328 ? -40.878 -39.914 9.462 1.00 84.25 328 SER A O 1
ATOM 2728 N N . ALA A 1 329 ? -41.729 -38.778 11.197 1.00 83.19 329 ALA A N 1
ATOM 2729 C CA . ALA A 1 329 ? -43.015 -39.478 11.224 1.00 83.19 329 ALA A CA 1
ATOM 2730 C C . ALA A 1 329 ? -43.935 -39.129 10.033 1.00 83.19 329 ALA A C 1
ATOM 2732 O O . ALA A 1 329 ? -44.879 -39.867 9.754 1.00 83.19 329 ALA A O 1
ATOM 2733 N N . HIS A 1 330 ? -43.684 -38.009 9.348 1.00 84.69 330 HIS A N 1
ATOM 2734 C CA . HIS A 1 330 ? -44.549 -37.459 8.299 1.00 84.69 330 HIS A CA 1
ATOM 2735 C C . HIS A 1 330 ? -43.813 -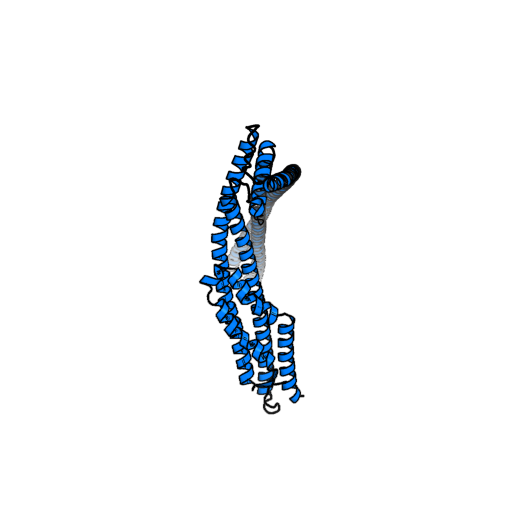37.163 6.987 1.00 84.69 330 HIS A C 1
ATOM 2737 O O . HIS A 1 330 ? -44.455 -37.118 5.940 1.00 84.69 330 HIS A O 1
ATOM 2743 N N . LEU A 1 331 ? -42.489 -36.977 7.020 1.00 85.69 331 LEU A N 1
ATOM 2744 C CA . LEU A 1 331 ? -41.687 -36.647 5.844 1.00 85.69 331 LEU A CA 1
ATOM 2745 C C . LEU A 1 331 ? -40.845 -37.844 5.375 1.00 85.69 331 LEU A C 1
ATOM 2747 O O . LEU A 1 331 ? -40.004 -38.332 6.142 1.00 85.69 331 LEU A O 1
ATOM 2751 N N . PRO A 1 332 ? -41.002 -38.301 4.116 1.00 85.00 332 PRO A N 1
ATOM 2752 C CA . PRO A 1 332 ? -40.174 -39.369 3.573 1.00 85.00 332 PRO A CA 1
ATOM 2753 C C . PRO A 1 332 ? -38.692 -38.950 3.495 1.00 85.00 332 PRO A C 1
ATOM 2755 O O . PRO A 1 332 ? -38.401 -37.761 3.317 1.00 85.00 332 PRO A O 1
ATOM 2758 N N . PRO A 1 333 ? -37.747 -39.907 3.586 1.00 84.81 333 PRO A N 1
ATOM 2759 C CA . PRO A 1 333 ? -36.324 -39.639 3.386 1.00 84.81 333 PRO A CA 1
ATOM 2760 C C . PRO A 1 333 ? -36.044 -38.985 2.028 1.00 84.81 333 PRO A C 1
ATOM 2762 O O . PRO A 1 333 ? -36.626 -39.374 1.013 1.00 84.81 333 PRO A O 1
ATOM 2765 N N . LEU A 1 334 ? -35.120 -38.021 1.991 1.00 87.12 334 LEU A N 1
ATOM 2766 C CA . LEU A 1 334 ? -34.736 -37.379 0.730 1.00 87.12 334 LEU A CA 1
ATOM 2767 C C . LEU A 1 334 ? -33.891 -38.319 -0.123 1.00 87.12 334 LEU A C 1
ATOM 2769 O O . LEU A 1 334 ? -32.908 -38.893 0.348 1.00 87.12 334 LEU A O 1
ATOM 2773 N N . THR A 1 335 ? -34.226 -38.368 -1.406 1.00 90.06 335 THR A N 1
ATOM 2774 C CA . THR A 1 335 ? -33.337 -38.862 -2.457 1.00 90.06 335 THR A CA 1
ATOM 2775 C C . THR A 1 335 ? -33.051 -37.703 -3.396 1.00 90.06 335 THR A C 1
ATOM 2777 O O . THR A 1 335 ? -33.971 -37.156 -4.002 1.00 90.06 335 THR A O 1
ATOM 2780 N N . ILE A 1 336 ? -31.785 -37.303 -3.491 1.00 92.19 336 ILE A N 1
ATOM 2781 C CA . ILE A 1 336 ? -31.366 -36.147 -4.289 1.00 92.19 336 ILE A CA 1
ATOM 2782 C C . ILE A 1 336 ? -30.746 -36.672 -5.577 1.00 92.19 336 ILE A C 1
ATOM 2784 O O . ILE A 1 336 ? -29.815 -37.471 -5.538 1.00 92.19 336 ILE A O 1
ATOM 2788 N N . SER A 1 337 ? -31.277 -36.246 -6.720 1.00 94.06 337 SER A N 1
ATOM 2789 C CA . SER A 1 337 ? -30.808 -36.688 -8.033 1.00 94.06 337 SER A CA 1
ATOM 2790 C C . SER A 1 337 ? -30.062 -35.553 -8.721 1.00 94.06 337 SER A C 1
ATOM 2792 O O . SER A 1 337 ? -30.672 -34.545 -9.076 1.00 94.06 337 SER A O 1
ATOM 2794 N N . LEU A 1 338 ? -28.749 -35.704 -8.896 1.00 95.06 338 LEU A N 1
ATOM 2795 C CA . LEU A 1 338 ? -27.921 -34.710 -9.579 1.00 95.06 338 LEU A CA 1
ATOM 2796 C C . LEU A 1 338 ? -27.722 -35.080 -11.052 1.00 95.06 338 LEU A C 1
ATOM 2798 O O . LEU A 1 338 ? -27.521 -36.260 -11.367 1.00 95.06 338 LEU A O 1
ATOM 2802 N N . PRO A 1 339 ? -27.689 -34.096 -11.966 1.00 96.00 339 PRO A N 1
ATOM 2803 C CA . PRO A 1 339 ? -27.179 -34.313 -13.315 1.00 96.00 339 PRO A CA 1
ATOM 2804 C C . PRO A 1 339 ? -25.729 -34.825 -13.287 1.00 96.00 339 PRO A C 1
ATOM 2806 O O . PRO A 1 339 ? -24.917 -34.328 -12.507 1.00 96.00 339 PRO A O 1
ATOM 2809 N N . ALA A 1 340 ? -25.381 -35.778 -14.162 1.00 95.00 340 ALA A N 1
ATOM 2810 C CA . ALA A 1 340 ? -24.028 -36.354 -14.217 1.00 95.00 340 ALA A CA 1
ATOM 2811 C C . ALA A 1 340 ? -22.920 -35.292 -14.349 1.00 95.00 340 ALA A C 1
ATOM 2813 O O . ALA A 1 340 ? -21.919 -35.358 -13.644 1.00 95.00 340 ALA A O 1
ATOM 2814 N N . TRP A 1 341 ? -23.152 -34.259 -15.161 1.00 95.19 341 TRP A N 1
ATOM 2815 C CA . TRP A 1 341 ? -22.172 -33.200 -15.397 1.00 95.19 341 TRP A CA 1
ATOM 2816 C C . TRP A 1 341 ? -21.828 -32.388 -14.129 1.00 95.19 341 TRP A C 1
ATOM 2818 O O . TRP A 1 341 ? -20.715 -31.890 -14.014 1.00 95.19 341 TRP A O 1
ATOM 2828 N N . VAL A 1 342 ? -22.746 -32.267 -13.154 1.00 95.94 342 VAL A N 1
ATOM 2829 C CA . VAL A 1 342 ? -22.472 -31.595 -11.863 1.00 95.94 342 VAL A CA 1
ATOM 2830 C C . VAL A 1 342 ? -21.497 -32.425 -11.029 1.00 95.94 342 VAL A C 1
ATOM 2832 O O . VAL A 1 342 ? -20.631 -31.884 -10.344 1.00 95.94 342 VAL A O 1
ATOM 2835 N N . VAL A 1 343 ? -21.615 -33.752 -11.105 1.00 94.94 343 VAL A N 1
ATOM 2836 C CA . VAL A 1 343 ? -20.677 -34.671 -10.451 1.00 94.94 343 VAL A CA 1
ATOM 2837 C C . VAL A 1 343 ? -19.315 -34.598 -11.141 1.00 94.94 343 VAL A C 1
ATOM 2839 O O . VAL A 1 343 ? -18.317 -34.395 -10.458 1.00 94.94 343 VAL A O 1
ATOM 2842 N N . GLU A 1 344 ? -19.286 -34.659 -12.476 1.00 94.50 344 GLU A N 1
ATOM 2843 C CA . GLU A 1 344 ? -18.064 -34.518 -13.289 1.00 94.50 344 GLU A CA 1
ATOM 2844 C C . GLU A 1 344 ? -17.360 -33.173 -13.041 1.00 94.50 344 GLU A C 1
ATOM 2846 O O . GLU A 1 344 ? -16.137 -33.118 -12.923 1.00 94.50 344 GLU A O 1
ATOM 2851 N N . PHE A 1 345 ? -18.118 -32.083 -12.871 1.00 95.62 345 PHE A N 1
ATOM 2852 C CA . PHE A 1 345 ? -17.567 -30.782 -12.491 1.00 95.62 345 PHE A CA 1
ATOM 2853 C C . PHE A 1 345 ? -16.780 -30.869 -11.174 1.00 95.62 345 PHE A C 1
ATOM 2855 O O . PHE A 1 345 ? -15.697 -30.314 -11.057 1.00 95.62 345 PHE A O 1
ATOM 2862 N N . HIS A 1 346 ? -17.258 -31.606 -10.174 1.00 95.44 346 HIS A N 1
ATOM 2863 C CA . HIS A 1 346 ? -16.543 -31.740 -8.900 1.00 95.44 346 HIS A CA 1
ATOM 2864 C C . HIS A 1 346 ? -15.422 -32.795 -8.904 1.00 95.44 346 HIS A C 1
ATOM 2866 O O . HIS A 1 346 ? -14.663 -32.897 -7.935 1.00 95.44 346 HIS A O 1
ATOM 2872 N N . GLU A 1 347 ? -15.252 -33.543 -9.994 1.00 94.94 347 GLU A N 1
ATOM 2873 C CA . GLU A 1 347 ? -14.108 -34.440 -10.192 1.00 94.94 347 GLU A CA 1
ATOM 2874 C C . GLU A 1 347 ? -12.846 -33.689 -10.653 1.00 94.94 347 GLU A C 1
ATOM 2876 O O . GLU A 1 347 ? -11.743 -34.219 -10.521 1.00 94.94 347 GLU A O 1
ATOM 2881 N N . LEU A 1 348 ? -12.971 -32.429 -11.095 1.00 94.88 348 LEU A N 1
ATOM 2882 C CA . LEU A 1 348 ? -11.853 -31.634 -11.623 1.00 94.88 348 LEU A CA 1
ATOM 2883 C C . LEU A 1 348 ? -10.811 -31.220 -10.568 1.00 94.88 348 LEU A C 1
ATOM 2885 O O . LEU A 1 348 ? -9.677 -30.894 -10.920 1.00 94.88 348 LEU A O 1
ATOM 2889 N N . TRP A 1 349 ? -11.170 -31.231 -9.280 1.00 96.25 349 TRP A N 1
ATOM 2890 C CA . TRP A 1 349 ? -10.323 -30.681 -8.215 1.00 96.25 349 TRP A CA 1
ATOM 2891 C C . TRP A 1 349 ? -9.026 -31.454 -8.003 1.00 96.25 349 TRP A C 1
ATOM 2893 O O . TRP A 1 349 ? -7.981 -30.842 -7.825 1.00 96.25 349 TRP A O 1
ATOM 2903 N N . GLU A 1 350 ? -9.066 -32.785 -8.040 1.00 95.06 350 GLU A N 1
ATOM 2904 C CA . GLU A 1 350 ? -7.865 -33.598 -7.821 1.00 95.06 350 GLU A CA 1
ATOM 2905 C C . GLU A 1 350 ? -6.864 -33.479 -8.990 1.00 95.06 350 GLU A C 1
ATOM 2907 O O . GLU A 1 350 ? -5.689 -33.216 -8.726 1.00 95.06 350 GLU A O 1
ATOM 2912 N N . PRO A 1 351 ? -7.282 -33.562 -10.272 1.00 94.38 351 PRO A N 1
ATOM 2913 C CA . PRO A 1 351 ? -6.404 -33.242 -11.398 1.00 94.38 351 PRO A CA 1
ATOM 2914 C C . PRO A 1 351 ? -5.802 -31.834 -11.315 1.00 94.38 351 PRO A C 1
ATOM 2916 O O . PRO A 1 351 ? -4.597 -31.676 -11.511 1.00 94.38 351 PRO A O 1
ATOM 2919 N N . LEU A 1 352 ? -6.613 -30.821 -10.982 1.00 95.06 352 LEU A N 1
ATOM 2920 C CA . LEU A 1 352 ? -6.134 -29.443 -10.843 1.00 95.06 352 LEU A CA 1
ATOM 2921 C C . LEU A 1 352 ? -5.112 -29.320 -9.707 1.00 95.06 352 LEU A C 1
ATOM 2923 O O . LEU A 1 352 ? -4.081 -28.677 -9.875 1.00 95.06 352 LEU A O 1
ATOM 2927 N N . ARG A 1 353 ? -5.352 -29.988 -8.575 1.00 95.31 353 ARG A N 1
ATOM 2928 C CA . ARG A 1 353 ? -4.407 -30.043 -7.457 1.00 95.31 353 ARG A CA 1
ATOM 2929 C C . ARG A 1 353 ? -3.062 -30.622 -7.891 1.00 95.31 353 ARG A C 1
ATOM 2931 O O . ARG A 1 353 ? -2.021 -30.034 -7.627 1.00 95.31 353 ARG A O 1
ATOM 2938 N N . GLN A 1 354 ? -3.074 -31.766 -8.575 1.00 94.06 354 GLN A N 1
ATOM 2939 C CA . GLN A 1 354 ? -1.852 -32.436 -9.033 1.00 94.06 354 GLN A CA 1
ATOM 2940 C C . GLN A 1 354 ? -1.042 -31.573 -10.001 1.00 94.06 354 GLN A C 1
ATOM 2942 O O . GLN A 1 354 ? 0.187 -31.608 -9.970 1.00 94.06 354 GLN A O 1
ATOM 2947 N N . GLN A 1 355 ? -1.728 -30.782 -10.824 1.00 91.81 355 GLN A N 1
ATOM 2948 C CA . GLN A 1 355 ? -1.110 -29.834 -11.742 1.00 91.81 355 GLN A CA 1
ATOM 2949 C C . GLN A 1 355 ? -0.381 -28.690 -11.023 1.00 91.81 355 GLN A C 1
ATOM 2951 O O . GLN A 1 355 ? 0.668 -28.267 -11.499 1.00 91.81 355 GLN A O 1
ATOM 2956 N N . VAL A 1 356 ? -0.896 -28.211 -9.884 1.00 93.06 356 VAL A N 1
ATOM 2957 C CA . VAL A 1 356 ? -0.337 -27.043 -9.167 1.00 93.06 356 VAL A CA 1
ATOM 2958 C C . VAL A 1 356 ? 0.580 -27.399 -7.992 1.00 93.06 356 VAL A C 1
ATOM 2960 O O . VAL A 1 356 ? 1.261 -26.529 -7.466 1.00 93.06 356 VAL A O 1
ATOM 2963 N N . ARG A 1 357 ? 0.670 -28.682 -7.632 1.00 90.56 357 ARG A N 1
ATOM 2964 C CA . ARG A 1 357 ? 1.423 -29.189 -6.472 1.00 90.56 357 ARG A CA 1
ATOM 2965 C C . ARG A 1 357 ? 2.942 -28.985 -6.524 1.00 90.56 357 ARG A C 1
ATOM 2967 O O . ARG A 1 357 ? 3.620 -29.080 -5.508 1.00 90.56 357 ARG A O 1
ATOM 2974 N N . ASN A 1 358 ? 3.528 -28.770 -7.703 1.00 86.69 358 ASN A N 1
ATOM 2975 C CA . ASN A 1 358 ? 4.976 -28.558 -7.827 1.00 86.69 358 ASN A CA 1
ATOM 2976 C C . ASN A 1 358 ? 5.336 -27.068 -7.715 1.00 86.69 358 ASN A C 1
ATOM 2978 O O . ASN A 1 358 ? 5.873 -26.469 -8.652 1.00 86.69 358 ASN A O 1
ATOM 2982 N N . GLU A 1 359 ? 5.037 -26.475 -6.561 1.00 83.62 359 GLU A N 1
ATOM 2983 C CA . GLU A 1 359 ? 5.225 -25.046 -6.282 1.00 83.62 359 GLU A CA 1
ATOM 2984 C C . GLU A 1 359 ? 6.652 -24.555 -6.579 1.00 83.62 359 GLU A C 1
ATOM 2986 O O . GLU A 1 359 ? 6.839 -23.496 -7.178 1.00 83.62 359 GLU A O 1
ATOM 2991 N N . ALA A 1 360 ? 7.675 -25.347 -6.238 1.00 83.88 360 ALA A N 1
ATOM 2992 C CA . ALA A 1 360 ? 9.081 -24.961 -6.345 1.00 83.88 360 ALA A CA 1
ATOM 2993 C C . ALA A 1 360 ? 9.532 -24.795 -7.803 1.00 83.88 360 ALA A C 1
ATOM 2995 O O . ALA A 1 360 ? 10.455 -24.028 -8.092 1.00 83.88 360 ALA A O 1
ATOM 2996 N N . ARG A 1 361 ? 8.885 -25.523 -8.720 1.00 88.62 361 ARG A N 1
ATOM 2997 C CA . ARG A 1 361 ? 9.067 -25.369 -10.163 1.00 88.62 361 ARG A CA 1
ATOM 2998 C C . ARG A 1 361 ? 8.195 -24.239 -10.700 1.00 88.62 361 ARG A C 1
ATOM 3000 O O . ARG A 1 361 ? 8.710 -23.352 -11.377 1.00 88.62 361 ARG A O 1
ATOM 3007 N N . LEU A 1 362 ? 6.898 -24.271 -10.395 1.00 88.06 362 LEU A N 1
ATOM 3008 C CA . LEU A 1 362 ? 5.907 -23.364 -10.979 1.00 88.06 362 LEU A CA 1
ATOM 3009 C C . LEU A 1 362 ? 6.164 -21.901 -10.605 1.00 88.06 362 LEU A C 1
ATOM 3011 O O . LEU A 1 362 ? 6.037 -21.025 -11.454 1.00 88.06 362 LEU A O 1
ATOM 3015 N N . SER A 1 363 ? 6.639 -21.647 -9.385 1.00 85.12 363 SER A N 1
ATOM 3016 C CA . SER A 1 363 ? 7.026 -20.308 -8.920 1.00 85.12 363 SER A CA 1
ATOM 3017 C C . SER A 1 363 ? 8.200 -19.682 -9.683 1.00 85.12 363 SER A C 1
ATOM 3019 O O . SER A 1 363 ? 8.329 -18.459 -9.713 1.00 85.12 363 SER A O 1
ATOM 3021 N N . LYS A 1 364 ? 9.049 -20.499 -10.321 1.00 86.88 364 LYS A N 1
ATOM 3022 C CA . LYS A 1 364 ? 10.229 -20.046 -11.081 1.00 86.88 364 LYS A CA 1
ATOM 3023 C C . LYS A 1 364 ? 9.967 -19.903 -12.576 1.00 86.88 364 LYS A C 1
ATOM 3025 O O . LYS A 1 364 ? 10.786 -19.317 -13.282 1.00 86.88 364 LYS A O 1
ATOM 3030 N N . VAL A 1 365 ? 8.853 -20.448 -13.065 1.00 89.94 365 VAL A N 1
ATOM 3031 C CA . VAL A 1 365 ? 8.479 -20.426 -14.484 1.00 89.94 365 VAL A CA 1
ATOM 3032 C C . VAL A 1 365 ? 7.020 -19.970 -14.604 1.00 89.94 365 VAL A C 1
ATOM 3034 O O . VAL A 1 365 ? 6.131 -20.795 -14.813 1.00 89.94 365 VAL A O 1
ATOM 3037 N N . PRO A 1 366 ? 6.746 -18.655 -14.483 1.00 91.12 366 PRO A N 1
ATOM 3038 C CA . PRO A 1 366 ? 5.380 -18.136 -14.417 1.00 91.12 366 PRO A CA 1
ATOM 3039 C C . PRO A 1 366 ? 4.481 -18.556 -15.579 1.00 91.12 366 PRO A C 1
ATOM 3041 O O . PRO A 1 366 ? 3.334 -18.932 -15.355 1.00 91.12 366 PRO A O 1
ATOM 3044 N N . LEU A 1 367 ? 5.002 -18.573 -16.810 1.00 92.69 367 LEU A N 1
ATOM 3045 C CA . LEU A 1 367 ? 4.224 -19.012 -17.971 1.00 92.69 367 LEU A CA 1
ATOM 3046 C C . LEU A 1 367 ? 3.831 -20.488 -17.908 1.00 92.69 367 LEU A C 1
ATOM 3048 O O . LEU A 1 367 ? 2.745 -20.837 -18.351 1.00 92.69 367 LEU A O 1
ATOM 3052 N N . GLU A 1 368 ? 4.668 -21.348 -17.323 1.00 93.31 368 GLU A N 1
ATOM 3053 C CA . GLU A 1 368 ? 4.327 -22.763 -17.172 1.00 93.31 368 GLU A CA 1
ATOM 3054 C C . GLU A 1 368 ? 3.104 -22.925 -16.264 1.00 93.31 368 GLU A C 1
ATOM 3056 O O . GLU A 1 368 ? 2.186 -23.676 -16.592 1.00 93.31 368 GLU A O 1
ATOM 3061 N N . PHE A 1 369 ? 3.051 -22.179 -15.156 1.00 94.44 369 PHE A N 1
ATOM 3062 C CA . PHE A 1 369 ? 1.868 -22.140 -14.297 1.00 94.44 369 PHE A CA 1
ATOM 3063 C C . PHE A 1 369 ? 0.640 -21.645 -15.060 1.00 94.44 369 PHE A C 1
ATOM 3065 O O . PHE A 1 369 ? -0.409 -22.287 -15.018 1.00 94.44 369 PHE A O 1
ATOM 3072 N N . VAL A 1 370 ? 0.775 -20.530 -15.782 1.00 93.81 370 VAL A N 1
ATOM 3073 C CA . VAL A 1 370 ? -0.326 -19.953 -16.556 1.00 93.81 370 VAL A CA 1
ATOM 3074 C C . VAL A 1 370 ? -0.867 -20.964 -17.565 1.00 93.81 370 VAL A C 1
ATOM 3076 O O . VAL A 1 370 ? -2.068 -21.223 -17.574 1.00 93.81 370 VAL A O 1
ATOM 3079 N N . ASP A 1 371 ? -0.004 -21.574 -18.374 1.00 94.31 371 ASP A N 1
ATOM 3080 C CA . ASP A 1 371 ? -0.403 -22.555 -19.386 1.00 94.31 371 ASP A CA 1
ATOM 3081 C C . ASP A 1 371 ? -1.004 -23.821 -18.762 1.00 94.31 371 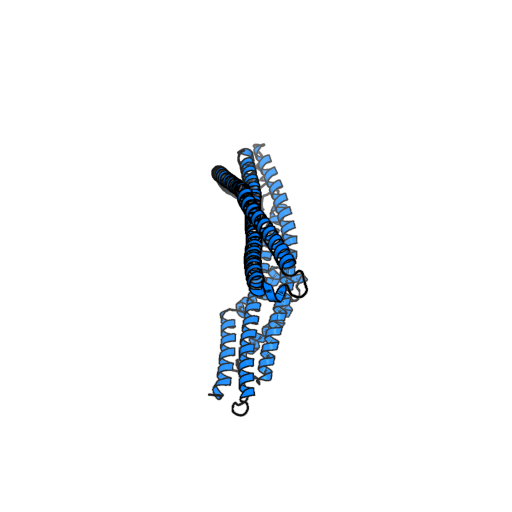ASP A C 1
ATOM 3083 O O . ASP A 1 371 ? -1.897 -24.438 -19.347 1.00 94.31 371 ASP A O 1
ATOM 3087 N N . THR A 1 372 ? -0.573 -24.174 -17.549 1.00 93.00 372 THR A N 1
ATOM 3088 C CA . THR A 1 372 ? -1.114 -25.301 -16.784 1.00 93.00 372 THR A CA 1
ATOM 3089 C C . THR A 1 372 ? -2.559 -25.050 -16.345 1.00 93.00 372 THR A C 1
ATOM 3091 O O . THR A 1 372 ? -3.413 -25.920 -16.520 1.00 93.00 372 THR A O 1
ATOM 3094 N N . VAL A 1 373 ? -2.868 -23.867 -15.802 1.00 93.44 373 VAL A N 1
ATOM 3095 C CA . VAL A 1 373 ? -4.195 -23.585 -15.217 1.00 93.44 373 VAL A CA 1
ATOM 3096 C C . VAL A 1 373 ? -5.191 -22.974 -16.206 1.00 93.44 373 VAL A C 1
ATOM 3098 O O . VAL A 1 373 ? -6.405 -23.126 -16.030 1.00 93.44 373 VAL A O 1
ATOM 3101 N N . ARG A 1 374 ? -4.707 -22.312 -17.268 1.00 93.88 374 ARG A N 1
ATOM 3102 C CA . ARG A 1 374 ? -5.532 -21.595 -18.255 1.00 93.88 374 ARG A CA 1
ATOM 3103 C C . ARG A 1 374 ? -6.644 -22.466 -18.860 1.00 93.88 374 ARG A C 1
ATOM 3105 O O . ARG A 1 374 ? -7.787 -22.008 -18.848 1.00 93.88 374 ARG A O 1
ATOM 3112 N N . PRO A 1 375 ? -6.402 -23.716 -19.313 1.00 93.75 375 PRO A N 1
ATOM 3113 C CA . PRO A 1 375 ? -7.464 -24.548 -19.880 1.00 93.75 375 PRO A CA 1
ATOM 3114 C C . PRO A 1 375 ? -8.612 -24.799 -18.898 1.00 93.75 375 PRO A C 1
ATOM 3116 O O . PRO A 1 375 ? -9.776 -24.735 -19.290 1.00 93.75 375 PRO A O 1
ATOM 3119 N N . THR A 1 376 ? -8.295 -25.047 -17.626 1.00 93.50 376 THR A N 1
ATOM 3120 C CA . THR A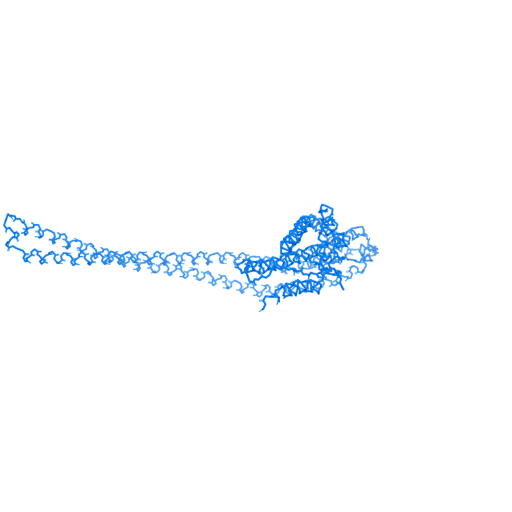 1 376 ? -9.291 -25.294 -16.577 1.00 93.50 376 THR A CA 1
ATOM 3121 C C . THR A 1 376 ? -10.098 -24.035 -16.282 1.00 93.50 376 THR A C 1
ATOM 3123 O O . THR A 1 376 ? -11.323 -24.103 -16.184 1.00 93.50 376 THR A O 1
ATOM 3126 N N . MET A 1 377 ? -9.437 -22.877 -16.203 1.00 91.69 377 MET A N 1
ATOM 3127 C CA . MET A 1 377 ? -10.101 -21.591 -15.975 1.00 91.69 377 MET A CA 1
ATOM 3128 C C . MET A 1 377 ? -11.032 -21.198 -17.127 1.00 91.69 377 MET A C 1
ATOM 3130 O O . MET A 1 377 ? -12.179 -20.828 -16.896 1.00 91.69 377 MET A O 1
ATOM 3134 N N . GLU A 1 378 ? -10.557 -21.297 -18.367 1.00 92.69 378 GLU A N 1
ATOM 3135 C CA . GLU A 1 378 ? -11.274 -20.783 -19.539 1.00 92.69 378 GLU A CA 1
ATOM 3136 C C . GLU A 1 378 ? -12.355 -21.731 -20.064 1.00 92.69 378 GLU A C 1
ATOM 3138 O O . GLU A 1 378 ? -13.305 -21.276 -20.699 1.00 92.69 378 GLU A O 1
ATOM 3143 N N . LYS A 1 379 ? -12.234 -23.043 -19.818 1.00 91.69 379 LYS A N 1
ATOM 3144 C CA . LYS A 1 379 ? -13.201 -24.035 -20.318 1.00 91.69 379 LYS A CA 1
ATOM 3145 C C . LYS A 1 379 ? -14.158 -24.535 -19.246 1.00 91.69 379 LYS A C 1
ATOM 3147 O O . LYS A 1 379 ? -15.329 -24.741 -19.549 1.00 91.69 379 LYS A O 1
ATOM 3152 N N . THR A 1 380 ? -13.679 -24.728 -18.017 1.00 91.75 380 THR A N 1
ATOM 3153 C CA . THR A 1 380 ? -14.443 -25.434 -16.977 1.00 91.75 380 THR A CA 1
ATOM 3154 C C . THR A 1 380 ? -14.909 -24.498 -15.867 1.00 91.75 380 THR A C 1
ATOM 3156 O O . THR A 1 380 ? -16.078 -24.518 -15.493 1.00 91.75 380 THR A O 1
ATOM 3159 N N . LEU A 1 381 ? -14.029 -23.634 -15.359 1.00 94.75 381 LEU A N 1
ATOM 3160 C CA . LEU A 1 381 ? -14.325 -22.703 -14.263 1.00 94.75 381 LEU A CA 1
ATOM 3161 C C . LEU A 1 381 ? -14.809 -21.341 -14.775 1.00 94.75 381 LEU A C 1
ATOM 3163 O O . LEU A 1 381 ? -14.451 -20.292 -14.246 1.00 94.75 381 LEU A O 1
ATOM 3167 N N . THR A 1 382 ? -15.647 -21.353 -15.809 1.00 95.88 382 THR A N 1
ATOM 3168 C CA . THR A 1 382 ? -16.269 -20.131 -16.321 1.00 95.88 382 THR A CA 1
ATOM 3169 C C . THR A 1 382 ? -17.432 -19.705 -15.434 1.00 95.88 382 THR A C 1
ATOM 3171 O O . THR A 1 382 ? -18.120 -20.536 -14.837 1.00 95.88 382 THR A O 1
ATOM 3174 N N . GLU A 1 383 ? -17.711 -18.402 -15.389 1.00 95.31 383 GLU A N 1
ATOM 3175 C CA . GLU A 1 383 ? -18.835 -17.852 -14.621 1.00 95.31 383 GLU A CA 1
ATOM 3176 C C . GLU A 1 383 ? -20.165 -18.535 -14.980 1.00 95.31 383 GLU A C 1
ATOM 3178 O O . GLU A 1 383 ? -20.946 -18.894 -14.098 1.00 95.31 383 GLU A O 1
ATOM 3183 N N . GLN A 1 384 ? -20.402 -18.769 -16.275 1.00 96.56 384 GLN A N 1
ATOM 3184 C CA . GLN A 1 384 ? -21.594 -19.457 -16.766 1.00 96.56 384 GLN A CA 1
ATOM 3185 C C . GLN A 1 384 ? -21.696 -20.885 -16.215 1.00 96.56 384 GLN A C 1
ATOM 3187 O O . GLN A 1 384 ? -22.760 -21.275 -15.734 1.00 96.56 384 GLN A O 1
ATOM 3192 N N . THR A 1 385 ? -20.602 -21.652 -16.250 1.00 96.50 385 THR A N 1
ATOM 3193 C CA . THR A 1 385 ? -20.587 -23.045 -15.775 1.00 96.50 385 THR A CA 1
ATOM 3194 C C . THR A 1 385 ? -20.792 -23.114 -14.267 1.00 96.50 385 THR A C 1
ATOM 3196 O O . THR A 1 385 ? -21.601 -23.907 -13.793 1.00 96.50 385 THR A O 1
ATOM 3199 N N . ILE A 1 386 ? -20.134 -22.230 -13.511 1.00 97.12 386 ILE A N 1
ATOM 3200 C CA . ILE A 1 386 ? -20.266 -22.150 -12.051 1.00 97.12 386 ILE A CA 1
ATOM 3201 C C . ILE A 1 386 ? -21.703 -21.793 -11.649 1.00 97.12 386 ILE A C 1
ATOM 3203 O O . ILE A 1 386 ? -22.287 -22.452 -10.787 1.00 97.12 386 ILE A O 1
ATOM 3207 N N . LYS A 1 387 ? -22.305 -20.783 -12.291 1.00 97.38 387 LYS A N 1
ATOM 3208 C CA . LYS A 1 387 ? -23.703 -20.396 -12.042 1.00 97.38 387 LYS A CA 1
ATOM 3209 C C . LYS A 1 387 ? -24.665 -21.533 -12.354 1.00 97.38 387 LYS A C 1
ATOM 3211 O O . LYS A 1 387 ? -25.555 -21.821 -11.555 1.00 97.38 387 LYS A O 1
ATOM 3216 N N . GLN A 1 388 ? -24.473 -22.187 -13.496 1.00 97.56 388 GLN A N 1
ATOM 3217 C CA . GLN A 1 388 ? -25.292 -23.322 -13.894 1.00 97.56 388 GLN A CA 1
ATOM 3218 C C . GLN A 1 388 ? -25.149 -24.484 -12.899 1.00 97.56 388 GLN A C 1
ATOM 3220 O O . GLN A 1 388 ? -26.140 -25.134 -12.584 1.00 97.56 388 GLN A O 1
ATOM 3225 N N . MET A 1 389 ? -23.951 -24.706 -12.350 1.00 97.50 389 MET A N 1
ATOM 3226 C CA . MET A 1 389 ? -23.683 -25.779 -11.388 1.00 97.50 389 MET A CA 1
ATOM 3227 C C . MET A 1 389 ? -24.445 -25.539 -10.083 1.00 97.50 389 MET A C 1
ATOM 3229 O O . MET A 1 389 ? -25.203 -26.408 -9.651 1.00 97.50 389 MET A O 1
ATOM 3233 N N . PHE A 1 390 ? -24.346 -24.335 -9.509 1.00 97.88 390 PHE A N 1
ATOM 3234 C CA . PHE A 1 390 ? -25.106 -23.989 -8.303 1.00 97.88 390 PHE A CA 1
ATOM 3235 C C . PHE A 1 390 ? -26.618 -24.005 -8.533 1.00 97.88 390 PHE A C 1
ATOM 3237 O O . PHE A 1 390 ? -27.367 -24.429 -7.651 1.00 97.88 390 PHE A O 1
ATOM 3244 N N . LYS A 1 391 ? -27.077 -23.576 -9.715 1.00 97.50 391 LYS A N 1
ATOM 3245 C CA . LYS A 1 391 ? -28.493 -23.646 -10.085 1.00 97.50 391 LYS A CA 1
ATOM 3246 C C . LYS A 1 391 ? -28.991 -25.091 -10.096 1.00 97.50 391 LYS A C 1
ATOM 3248 O O . LYS A 1 391 ? -29.996 -25.371 -9.456 1.00 97.50 391 LYS A O 1
ATOM 3253 N N . GLU A 1 392 ? -28.292 -26.006 -10.767 1.00 97.12 392 GLU A N 1
ATOM 3254 C CA . GLU A 1 392 ? -28.696 -27.419 -10.814 1.00 97.12 392 GLU A CA 1
ATOM 3255 C C . GLU A 1 392 ? -28.621 -28.098 -9.436 1.00 97.12 392 GLU A C 1
ATOM 3257 O O . GLU A 1 392 ? -29.479 -28.920 -9.118 1.00 97.12 392 GLU A O 1
ATOM 3262 N N . LEU A 1 393 ? -27.657 -27.729 -8.580 1.00 95.88 393 LEU A N 1
ATOM 3263 C CA . LEU A 1 393 ? -27.631 -28.170 -7.179 1.00 95.88 393 LEU A CA 1
ATOM 3264 C C . LEU A 1 393 ? -28.893 -27.720 -6.419 1.00 95.88 393 LEU A C 1
ATOM 3266 O O . LEU A 1 393 ? -29.519 -28.522 -5.721 1.00 95.88 393 LEU A O 1
ATOM 3270 N N . GLY A 1 394 ? -29.289 -26.453 -6.572 1.00 95.06 394 GLY A N 1
ATOM 3271 C CA . GLY A 1 394 ? -30.507 -25.903 -5.972 1.00 95.06 394 GLY A CA 1
ATOM 3272 C C . GLY A 1 394 ? -31.787 -26.538 -6.520 1.00 95.06 394 GLY A C 1
ATOM 3273 O O . GLY A 1 394 ? -32.664 -26.926 -5.748 1.00 95.06 394 GLY A O 1
ATOM 3274 N N . ASP A 1 395 ? -31.880 -26.704 -7.839 1.00 95.38 395 ASP A N 1
ATOM 3275 C CA . ASP A 1 395 ? -33.022 -27.331 -8.508 1.00 95.38 395 ASP A CA 1
ATOM 3276 C C . ASP A 1 395 ? -33.189 -28.797 -8.081 1.00 95.38 395 ASP A C 1
ATOM 3278 O O . ASP A 1 395 ? -34.317 -29.243 -7.851 1.00 95.38 395 ASP A O 1
ATOM 3282 N N . ALA A 1 396 ? -32.083 -29.529 -7.905 1.00 93.50 396 ALA A N 1
ATOM 3283 C CA . ALA A 1 396 ? -32.095 -30.899 -7.401 1.00 93.50 396 ALA A CA 1
ATOM 3284 C C . ALA A 1 396 ? -32.583 -30.982 -5.947 1.00 93.50 396 ALA A C 1
ATOM 3286 O O . ALA A 1 396 ? -33.388 -31.859 -5.624 1.00 93.50 396 ALA A O 1
ATOM 3287 N N . LEU A 1 397 ? -32.157 -30.055 -5.080 1.00 92.06 397 LEU A N 1
ATOM 3288 C CA . LEU A 1 397 ? -32.649 -29.982 -3.701 1.00 92.06 397 LEU A CA 1
ATOM 3289 C C . LEU A 1 397 ? -34.150 -29.654 -3.664 1.00 92.06 397 LEU A C 1
ATOM 3291 O O . LEU A 1 397 ? -34.911 -30.359 -3.005 1.00 92.06 397 LEU A O 1
ATOM 3295 N N . ASN A 1 398 ? -34.590 -28.656 -4.437 1.00 92.69 398 ASN A N 1
ATOM 3296 C CA . ASN A 1 398 ? -36.002 -28.276 -4.564 1.00 92.69 398 ASN A CA 1
ATOM 3297 C C . ASN A 1 398 ? -36.866 -29.407 -5.147 1.00 92.69 398 ASN A C 1
ATOM 3299 O O . ASN A 1 398 ? -38.042 -29.546 -4.818 1.00 92.69 398 ASN A O 1
ATOM 3303 N N . ALA A 1 399 ? -36.322 -30.211 -6.063 1.00 91.25 399 ALA A N 1
ATOM 3304 C CA . ALA A 1 399 ? -37.011 -31.384 -6.591 1.00 91.25 399 ALA A CA 1
ATOM 3305 C C . ALA A 1 399 ? -37.161 -32.484 -5.533 1.00 91.25 399 ALA A C 1
ATOM 3307 O O . ALA A 1 399 ? -38.215 -33.113 -5.465 1.00 91.25 399 ALA A O 1
ATOM 3308 N N . ALA A 1 400 ? -36.144 -32.688 -4.695 1.00 89.19 400 ALA A N 1
ATOM 3309 C CA . ALA A 1 400 ? -36.181 -33.685 -3.632 1.00 89.19 400 ALA A CA 1
ATOM 3310 C C . ALA A 1 400 ? -37.168 -33.311 -2.509 1.00 89.19 400 ALA A C 1
ATOM 3312 O O . ALA A 1 400 ? -37.826 -34.194 -1.960 1.00 89.19 400 ALA A O 1
ATOM 3313 N N . THR A 1 401 ? -37.317 -32.019 -2.195 1.00 90.00 401 THR A N 1
ATOM 3314 C CA . THR A 1 401 ? -38.242 -31.538 -1.151 1.00 90.00 401 THR A CA 1
ATOM 3315 C C . THR A 1 401 ? -39.682 -31.367 -1.627 1.00 90.00 401 THR A C 1
ATOM 3317 O O . THR A 1 401 ? -40.586 -31.382 -0.801 1.00 90.00 401 THR A O 1
ATOM 3320 N N . ARG A 1 402 ? -39.941 -31.285 -2.940 1.00 86.56 402 ARG A N 1
ATOM 3321 C CA . ARG A 1 402 ? -41.302 -31.171 -3.511 1.00 86.56 402 ARG A CA 1
ATOM 3322 C C . ARG A 1 402 ? -42.272 -32.271 -3.063 1.00 86.56 402 ARG A C 1
ATOM 3324 O O . ARG A 1 402 ? -43.480 -32.065 -3.087 1.00 86.56 402 ARG A O 1
ATOM 3331 N N . ALA A 1 403 ? -41.763 -33.440 -2.675 1.00 72.56 403 ALA A N 1
ATOM 3332 C CA . ALA A 1 403 ? -42.578 -34.541 -2.163 1.00 72.56 403 ALA A CA 1
ATOM 3333 C C . ALA A 1 403 ? -43.164 -34.276 -0.760 1.00 72.56 403 ALA A C 1
ATOM 3335 O O . ALA A 1 403 ? -43.951 -35.083 -0.271 1.00 72.56 403 ALA A O 1
ATOM 3336 N N . TRP A 1 404 ? -42.768 -33.185 -0.100 1.00 82.31 404 TRP A N 1
ATOM 3337 C CA . TRP A 1 404 ? -43.185 -32.838 1.260 1.00 82.31 404 TRP A CA 1
ATOM 3338 C C . TRP A 1 404 ? -44.379 -31.879 1.331 1.00 82.31 404 TRP A C 1
ATOM 3340 O O . TRP A 1 404 ? -44.888 -31.656 2.429 1.00 82.31 404 TRP A O 1
ATOM 3350 N N . GLY A 1 405 ? -44.855 -31.378 0.186 1.00 62.06 405 GLY A N 1
ATOM 3351 C CA . GLY A 1 405 ? -45.866 -30.316 0.098 1.00 62.06 405 GLY A CA 1
ATOM 3352 C C . GLY A 1 405 ? -45.218 -28.946 0.042 1.00 62.06 405 GLY A C 1
ATOM 3353 O O . GLY A 1 405 ? -45.831 -28.011 0.600 1.00 62.06 405 GLY A O 1
#

pLDDT: mean 91.61, std 9.63, range [43.22, 98.12]

Foldseek 3Di:
DDKDKDFLVRVLVLLVVLLVLLVLLLVLLVLLLVLLVVLVVVLVVVLVVLLLVVLVVVVVVVVVVVPDPDDPLAQFDPVLVVQLVVQLVVLLVVLVVLLVVLVVVLVVLVVVLVVLVVVLVVLVVVLVVCVVVLVVQLVVLVVLLVVLVVVLVVLVVVLVVQPPDPCSCVVCVVVNVVSVVVSVVSVVVSVVSVVVSVVSVVVSVVSVVVSVVSSVVSVVVSVVSVVVSVVSVVSSVQSVPVVSSSVVSSSVSSSVSLLVLQDLSRLPSHPCNVSSVVSNVSSVVSVLSVLLSVVSVVSSVLSVVLSVLSVVLSVVSVVVVVVCVVVVVQHDGFIFMADPVLVVLSVVSVVSSVLSNPSNVCSNGSVSNCVSCVCCVPPRSDPVNSVVSSVRSVVRSVVRCVVRD

Radius of gyration: 41.84 Å; chains: 1; bounding box: 80×72×123 Å

Secondary structure (DSSP, 8-state):
--EEEEEHHHHHHHHHHHHHHHHHHHHHHHHHHHHHHHHHHHHHHHHHHHHHHHHHHHHHHHHHHTS-TT----SS-HHHHHHHHHHHHHHHHHHHHHHHHHHHHHHHHHHHHHHHHHHHHHHHHHHHHHHHHHHHHHHHHHHHHHHHHHHHHHHHHHHHHHT-STTHHHHHHHHHHHHHHHHHHHHHHHHHHHHHHHHHHHHHHHHHHHHHHHHHHHHHHHHHHHHHHHHHHHHHHHHHSHHHHHHHHHHHHHHHHHHT---GGGTTT-TTHHHHHHHHHHHHHHHHHHHHHHHHHHHHHHHHHHHHHHHHHHHHHHHHHHHHHHTTTTSPPPEEEEEHHHHHHHHTHHHHHHHH--HHHHTT-HHHHHHHHHHHHHHTS-HHHHHHHHHHHHHHHHHHHGGG-

Sequence (405 aa):
MSQRAFSQHDFDTFLTDTTRRIEQVRNELDEVQAGFTTSYAEFRAKHDAELARLTDLVLKHLDSTESHEGHQNGVLNPALRQKIDRRFEQERKAARQRRDDLRTLIPEREAELDHTLEMAQEKERELRRKNPVFDQREEQIKAEIARLREEIQQLDKRLKALNRGCLGFLLNFQKIDRVDRQRQQLIGRMRSQQEALYGVRVEWQQFKKSASEEQTRLQQAWNEQNLALAHLRSELEQLEEEARLEALARRRAVFKELDDLKTPDLCEQSQLEPDLRQMLVLNHQTDHYHEGLTRVAGLIALLDGLQQGMKLFSQSVRSVIDQQRQHSAHLPPLTISLPAWVVEFHELWEPLRQQVRNEARLSKVPLEFVDTVRPTMEKTLTEQTIKQMFKELGDALNAATRAWG